Protein AF-A0A812RK55-F1 (afdb_monomer)

Mean predicted aligned error: 12.68 Å

Radius of gyration: 32.88 Å; Cα contacts (8 Å, |Δi|>4): 1022; chains: 1; bounding box: 92×45×84 Å

InterPro domains:
  IPR000652 Triosephosphate isomerase [PF00121] (398-619)
  IPR000652 Triosephosphate isomerase [PS51440] (383-619)
  IPR000652 Triosephosphate isomerase [PTHR21139] (401-618)
  IPR000652 Triosephosphate isomerase [TIGR00419] (410-610)
  IPR000652 Triosephosphate isomerase [cd00311] (394-618)
  IPR011701 Major facilitator superfamily [PF07690] (7-356)
  IPR013785 Aldolase-type TIM barrel [G3DSA:3.20.20.70] (392-623)
  IPR020846 Major facilitator superfamily domain [PS50850] (1-394)
  IPR020861 Triosephosphate isomerase, active site [PS00171] (536-546)
  IPR022896 Triosephosphate isomerase, bacterial/eukaryotic [MF_00147_B] (395-619)
  IPR035990 Triosephosphate isomerase superfamily [SSF51351] (401-621)
  IPR036259 MFS transporter superfamily [G3DSA:1.20.1250.20] (1-390)
  IPR036259 MFS transporter superfamily [SSF103473] (2-396)

Nearest PDB structures (foldseek):
  8v2x-assembly1_A  TM=9.473E-01  e=6.243E-17  synthetic construct
  6w4u-assembly1_A  TM=9.315E-01  e=6.762E-17  Stenotrophomonas maltophilia K279a
  4mva-assembly1_B  TM=9.397E-01  e=2.460E-15  Escherichia coli BW2952
  1aw1-assembly1_A  TM=9.736E-01  e=1.264E-14  Moritella marina
  1tre-assembly1_B  TM=9.596E-01  e=1.122E-14  Escherichia coli

Organism: Symbiodinium pilosum (NCBI:txid2952)

Secondary structure (DSSP, 8-state):
-GGGHHHHHHHHT--HHHHHHHHHHHHHHHHHHHHHHHHHHHHHHHHHHHHHHHHHHHHHHHHHHTHHHHHHHHHHHH---HHHHHHHHHHHHHHHHIIIIIIIIHHHHHHHHHHH-STTHHHHHHHHHHHHHHHHHHHHHHHHHHHHHHHHHHHHHHHIIIIIIIIHHHHHHH--S-GGGGT--GGG-----SS-TT-S-------HHHHHH-HHHHHHHHHHHHHHHHHHHHHHHHHHHHHHTT--HHHHHHTHHHHHHHHHHHHHHHHHHHTTS-HHHHHHHHHHHHHHHHHHHHTTTSHHHHHHHHHHHHHHHHHHHHHHHHHHHHHH-STTHHHHHHHHHHHHHHHHHHHHHHHHHHHHHHSSSHHHHHHHHHHHHHHHHHHHHS--GGGTHHHHHPPP-TTS-EEE---GGGHHHHHTTPPTTEEEEES---S-SSSS-TT---HHHHHHTT--EEEES-HHHHHHS---HHHHHHHHHHHHHTT-EEEEEE---HHHHHTT-HHHHHHHHHHHHHTTS-GGGGGG-EEEE--GGGSSSS----HHHHHHHHHHHHHHHHHHHHHHHTTSEEEE-S---TTTHHHHHTSTT---B--SGGGGSHHHHHHHHHHHHH--

pLDDT: mean 88.68, std 10.84, range [30.81, 98.38]

Solvent-accessible surface area (backbone atoms only — not comparable to full-atom values): 31345 Å² total; per-residue (Å²): 108,69,94,46,45,70,57,47,28,67,72,65,74,39,52,73,65,55,53,53,48,27,42,26,53,12,22,42,57,23,18,77,47,28,35,57,52,10,42,46,32,61,73,62,30,35,36,52,47,45,26,52,22,32,36,50,29,14,53,26,33,49,50,56,58,40,41,64,61,52,28,54,55,47,28,74,73,67,72,49,62,60,64,76,47,40,48,59,54,51,17,50,27,32,18,37,43,39,31,20,47,73,36,46,40,49,48,41,64,52,53,41,55,56,61,39,25,70,89,49,42,27,52,55,49,22,60,51,41,49,57,53,37,54,48,64,49,46,44,65,58,54,51,50,52,32,29,75,75,50,35,64,52,45,34,32,48,53,47,20,44,49,44,13,48,47,44,17,54,50,28,64,75,70,52,70,57,46,35,61,83,76,77,41,46,55,71,62,63,76,80,76,90,72,84,78,101,74,78,71,89,74,53,61,76,38,48,54,70,54,45,74,71,36,69,66,48,53,52,52,38,52,57,58,13,48,52,32,14,50,53,41,19,47,64,64,38,33,53,61,58,27,44,76,38,75,42,54,66,65,59,41,61,53,48,43,54,63,15,31,53,40,13,37,55,37,19,42,54,50,10,59,45,49,71,80,48,74,63,65,65,54,52,50,52,23,41,53,23,40,41,43,15,36,50,8,60,69,36,43,70,38,74,64,14,47,51,30,28,28,49,8,47,4,38,16,49,8,37,43,57,40,48,77,63,46,52,60,45,74,70,28,11,70,80,37,35,36,29,41,52,17,42,42,42,14,54,24,42,34,33,32,28,47,21,43,54,50,35,50,51,26,26,77,74,70,75,34,56,48,62,34,35,52,55,48,38,54,54,40,51,54,49,42,53,48,62,69,72,52,87,60,64,90,72,27,59,59,43,75,56,41,61,84,56,97,84,46,92,45,73,45,59,45,64,67,95,44,34,55,60,47,52,77,37,48,47,93,74,48,46,33,21,28,64,62,60,35,61,54,88,75,76,94,58,85,91,58,42,29,34,50,61,42,39,75,52,62,28,48,34,30,34,38,44,44,60,64,42,33,71,77,69,64,50,46,46,65,54,34,11,45,28,47,37,26,23,49,74,34,67,26,31,31,33,43,36,41,53,31,47,56,72,39,45,79,69,72,36,38,67,62,48,34,48,55,44,49,49,37,32,58,77,51,47,64,74,89,50,40,59,51,34,30,39,28,46,30,44,45,60,15,52,92,65,82,44,58,73,53,50,66,62,51,35,57,51,36,44,51,53,46,51,58,39,32,76,75,38,54,78,35,40,74,57,36,44,38,22,41,31,37,62,53,39,57,91,50,29,48,65,42,30,59,31,92,48,35,69,43,69,48,60,61,79,41,56,79,36,34,64,43,35,26,46,35,50,52,27,47,51,68,54,107

Structure (mmCIF, N/CA/C/O backbone):
data_AF-A0A812RK55-F1
#
_entry.id   AF-A0A812RK55-F1
#
loop_
_atom_site.group_PDB
_atom_site.id
_atom_site.type_symbol
_atom_site.label_atom_id
_atom_site.label_alt_id
_atom_site.label_comp_id
_atom_site.label_asym_id
_atom_site.label_entity_id
_atom_site.label_seq_id
_atom_site.pdbx_PDB_ins_code
_atom_site.Cartn_x
_atom_site.Cartn_y
_atom_site.Cartn_z
_atom_site.occupancy
_atom_site.B_iso_or_equiv
_atom_site.auth_seq_id
_atom_site.auth_comp_id
_atom_site.auth_asym_id
_atom_site.auth_atom_id
_atom_site.pdbx_PDB_model_num
ATOM 1 N N . MET A 1 1 ? 21.533 5.466 -22.490 1.00 65.31 1 MET A N 1
ATOM 2 C CA . MET A 1 1 ? 22.358 4.335 -22.975 1.00 65.31 1 MET A CA 1
ATOM 3 C C . MET A 1 1 ? 21.798 3.701 -24.241 1.00 65.31 1 MET A C 1
ATOM 5 O O . MET A 1 1 ? 22.586 3.527 -25.150 1.00 65.31 1 MET A O 1
ATOM 9 N N . ALA A 1 2 ? 20.491 3.418 -24.357 1.00 68.81 2 ALA A N 1
ATOM 10 C CA . ALA A 1 2 ? 19.914 2.854 -25.592 1.00 68.81 2 ALA A CA 1
ATOM 11 C C . ALA A 1 2 ? 20.217 3.697 -26.852 1.00 68.81 2 ALA A C 1
ATOM 13 O O . ALA A 1 2 ? 20.705 3.163 -27.837 1.00 68.81 2 ALA A O 1
ATOM 14 N N . VAL A 1 3 ? 20.067 5.027 -26.773 1.00 79.62 3 VAL A N 1
ATOM 15 C CA . VAL A 1 3 ? 20.386 5.961 -27.879 1.00 79.62 3 VAL A CA 1
ATOM 16 C C . VAL A 1 3 ? 21.873 5.932 -28.293 1.00 79.62 3 VAL A C 1
ATOM 18 O O . VAL A 1 3 ? 22.206 6.302 -29.408 1.00 79.62 3 VAL A O 1
ATOM 21 N N . PHE A 1 4 ? 22.772 5.461 -27.421 1.00 84.62 4 PHE A N 1
ATOM 22 C CA . PHE A 1 4 ? 24.215 5.370 -27.689 1.00 84.62 4 PHE A CA 1
ATOM 23 C C . PHE A 1 4 ? 24.655 3.978 -28.170 1.00 84.62 4 PHE A C 1
ATOM 25 O O . PHE A 1 4 ? 25.834 3.786 -28.451 1.00 84.62 4 PHE A O 1
ATOM 32 N N . ALA A 1 5 ? 23.749 2.993 -28.220 1.00 81.19 5 ALA A N 1
ATOM 33 C CA . ALA A 1 5 ? 24.114 1.589 -28.399 1.00 81.19 5 ALA A CA 1
ATOM 34 C C . ALA A 1 5 ? 24.849 1.333 -29.723 1.00 81.19 5 ALA A C 1
ATOM 36 O O . ALA A 1 5 ? 25.929 0.747 -29.712 1.00 81.19 5 ALA A O 1
ATOM 37 N N . ASP A 1 6 ? 24.308 1.824 -30.839 1.00 80.81 6 ASP A N 1
ATOM 38 C CA . ASP A 1 6 ? 24.915 1.631 -32.161 1.00 80.81 6 ASP A CA 1
ATOM 39 C C . ASP A 1 6 ? 26.262 2.359 -32.279 1.00 80.81 6 ASP A C 1
ATOM 41 O O . ASP A 1 6 ? 27.217 1.829 -32.844 1.00 80.81 6 ASP A O 1
ATOM 45 N N . THR A 1 7 ? 26.376 3.544 -31.671 1.00 85.06 7 THR A N 1
ATOM 46 C CA . THR A 1 7 ? 27.636 4.292 -31.622 1.00 85.06 7 THR A CA 1
ATOM 47 C C . THR A 1 7 ? 28.700 3.556 -30.813 1.00 85.06 7 THR A C 1
ATOM 49 O O . THR A 1 7 ? 29.841 3.465 -31.247 1.00 85.06 7 THR A O 1
ATOM 52 N N . PHE A 1 8 ? 28.341 2.991 -29.659 1.00 87.12 8 PHE A N 1
ATOM 53 C CA . PHE A 1 8 ? 29.273 2.219 -28.836 1.00 87.12 8 PHE A CA 1
ATOM 54 C C . PHE A 1 8 ? 29.722 0.932 -29.524 1.00 87.12 8 PHE A C 1
ATOM 56 O O . PHE A 1 8 ? 30.897 0.594 -29.445 1.00 87.12 8 PHE A O 1
ATOM 63 N N . ILE A 1 9 ? 28.825 0.240 -30.229 1.00 83.88 9 ILE A N 1
ATOM 64 C CA . ILE A 1 9 ? 29.172 -0.925 -31.057 1.00 83.88 9 ILE A CA 1
ATOM 65 C C . ILE A 1 9 ? 30.254 -0.543 -32.076 1.00 83.88 9 ILE A C 1
ATOM 67 O O . ILE A 1 9 ? 31.287 -1.209 -32.154 1.00 83.88 9 ILE A O 1
ATOM 71 N N . ALA A 1 10 ? 30.050 0.562 -32.799 1.00 84.44 10 ALA A N 1
ATOM 72 C CA . ALA A 1 10 ? 30.980 1.025 -33.825 1.00 84.44 10 ALA A CA 1
ATOM 73 C C . ALA A 1 10 ? 32.334 1.487 -33.252 1.00 84.44 10 ALA A C 1
ATOM 75 O O . ALA A 1 10 ? 33.382 1.084 -33.749 1.00 84.44 10 ALA A O 1
ATOM 76 N N . GLU A 1 11 ? 32.324 2.308 -32.200 1.00 85.69 11 GLU A N 1
ATOM 77 C CA . GLU A 1 11 ? 33.532 2.944 -31.650 1.00 85.69 11 GLU A CA 1
ATOM 78 C C . GLU A 1 11 ? 34.356 2.004 -30.763 1.00 85.69 11 GLU A C 1
ATOM 80 O O . GLU A 1 11 ? 35.582 2.090 -30.730 1.00 85.69 11 GLU A O 1
ATOM 85 N N . PHE A 1 12 ? 33.701 1.104 -30.027 1.00 83.75 12 PHE A N 1
ATOM 86 C CA . PHE A 1 12 ? 34.372 0.201 -29.088 1.00 83.75 12 PHE A CA 1
ATOM 87 C C . PHE A 1 12 ? 34.713 -1.160 -29.701 1.00 83.75 12 PHE A C 1
ATOM 89 O O . PHE A 1 12 ? 35.349 -1.979 -29.035 1.00 83.75 12 PHE A O 1
ATOM 96 N N . GLY A 1 13 ? 34.307 -1.407 -30.952 1.00 78.56 13 GLY A N 1
ATOM 97 C CA . GLY A 1 13 ? 34.518 -2.683 -31.635 1.00 78.56 13 GLY A CA 1
ATOM 98 C C . GLY A 1 13 ? 33.802 -3.850 -30.952 1.00 78.56 13 GLY A C 1
ATOM 99 O O . GLY A 1 13 ? 34.288 -4.977 -31.003 1.00 78.56 13 GLY A O 1
ATOM 100 N N . LEU A 1 14 ? 32.688 -3.571 -30.270 1.00 80.31 14 LEU A N 1
ATOM 101 C CA . LEU A 1 14 ? 31.888 -4.565 -29.559 1.00 80.31 14 LEU A CA 1
ATOM 102 C C . LEU A 1 14 ? 30.762 -5.064 -30.455 1.00 80.31 14 LEU A C 1
ATOM 104 O O . LEU A 1 14 ? 30.134 -4.295 -31.175 1.00 80.31 14 LEU A O 1
ATOM 108 N N . THR A 1 15 ? 30.424 -6.339 -30.345 1.00 82.19 15 THR A N 1
ATOM 109 C CA . THR A 1 15 ? 29.174 -6.866 -30.893 1.00 82.19 15 THR A CA 1
ATOM 110 C C . THR A 1 15 ? 27.972 -6.388 -30.069 1.00 82.19 15 THR A C 1
ATOM 112 O O . THR A 1 15 ? 28.083 -6.059 -28.882 1.00 82.19 15 THR A O 1
ATOM 115 N N . ARG A 1 16 ? 26.775 -6.399 -30.672 1.00 76.06 16 ARG A N 1
ATOM 116 C CA . ARG A 1 16 ? 25.518 -6.098 -29.959 1.00 76.06 16 ARG A CA 1
ATOM 117 C C . ARG A 1 16 ? 25.324 -7.014 -28.743 1.00 76.06 16 ARG A C 1
ATOM 119 O O . ARG A 1 16 ? 24.898 -6.549 -27.687 1.00 76.06 16 ARG A O 1
ATOM 126 N N . THR A 1 17 ? 25.697 -8.287 -28.871 1.00 76.88 17 THR A N 1
ATOM 127 C CA . THR A 1 17 ? 25.638 -9.281 -27.792 1.00 76.88 17 THR A CA 1
ATOM 128 C C . THR A 1 17 ? 26.586 -8.939 -26.648 1.00 76.88 17 THR A C 1
ATOM 130 O O . THR A 1 17 ? 26.172 -8.983 -25.491 1.00 76.88 17 THR A O 1
ATOM 133 N N . GLU A 1 18 ? 27.829 -8.544 -26.930 1.00 82.38 18 GLU A N 1
ATOM 134 C CA . GLU A 1 18 ? 28.787 -8.138 -25.892 1.00 82.38 18 GLU A CA 1
ATOM 135 C C . GLU A 1 18 ? 28.321 -6.883 -25.148 1.00 82.38 18 GLU A C 1
ATOM 137 O O . GLU A 1 18 ? 28.367 -6.854 -23.918 1.00 82.38 18 GLU A O 1
ATOM 142 N N . LEU A 1 19 ? 27.794 -5.878 -25.855 1.00 83.12 19 LEU A N 1
ATOM 143 C CA . LEU A 1 19 ? 27.265 -4.667 -25.222 1.00 83.12 19 LEU A CA 1
ATOM 144 C C . LEU A 1 19 ? 26.072 -4.976 -24.298 1.00 83.12 19 LEU A C 1
ATOM 146 O O . LEU A 1 19 ? 26.046 -4.534 -23.146 1.00 83.12 19 LEU A O 1
ATOM 150 N N . SER A 1 20 ? 25.110 -5.775 -24.770 1.00 79.00 20 SER A N 1
ATOM 151 C CA . SER A 1 20 ? 23.967 -6.230 -23.966 1.00 79.00 20 SER A CA 1
ATOM 152 C C . SER A 1 20 ? 24.402 -7.081 -22.769 1.00 79.00 20 SER A C 1
ATOM 154 O O . SER A 1 20 ? 23.841 -6.958 -21.680 1.00 79.00 20 SER A O 1
ATOM 156 N N . THR A 1 21 ? 25.436 -7.905 -22.933 1.00 84.62 21 THR A N 1
ATOM 157 C CA . THR A 1 21 ? 25.993 -8.740 -21.860 1.00 84.62 21 THR A CA 1
ATOM 158 C C . THR A 1 21 ? 26.690 -7.886 -20.797 1.00 84.62 21 THR A C 1
ATOM 160 O O . THR A 1 21 ? 26.486 -8.095 -19.600 1.00 84.62 21 THR A O 1
ATOM 163 N N . ALA A 1 22 ? 27.452 -6.868 -21.205 1.00 87.38 22 ALA A N 1
ATOM 164 C CA . ALA A 1 22 ? 28.044 -5.911 -20.276 1.00 87.38 22 ALA A CA 1
ATOM 165 C C . ALA A 1 22 ? 26.975 -5.112 -19.516 1.00 87.38 22 ALA A C 1
ATOM 167 O O . ALA A 1 22 ? 27.100 -4.899 -18.307 1.00 87.38 22 ALA A O 1
ATOM 168 N N . TYR A 1 23 ? 25.897 -4.716 -20.199 1.00 87.56 23 TYR A N 1
ATOM 169 C CA . TYR A 1 23 ? 24.742 -4.087 -19.565 1.00 87.56 23 TYR A CA 1
ATOM 170 C C . TYR A 1 23 ? 24.076 -5.005 -18.534 1.00 87.56 23 TYR A C 1
ATOM 172 O O . TYR A 1 23 ? 23.805 -4.554 -17.417 1.00 87.56 23 TYR A O 1
ATOM 180 N N . LEU A 1 24 ? 23.844 -6.279 -18.876 1.00 90.19 24 LEU A N 1
ATOM 181 C CA . LEU A 1 24 ? 23.276 -7.286 -17.977 1.00 90.19 24 LEU A CA 1
ATOM 182 C C . LEU A 1 24 ? 24.129 -7.410 -16.712 1.00 90.19 24 LEU A C 1
ATOM 184 O O . LEU A 1 24 ? 23.632 -7.158 -15.615 1.00 90.19 24 LEU A O 1
ATOM 188 N N . PHE A 1 25 ? 25.413 -7.748 -16.852 1.00 93.06 25 PHE A N 1
ATOM 189 C CA . PHE A 1 25 ? 26.276 -7.998 -15.698 1.00 93.06 25 PHE A CA 1
ATOM 190 C C . PHE A 1 25 ? 26.538 -6.738 -14.872 1.00 93.06 25 PHE A C 1
ATOM 192 O O . PHE A 1 25 ? 26.488 -6.808 -13.645 1.00 93.06 25 PHE A O 1
ATOM 199 N N . GLY A 1 26 ? 26.742 -5.580 -15.508 1.00 93.50 26 GLY A N 1
ATOM 200 C CA . GLY A 1 26 ? 26.893 -4.308 -14.797 1.00 93.50 26 GLY A CA 1
ATOM 201 C C . GLY A 1 26 ? 25.635 -3.943 -14.004 1.00 93.50 26 GLY A C 1
ATOM 202 O O . GLY A 1 26 ? 25.716 -3.588 -12.825 1.00 93.50 26 GLY A O 1
ATOM 203 N N . THR A 1 27 ? 24.453 -4.105 -14.609 1.00 93.38 27 THR A N 1
ATOM 204 C CA . THR A 1 27 ? 23.172 -3.850 -13.935 1.00 93.38 27 THR A CA 1
ATOM 205 C C . THR A 1 27 ? 22.942 -4.833 -12.783 1.00 93.38 27 THR A C 1
ATOM 207 O O . THR A 1 27 ? 22.628 -4.403 -11.672 1.00 93.38 27 THR A O 1
ATOM 210 N N . VAL A 1 28 ? 23.142 -6.137 -12.996 1.00 95.00 28 VAL A N 1
ATOM 211 C CA . VAL A 1 28 ? 23.006 -7.164 -11.948 1.00 95.00 28 VAL A CA 1
ATOM 212 C C . VAL A 1 28 ? 23.966 -6.900 -10.785 1.00 95.00 28 VAL A C 1
ATOM 214 O O . VAL A 1 28 ? 23.547 -6.931 -9.628 1.00 95.00 28 VAL A O 1
ATOM 217 N N . ALA A 1 29 ? 25.226 -6.562 -11.069 1.00 95.56 29 ALA A N 1
ATOM 218 C CA . ALA A 1 29 ? 26.202 -6.212 -10.042 1.00 95.56 29 ALA A CA 1
ATOM 219 C C . ALA A 1 29 ? 25.736 -5.003 -9.212 1.00 95.56 29 ALA A C 1
ATOM 221 O O . ALA A 1 29 ? 25.783 -5.044 -7.981 1.00 95.56 29 ALA A O 1
ATOM 222 N N . SER A 1 30 ? 25.208 -3.957 -9.861 1.00 96.00 30 SER A N 1
ATOM 223 C CA . SER A 1 30 ? 24.644 -2.807 -9.145 1.00 96.00 30 SER A CA 1
ATOM 224 C C . SER A 1 30 ? 23.448 -3.189 -8.274 1.00 96.00 30 SER A C 1
ATOM 226 O O . SER A 1 30 ? 23.400 -2.777 -7.115 1.00 96.00 30 SER A O 1
ATOM 228 N N . ALA A 1 31 ? 22.538 -4.042 -8.758 1.00 94.88 31 ALA A N 1
ATOM 229 C CA . ALA A 1 31 ? 21.363 -4.479 -8.008 1.00 94.88 31 ALA A CA 1
ATOM 230 C C . ALA A 1 31 ? 21.728 -5.072 -6.637 1.00 94.88 31 ALA A C 1
ATOM 232 O O . ALA A 1 31 ? 21.145 -4.680 -5.629 1.00 94.88 31 ALA A O 1
ATOM 233 N N . PHE A 1 32 ? 22.757 -5.922 -6.559 1.00 94.81 32 PHE A N 1
ATOM 234 C CA . PHE A 1 32 ? 23.200 -6.522 -5.290 1.00 94.81 32 PHE A CA 1
ATOM 235 C C . PHE A 1 32 ? 23.749 -5.515 -4.264 1.00 94.81 32 PHE A C 1
ATOM 237 O O . PHE A 1 32 ? 23.815 -5.814 -3.068 1.00 94.81 32 PHE A O 1
ATOM 244 N N . THR A 1 33 ? 24.130 -4.314 -4.702 1.00 93.94 33 THR A N 1
ATOM 245 C CA . THR A 1 33 ? 24.645 -3.251 -3.822 1.00 93.94 33 THR A CA 1
ATOM 246 C C . THR A 1 33 ? 23.559 -2.290 -3.329 1.00 93.94 33 THR A C 1
ATOM 248 O O . THR A 1 33 ? 23.729 -1.659 -2.285 1.00 93.94 33 THR A O 1
ATOM 251 N N . LEU A 1 34 ? 22.405 -2.226 -4.001 1.00 93.62 34 LEU A N 1
ATOM 252 C CA . LEU A 1 34 ? 21.333 -1.272 -3.689 1.00 93.62 34 LEU A CA 1
ATOM 253 C C . LEU A 1 34 ? 20.659 -1.447 -2.319 1.00 93.62 34 LEU A C 1
ATOM 255 O O . LEU A 1 34 ? 20.345 -0.424 -1.710 1.00 93.62 34 LEU A O 1
ATOM 259 N N . PRO A 1 35 ? 20.502 -2.659 -1.747 1.00 92.38 35 PRO A N 1
ATOM 260 C CA . PRO A 1 35 ? 19.987 -2.786 -0.384 1.00 92.38 35 PRO A CA 1
ATOM 261 C C . PRO A 1 35 ? 20.909 -2.113 0.644 1.00 92.38 35 PRO A C 1
ATOM 263 O O . PRO A 1 35 ? 20.436 -1.510 1.604 1.00 92.38 35 PRO A O 1
ATOM 266 N N . ARG A 1 36 ? 22.235 -2.155 0.425 1.00 94.06 36 ARG A N 1
ATOM 267 C CA . ARG A 1 36 ? 23.199 -1.442 1.281 1.00 94.06 36 ARG A CA 1
ATOM 268 C C . ARG A 1 36 ? 23.108 0.066 1.095 1.00 94.06 36 ARG A C 1
ATOM 270 O O . ARG A 1 36 ? 23.159 0.781 2.085 1.00 94.06 36 ARG A O 1
ATOM 277 N N . ALA A 1 37 ? 22.921 0.539 -0.135 1.00 94.06 37 ALA A N 1
ATOM 278 C CA . ALA A 1 37 ? 22.694 1.960 -0.380 1.00 94.06 37 ALA A CA 1
ATOM 279 C C . ALA A 1 37 ? 21.410 2.467 0.302 1.00 94.06 37 ALA A C 1
ATOM 281 O O . ALA A 1 37 ? 21.400 3.574 0.830 1.00 94.06 37 ALA A O 1
ATOM 282 N N . GLY A 1 38 ? 20.365 1.636 0.374 1.00 92.81 38 GLY A N 1
ATOM 283 C CA . GLY A 1 38 ? 19.169 1.913 1.173 1.00 92.81 38 GLY A CA 1
ATOM 284 C C . GLY A 1 38 ? 19.471 2.088 2.665 1.00 92.81 38 GLY A C 1
ATOM 285 O O . GLY A 1 38 ? 19.006 3.043 3.275 1.00 92.81 38 GLY A O 1
ATOM 286 N N . ARG A 1 39 ? 20.335 1.242 3.241 1.00 92.94 39 ARG A N 1
ATOM 287 C CA . ARG A 1 39 ? 20.810 1.438 4.625 1.00 92.94 39 ARG A CA 1
ATOM 288 C C . ARG A 1 39 ? 21.633 2.708 4.795 1.00 92.94 39 ARG A C 1
ATOM 290 O O . ARG A 1 39 ? 21.500 3.376 5.810 1.00 92.94 39 ARG A O 1
ATOM 297 N N . TRP A 1 40 ? 22.495 3.039 3.833 1.00 95.38 40 TRP A N 1
ATOM 298 C CA . TRP A 1 40 ? 23.255 4.293 3.873 1.00 95.38 40 TRP A CA 1
ATOM 299 C C . TRP A 1 40 ? 22.338 5.510 3.812 1.00 95.38 40 TRP A C 1
ATOM 301 O O . TRP A 1 40 ? 22.618 6.498 4.476 1.00 95.38 40 TRP A O 1
ATOM 311 N N . TYR A 1 41 ? 21.231 5.428 3.072 1.00 94.50 41 TYR A N 1
ATOM 312 C CA . TYR A 1 41 ? 20.194 6.454 3.094 1.00 94.50 41 TYR A CA 1
ATOM 313 C C . TYR A 1 41 ? 19.595 6.610 4.497 1.00 94.50 41 TYR A C 1
ATOM 315 O O . TYR A 1 41 ? 19.545 7.729 4.998 1.00 94.50 41 TYR A O 1
ATOM 323 N N . ASP A 1 42 ? 19.215 5.511 5.154 1.00 91.00 42 ASP A N 1
ATOM 324 C CA . ASP A 1 42 ? 18.643 5.567 6.509 1.00 91.00 42 ASP A CA 1
ATOM 325 C C . ASP A 1 42 ? 19.661 6.063 7.557 1.00 91.00 42 ASP A C 1
ATOM 327 O O . ASP A 1 42 ? 19.290 6.722 8.522 1.00 91.00 42 ASP A O 1
ATOM 331 N N . GLN A 1 43 ? 20.957 5.780 7.370 1.00 91.81 43 GLN A N 1
ATOM 332 C CA . GLN A 1 43 ? 22.022 6.157 8.313 1.00 91.81 43 GLN A CA 1
ATOM 333 C C . GLN A 1 43 ? 22.575 7.571 8.107 1.00 91.81 43 GLN A C 1
ATOM 335 O O . GLN A 1 43 ? 22.926 8.240 9.076 1.00 91.81 43 GLN A O 1
ATOM 340 N N . TRP A 1 44 ? 22.748 7.998 6.855 1.00 93.12 44 TRP A N 1
ATOM 341 C CA . TRP A 1 44 ? 23.436 9.249 6.503 1.00 93.12 44 TRP A CA 1
ATOM 342 C C . TRP A 1 44 ? 22.489 10.320 5.956 1.00 93.12 44 TRP A C 1
ATOM 344 O O . TRP A 1 44 ? 22.910 11.461 5.772 1.00 93.12 44 TRP A O 1
ATOM 354 N N . GLY A 1 45 ? 21.228 9.973 5.701 1.00 91.75 45 GLY A N 1
ATOM 355 C CA . GLY A 1 45 ? 20.206 10.889 5.216 1.00 91.75 45 GLY A CA 1
ATOM 356 C C . GLY A 1 45 ? 20.154 11.033 3.693 1.00 91.75 45 GLY A C 1
ATOM 357 O O . GLY A 1 45 ? 21.078 10.697 2.939 1.00 91.75 45 GLY A O 1
ATOM 358 N N . ALA A 1 46 ? 19.036 11.590 3.234 1.00 92.62 46 ALA A N 1
ATOM 359 C CA . ALA A 1 46 ? 18.751 11.860 1.835 1.00 92.62 46 ALA A CA 1
ATOM 360 C C . ALA A 1 46 ? 19.736 12.840 1.199 1.00 92.62 46 ALA A C 1
ATOM 362 O O . ALA A 1 46 ? 20.142 12.638 0.059 1.00 92.62 46 ALA A O 1
ATOM 363 N N . ARG A 1 47 ? 20.137 13.894 1.913 1.00 94.56 47 ARG A N 1
ATOM 364 C CA . ARG A 1 47 ? 21.019 14.953 1.421 1.00 94.56 47 ARG A CA 1
ATOM 365 C C . ARG A 1 47 ? 22.371 14.392 1.011 1.00 94.56 47 ARG A C 1
ATOM 367 O O . ARG A 1 47 ? 22.848 14.710 -0.073 1.00 94.56 47 ARG A O 1
ATOM 374 N N . VAL A 1 48 ? 22.971 13.537 1.840 1.00 95.38 48 VAL A N 1
ATOM 375 C CA . VAL A 1 48 ? 24.263 12.910 1.523 1.00 95.38 48 VAL A CA 1
ATOM 376 C C . VAL A 1 48 ? 24.126 12.032 0.282 1.00 95.38 48 VAL A C 1
ATOM 378 O O . VAL A 1 48 ? 24.923 12.157 -0.648 1.00 95.38 48 VAL A O 1
ATOM 381 N N . MET A 1 49 ? 23.081 11.202 0.217 1.00 96.12 49 MET A N 1
ATOM 382 C CA . MET A 1 49 ? 22.835 10.332 -0.938 1.00 96.12 49 MET A CA 1
ATOM 383 C C . MET A 1 49 ? 22.571 11.123 -2.227 1.00 96.12 49 MET A C 1
ATOM 385 O O . MET A 1 49 ? 23.126 10.794 -3.274 1.00 96.12 49 MET A O 1
ATOM 389 N N . LEU A 1 50 ? 21.775 12.193 -2.151 1.00 95.56 50 LEU A N 1
ATOM 390 C CA . LEU A 1 50 ? 21.414 13.062 -3.275 1.00 95.56 50 LEU A CA 1
ATOM 391 C C . LEU A 1 50 ? 22.544 13.995 -3.726 1.00 95.56 50 LEU A C 1
ATOM 393 O O . LEU A 1 50 ? 22.419 14.602 -4.781 1.00 95.56 50 LEU A O 1
ATOM 397 N N . VAL A 1 51 ? 23.645 14.087 -2.979 1.00 96.25 51 VAL A N 1
ATOM 398 C CA . VAL A 1 51 ? 24.886 14.759 -3.403 1.00 96.25 51 VAL A CA 1
ATOM 399 C C . VAL A 1 51 ? 25.881 13.738 -3.959 1.00 96.25 51 VAL A C 1
ATOM 401 O O . VAL A 1 51 ? 26.438 13.930 -5.038 1.00 96.25 51 VAL A O 1
ATOM 404 N N . ALA A 1 52 ? 26.088 12.623 -3.256 1.00 96.56 52 ALA A N 1
ATOM 405 C CA . ALA A 1 52 ? 27.087 11.625 -3.628 1.00 96.56 52 ALA A CA 1
ATOM 406 C C . ALA A 1 52 ? 26.725 10.869 -4.915 1.00 96.56 52 ALA A C 1
ATOM 408 O O . ALA A 1 52 ? 27.587 10.660 -5.771 1.00 96.56 52 ALA A O 1
ATOM 409 N N . ALA A 1 53 ? 25.458 10.474 -5.076 1.00 96.38 53 ALA A N 1
ATOM 410 C CA . ALA A 1 53 ? 25.001 9.733 -6.247 1.00 96.38 53 ALA A CA 1
ATOM 411 C C . ALA A 1 53 ? 25.214 10.512 -7.563 1.00 96.38 53 ALA A C 1
ATOM 413 O O . ALA A 1 53 ? 25.968 10.027 -8.412 1.00 96.38 53 ALA A O 1
ATOM 414 N N . PRO A 1 54 ? 24.640 11.712 -7.770 1.00 96.69 54 PRO A N 1
ATOM 415 C CA . PRO A 1 54 ? 24.830 12.453 -9.018 1.00 96.69 54 PRO A CA 1
ATOM 416 C C . PRO A 1 54 ? 26.307 12.752 -9.307 1.00 96.69 54 PRO A C 1
ATOM 418 O O . PRO A 1 54 ? 26.740 12.540 -10.437 1.00 96.69 54 PRO A O 1
ATOM 421 N N . ALA A 1 55 ? 27.112 13.119 -8.303 1.00 97.12 55 ALA A N 1
ATOM 422 C CA . ALA A 1 55 ? 28.554 13.307 -8.477 1.00 97.12 55 ALA A CA 1
ATOM 423 C C . ALA A 1 55 ? 29.237 12.039 -9.017 1.00 97.12 55 ALA A C 1
ATOM 425 O O . ALA A 1 55 ? 29.963 12.089 -10.012 1.00 97.12 55 ALA A O 1
ATOM 426 N N . PHE A 1 56 ? 28.943 10.882 -8.416 1.00 97.38 56 PHE A N 1
ATOM 427 C CA . PHE A 1 56 ? 29.445 9.595 -8.891 1.00 97.38 56 PHE A CA 1
ATOM 428 C C . PHE A 1 56 ? 28.935 9.258 -10.300 1.00 97.38 56 PHE A C 1
ATOM 430 O O . PHE A 1 56 ? 29.707 8.790 -11.133 1.00 97.38 56 PHE A O 1
ATOM 437 N N . LEU A 1 57 ? 27.671 9.562 -10.617 1.00 96.25 57 LEU A N 1
ATOM 438 C CA . LEU A 1 57 ? 27.114 9.390 -11.961 1.00 96.25 57 LEU A CA 1
ATOM 439 C C . LEU A 1 57 ? 27.879 10.229 -12.995 1.00 96.25 57 LEU A C 1
ATOM 441 O O . LEU A 1 57 ? 28.217 9.713 -14.056 1.00 96.25 57 LEU A O 1
ATOM 445 N N . GLY A 1 58 ? 28.208 11.483 -12.676 1.00 96.75 58 GLY A N 1
ATOM 446 C CA . GLY A 1 58 ? 29.033 12.342 -13.527 1.00 96.75 58 GLY A CA 1
ATOM 447 C C . GLY A 1 58 ? 30.410 11.742 -13.810 1.00 96.75 58 GLY A C 1
ATOM 448 O O . GLY A 1 58 ? 30.818 11.672 -14.967 1.00 96.75 58 GLY A O 1
ATOM 449 N N . ILE A 1 59 ? 31.088 11.230 -12.778 1.00 96.75 59 ILE A N 1
ATOM 450 C CA . ILE A 1 59 ? 32.388 10.550 -12.922 1.00 96.75 59 ILE A CA 1
ATOM 451 C C . ILE A 1 59 ? 32.264 9.334 -13.849 1.00 96.75 59 ILE A C 1
ATOM 453 O O . ILE A 1 59 ? 33.105 9.133 -14.722 1.00 96.75 59 ILE A O 1
ATOM 457 N N . MET A 1 60 ? 31.201 8.541 -13.702 1.00 96.38 60 MET A N 1
ATOM 458 C CA . MET A 1 60 ? 30.966 7.361 -14.540 1.00 96.38 60 MET A CA 1
ATOM 459 C C . MET A 1 60 ? 30.660 7.727 -15.998 1.00 96.38 60 MET A C 1
ATOM 461 O O . MET A 1 60 ? 31.113 7.038 -16.906 1.00 96.38 60 MET A O 1
ATOM 465 N N . LEU A 1 61 ? 29.945 8.827 -16.249 1.00 95.44 61 LEU A N 1
ATOM 466 C CA . LEU A 1 61 ? 29.709 9.326 -17.609 1.00 95.44 61 LEU A CA 1
ATOM 467 C C . LEU A 1 61 ? 31.006 9.809 -18.273 1.00 95.44 61 LEU A C 1
ATOM 469 O O . LEU A 1 61 ? 31.235 9.518 -19.448 1.00 95.44 61 LEU A O 1
ATOM 473 N N . VAL A 1 62 ? 31.881 10.485 -17.519 1.00 95.81 62 VAL A N 1
ATOM 474 C CA . VAL A 1 62 ? 33.219 10.870 -17.997 1.00 95.81 62 VAL A CA 1
ATOM 475 C C . VAL A 1 62 ? 34.064 9.631 -18.286 1.00 95.81 62 VAL A C 1
ATOM 477 O O . VAL A 1 62 ? 34.675 9.562 -19.351 1.00 95.81 62 VAL A O 1
ATOM 480 N N . LEU A 1 63 ? 34.042 8.627 -17.404 1.00 94.50 63 LEU A N 1
ATOM 481 C CA . LEU A 1 63 ? 34.718 7.349 -17.631 1.00 94.50 63 LEU A CA 1
ATOM 482 C C . LEU A 1 63 ? 34.266 6.717 -18.953 1.00 94.50 63 LEU A C 1
ATOM 484 O O . LEU A 1 63 ? 35.112 6.392 -19.779 1.00 94.50 63 LEU A O 1
ATOM 488 N N . ILE A 1 64 ? 32.950 6.609 -19.183 1.00 93.88 64 ILE A N 1
ATOM 489 C CA . ILE A 1 64 ? 32.388 6.035 -20.417 1.00 93.88 64 ILE A CA 1
ATOM 490 C C . ILE A 1 64 ? 32.838 6.819 -21.655 1.00 93.88 64 ILE A C 1
ATOM 492 O O . ILE A 1 64 ? 33.164 6.217 -22.675 1.00 93.88 64 ILE A O 1
ATOM 496 N N . SER A 1 65 ? 32.908 8.151 -21.564 1.00 94.69 65 SER A N 1
ATOM 497 C CA . SER A 1 65 ? 33.340 9.004 -22.680 1.00 94.69 65 SER A CA 1
ATOM 498 C C . SER A 1 65 ? 34.800 8.804 -23.111 1.00 94.69 65 SER A C 1
ATOM 500 O O . SER A 1 65 ? 35.155 9.201 -24.218 1.00 94.69 65 SER A O 1
ATOM 502 N N . GLY A 1 66 ? 35.631 8.212 -22.245 1.00 93.25 66 GLY A N 1
ATOM 503 C CA . GLY A 1 66 ? 37.062 7.996 -22.471 1.00 93.25 66 GLY A CA 1
ATOM 504 C C . GLY A 1 66 ? 37.487 6.526 -22.485 1.00 93.25 66 GLY A C 1
ATOM 505 O O . GLY A 1 66 ? 38.678 6.254 -22.330 1.00 93.25 66 GLY A O 1
ATOM 506 N N . ILE A 1 67 ? 36.549 5.578 -22.628 1.00 92.06 67 ILE A N 1
ATOM 507 C CA . ILE A 1 67 ? 36.857 4.137 -22.610 1.00 92.06 67 ILE A CA 1
ATOM 508 C C . ILE A 1 67 ? 37.827 3.757 -23.724 1.00 92.06 67 ILE A C 1
ATOM 510 O O . ILE A 1 67 ? 38.761 3.006 -23.471 1.00 92.06 67 ILE A O 1
ATOM 514 N N . ASP A 1 68 ? 37.632 4.268 -24.934 1.00 86.88 68 ASP A N 1
ATOM 515 C CA . ASP A 1 68 ? 38.472 3.964 -26.093 1.00 86.88 68 ASP A CA 1
ATOM 516 C C . ASP A 1 68 ? 39.920 4.438 -25.892 1.00 86.88 68 ASP A C 1
ATOM 518 O O . ASP A 1 68 ? 40.865 3.685 -26.134 1.00 86.88 68 ASP A O 1
ATOM 522 N N . TRP A 1 69 ? 40.096 5.649 -25.355 1.00 89.12 69 TRP A N 1
ATOM 523 C CA . TRP A 1 69 ? 41.410 6.193 -25.021 1.00 89.12 69 TRP A CA 1
ATOM 524 C C . TRP A 1 69 ? 42.087 5.382 -23.910 1.00 89.12 69 TRP A C 1
ATOM 526 O O . TRP A 1 69 ? 43.253 4.998 -24.033 1.00 89.12 69 TRP A O 1
ATOM 536 N N . LEU A 1 70 ? 41.347 5.079 -22.839 1.00 88.75 70 LEU A N 1
ATOM 537 C CA . LEU A 1 70 ? 41.860 4.315 -21.705 1.00 88.75 70 LEU A CA 1
ATOM 538 C C . LEU A 1 70 ? 42.221 2.884 -22.114 1.00 88.75 70 LEU A C 1
ATOM 540 O O . LEU A 1 70 ? 43.274 2.377 -21.729 1.00 88.75 70 LEU A O 1
ATOM 544 N N . ALA A 1 71 ? 41.380 2.246 -22.926 1.00 87.31 71 ALA A N 1
ATOM 545 C CA . ALA A 1 71 ? 41.632 0.917 -23.453 1.00 87.31 71 ALA A CA 1
ATOM 546 C C . ALA A 1 71 ? 42.882 0.912 -24.342 1.00 87.31 71 ALA A C 1
ATOM 548 O O . ALA A 1 71 ? 43.739 0.055 -24.153 1.00 87.31 71 ALA A O 1
ATOM 549 N N . GLY A 1 72 ? 43.055 1.903 -25.224 1.00 84.81 72 GLY A N 1
ATOM 550 C CA . GLY A 1 72 ? 44.259 2.041 -26.049 1.00 84.81 72 GLY A CA 1
ATOM 551 C C . GLY A 1 72 ? 45.548 2.172 -25.229 1.00 84.81 72 GLY A C 1
ATOM 552 O O . GLY A 1 72 ? 46.538 1.497 -25.519 1.00 84.81 72 GLY A O 1
ATOM 553 N N . LEU A 1 73 ? 45.526 2.976 -24.159 1.00 86.44 73 LEU A N 1
ATOM 554 C CA . LEU A 1 73 ? 46.661 3.119 -23.241 1.00 86.44 73 LEU A CA 1
ATOM 555 C C . LEU A 1 73 ? 46.987 1.786 -22.552 1.00 86.44 73 LEU A C 1
ATOM 557 O O . LEU A 1 73 ? 48.142 1.361 -22.522 1.00 86.44 73 LEU A O 1
ATOM 561 N N . LEU A 1 74 ? 45.969 1.097 -22.036 1.00 86.06 74 LEU A N 1
ATOM 562 C CA . LEU A 1 74 ? 46.131 -0.164 -21.314 1.00 86.06 74 LEU A CA 1
ATOM 563 C C . LEU A 1 74 ? 46.560 -1.322 -22.226 1.00 86.06 74 LEU A C 1
ATOM 565 O O . LEU A 1 74 ? 47.364 -2.148 -21.798 1.00 86.06 74 LEU A O 1
ATOM 569 N N . VAL A 1 75 ? 46.100 -1.371 -23.481 1.00 85.38 75 VAL A N 1
ATOM 570 C CA . VAL A 1 75 ? 46.610 -2.326 -24.482 1.00 85.38 75 VAL A CA 1
ATOM 571 C C . VAL A 1 75 ? 48.113 -2.117 -24.678 1.00 85.38 75 VAL A C 1
ATOM 573 O O . VAL A 1 75 ? 48.866 -3.088 -24.678 1.00 85.38 75 VAL A O 1
ATOM 576 N N . GLY A 1 76 ? 48.563 -0.861 -24.773 1.00 79.56 76 GLY A N 1
ATOM 577 C CA . GLY A 1 76 ? 49.983 -0.527 -24.918 1.00 79.56 76 GLY A CA 1
ATOM 578 C C . GLY A 1 76 ? 50.852 -0.945 -23.725 1.00 79.56 76 GLY A C 1
ATOM 579 O O . GLY A 1 76 ? 52.024 -1.260 -23.909 1.00 79.56 76 GLY A O 1
ATOM 580 N N . VAL A 1 77 ? 50.285 -0.983 -22.516 1.00 86.38 77 VAL A N 1
ATOM 581 C CA . VAL A 1 77 ? 51.002 -1.359 -21.284 1.00 86.38 77 VAL A CA 1
ATOM 582 C C . VAL A 1 77 ? 50.968 -2.868 -21.024 1.00 86.38 77 VAL A C 1
ATOM 584 O O . VAL A 1 77 ? 51.982 -3.444 -20.639 1.00 86.38 77 VAL A O 1
ATOM 587 N N . PHE A 1 78 ? 49.815 -3.513 -21.214 1.00 86.06 78 PHE A N 1
ATOM 588 C CA . PHE A 1 78 ? 49.584 -4.904 -20.803 1.00 86.06 78 PHE A CA 1
ATOM 589 C C . PHE A 1 78 ? 49.606 -5.916 -21.958 1.00 86.06 78 PHE A C 1
ATOM 591 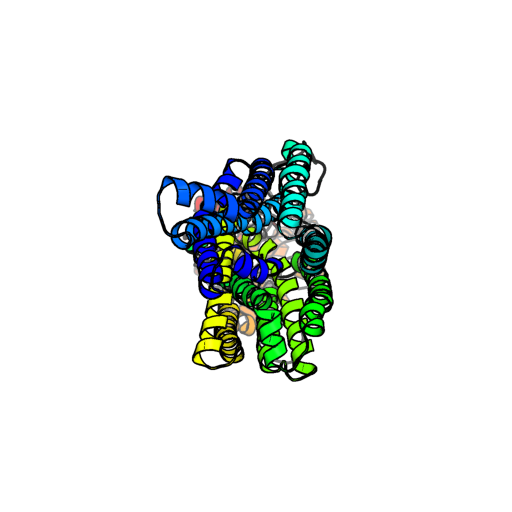O O . PHE A 1 78 ? 49.556 -7.115 -21.697 1.00 86.06 78 PHE A O 1
ATOM 598 N N . ALA A 1 79 ? 49.670 -5.460 -23.215 1.00 84.19 79 ALA A N 1
ATOM 599 C CA . ALA A 1 79 ? 49.644 -6.299 -24.420 1.00 84.19 79 ALA A CA 1
ATOM 600 C C . ALA A 1 79 ? 48.454 -7.284 -24.485 1.00 84.19 79 ALA A C 1
ATOM 602 O O . ALA A 1 79 ? 48.544 -8.352 -25.093 1.00 84.19 79 ALA A O 1
ATOM 603 N N . LEU A 1 80 ? 47.330 -6.933 -23.853 1.00 83.00 80 LEU A N 1
ATOM 604 C CA . LEU A 1 80 ? 46.091 -7.713 -23.890 1.00 83.00 80 LEU A CA 1
ATOM 605 C C . LEU A 1 80 ? 45.232 -7.327 -25.107 1.00 83.00 80 LEU A C 1
ATOM 607 O O . LEU A 1 80 ? 45.342 -6.200 -25.597 1.00 83.00 80 LEU A O 1
ATOM 611 N N . PRO A 1 81 ? 44.338 -8.213 -25.587 1.00 83.06 81 PRO A N 1
ATOM 612 C CA . PRO A 1 81 ? 43.412 -7.866 -26.660 1.00 83.06 81 PRO A CA 1
ATOM 613 C C . PRO A 1 81 ? 42.474 -6.725 -26.240 1.00 83.06 81 PRO A C 1
ATOM 615 O O . PRO A 1 81 ? 41.969 -6.726 -25.118 1.00 83.06 81 PRO A O 1
ATOM 618 N N . LEU A 1 82 ? 42.175 -5.797 -27.157 1.00 81.19 82 LEU A N 1
ATOM 619 C CA . LEU A 1 82 ? 41.347 -4.610 -26.885 1.00 81.19 82 LEU A CA 1
ATOM 620 C C . LEU A 1 82 ? 40.010 -4.964 -26.211 1.00 81.19 82 LEU A C 1
ATOM 622 O O . LEU A 1 82 ? 39.652 -4.368 -25.199 1.00 81.19 82 LEU A O 1
ATOM 626 N N . ALA A 1 83 ? 39.322 -5.996 -26.704 1.00 78.25 83 ALA A N 1
ATOM 627 C CA . ALA A 1 83 ? 38.045 -6.452 -26.155 1.00 78.25 83 ALA A CA 1
ATOM 628 C C . ALA A 1 83 ? 38.126 -6.853 -24.667 1.00 78.25 83 ALA A C 1
ATOM 630 O O . ALA A 1 83 ? 37.207 -6.563 -23.903 1.00 78.25 83 ALA A O 1
ATOM 631 N N . TRP A 1 84 ? 39.243 -7.448 -24.227 1.00 82.19 84 TRP A N 1
ATOM 632 C CA . TRP A 1 84 ? 39.444 -7.874 -22.835 1.00 82.19 84 TRP A CA 1
ATOM 633 C C . TRP A 1 84 ? 39.605 -6.700 -21.868 1.00 82.19 84 TRP A C 1
ATOM 635 O O . TRP A 1 84 ? 39.425 -6.873 -20.666 1.00 82.19 84 TRP A O 1
ATOM 645 N N . ILE A 1 85 ? 39.928 -5.513 -22.381 1.00 85.38 85 ILE A N 1
ATOM 646 C CA . ILE A 1 85 ? 40.060 -4.286 -21.594 1.00 85.38 85 ILE A CA 1
ATOM 647 C C . ILE A 1 85 ? 38.778 -3.457 -21.692 1.00 85.38 85 ILE A C 1
ATOM 649 O O . ILE A 1 85 ? 38.238 -3.012 -20.680 1.00 85.38 85 ILE A O 1
ATOM 653 N N . THR A 1 86 ? 38.254 -3.291 -22.904 1.00 86.38 86 THR A N 1
ATOM 654 C CA . THR A 1 86 ? 37.051 -2.502 -23.175 1.00 86.38 86 THR A CA 1
ATOM 655 C C . THR A 1 86 ? 35.813 -3.092 -22.498 1.00 86.38 86 THR A C 1
ATOM 657 O O . THR A 1 86 ? 35.022 -2.343 -21.924 1.00 86.38 86 THR A O 1
ATOM 660 N N . PHE A 1 87 ? 35.657 -4.422 -22.492 1.00 87.19 87 PHE A N 1
ATOM 661 C CA . PHE A 1 87 ? 34.485 -5.084 -21.913 1.00 87.19 87 PHE A CA 1
ATOM 662 C C . PHE A 1 87 ? 34.349 -4.871 -20.384 1.00 87.19 87 PHE A C 1
ATOM 664 O O . PHE A 1 87 ? 33.283 -4.442 -19.933 1.00 87.19 87 PHE A O 1
ATOM 671 N N . PRO A 1 88 ? 35.393 -5.070 -19.551 1.00 90.31 88 PRO A N 1
ATOM 672 C CA . PRO A 1 88 ? 35.325 -4.721 -18.129 1.00 90.31 88 PRO A CA 1
ATOM 673 C C . PRO A 1 88 ? 35.079 -3.231 -17.860 1.00 90.31 88 PRO A C 1
ATOM 675 O O . PRO A 1 88 ? 34.358 -2.891 -16.921 1.00 90.31 88 PRO A O 1
ATOM 678 N N . LEU A 1 89 ? 35.647 -2.336 -18.676 1.00 91.94 89 LEU A N 1
ATOM 679 C CA . LEU A 1 89 ? 35.462 -0.890 -18.517 1.00 91.94 89 LEU A CA 1
ATOM 680 C C . LEU A 1 89 ? 34.019 -0.462 -18.801 1.00 91.94 89 LEU A C 1
ATOM 682 O O . LEU A 1 89 ? 33.444 0.306 -18.027 1.00 91.94 89 LEU A O 1
ATOM 686 N N . ILE A 1 90 ? 33.402 -0.986 -19.865 1.00 90.62 90 ILE A N 1
ATOM 687 C CA . ILE A 1 90 ? 31.997 -0.686 -20.168 1.00 90.62 90 ILE A CA 1
ATOM 688 C C . ILE A 1 90 ? 31.056 -1.322 -19.134 1.00 90.62 90 ILE A C 1
ATOM 690 O O . ILE A 1 90 ? 30.073 -0.693 -18.741 1.00 90.62 90 ILE A O 1
ATOM 694 N N . LEU A 1 91 ? 31.386 -2.510 -18.609 1.00 92.75 91 LEU A N 1
ATOM 695 C CA . LEU A 1 91 ? 30.666 -3.132 -17.493 1.00 92.75 91 LEU A CA 1
ATOM 696 C C . LEU A 1 91 ? 30.704 -2.243 -16.244 1.00 92.75 91 LEU A C 1
ATOM 698 O O . LEU A 1 91 ? 29.659 -2.009 -15.635 1.00 92.75 91 LEU A O 1
ATOM 702 N N . LEU A 1 92 ? 31.876 -1.705 -15.887 1.00 94.75 92 LEU A N 1
ATOM 703 C CA . LEU A 1 92 ? 32.025 -0.760 -14.776 1.00 94.75 92 LEU A CA 1
ATOM 704 C C . LEU A 1 92 ? 31.214 0.522 -15.012 1.00 94.75 92 LEU A C 1
ATOM 706 O O . LEU A 1 92 ? 30.536 1.002 -14.102 1.00 94.75 92 LEU A O 1
ATOM 710 N N . GLY A 1 93 ? 31.224 1.043 -16.240 1.00 93.81 93 GLY A N 1
ATOM 711 C CA . GLY A 1 93 ? 30.393 2.178 -16.636 1.00 93.81 93 GLY A CA 1
ATOM 712 C C . GLY A 1 93 ? 28.900 1.901 -16.437 1.00 93.81 93 GLY A C 1
ATOM 713 O O . GLY A 1 93 ? 28.198 2.692 -15.802 1.00 93.81 93 GLY A O 1
ATOM 714 N N . TYR A 1 94 ? 28.408 0.752 -16.909 1.00 92.50 94 TYR A N 1
ATOM 715 C CA . TYR A 1 94 ? 27.019 0.344 -16.702 1.00 92.50 94 TYR A CA 1
ATOM 716 C C . TYR A 1 94 ? 26.684 0.148 -15.227 1.00 92.50 94 TYR A C 1
ATOM 718 O O . TYR A 1 94 ? 25.650 0.648 -14.785 1.00 92.50 94 TYR A O 1
ATOM 726 N N . PHE A 1 95 ? 27.552 -0.508 -14.453 1.00 96.06 95 PHE A N 1
ATOM 727 C CA . PHE A 1 95 ? 27.397 -0.615 -13.003 1.00 96.06 95 PHE A CA 1
ATOM 728 C C . PHE A 1 95 ? 27.194 0.767 -12.379 1.00 96.06 95 PHE A C 1
ATOM 730 O O . PHE A 1 95 ? 26.210 0.983 -11.675 1.00 96.06 95 PHE A O 1
ATOM 737 N N . GLY A 1 96 ? 28.079 1.718 -12.678 1.00 95.62 96 GLY A N 1
ATOM 738 C CA . GLY A 1 96 ? 28.052 3.043 -12.074 1.00 95.62 96 GLY A CA 1
ATOM 739 C C . GLY A 1 96 ? 26.809 3.852 -12.444 1.00 95.62 96 GLY A C 1
ATOM 740 O O . GLY A 1 96 ? 26.153 4.425 -11.570 1.00 95.62 96 GLY A O 1
ATOM 741 N N . VAL A 1 97 ? 26.429 3.836 -13.725 1.00 93.50 97 VAL A N 1
ATOM 742 C CA . VAL A 1 97 ? 25.217 4.511 -14.214 1.00 93.50 97 VAL A CA 1
ATOM 743 C C . VAL A 1 97 ? 23.954 3.911 -13.592 1.00 93.50 97 VAL A C 1
ATOM 745 O O . VAL A 1 97 ? 23.045 4.648 -13.204 1.00 93.50 97 VAL A O 1
ATOM 748 N N . ARG A 1 98 ? 23.880 2.581 -13.470 1.00 93.31 98 ARG A N 1
ATOM 749 C CA . ARG A 1 98 ? 22.691 1.877 -12.962 1.00 93.31 98 ARG A CA 1
ATOM 750 C C . ARG A 1 98 ? 22.580 1.964 -11.445 1.00 93.31 98 ARG A C 1
ATOM 752 O O . ARG A 1 98 ? 21.493 2.262 -10.950 1.00 93.31 98 ARG A O 1
ATOM 759 N N . PHE A 1 99 ? 23.696 1.802 -10.734 1.00 96.12 99 PHE A N 1
ATOM 760 C CA . PHE A 1 99 ? 23.787 2.007 -9.291 1.00 96.12 99 PHE A CA 1
ATOM 761 C C . PHE A 1 99 ? 23.350 3.421 -8.920 1.00 96.12 99 PHE A C 1
ATOM 763 O O . PHE A 1 99 ? 22.446 3.594 -8.108 1.00 96.12 99 PHE A O 1
ATOM 770 N N . SER A 1 100 ? 23.951 4.433 -9.545 1.00 95.81 100 SER A N 1
ATOM 771 C CA . SER A 1 100 ? 23.720 5.814 -9.143 1.00 95.81 100 SER A CA 1
ATOM 772 C C . SER A 1 100 ? 22.402 6.391 -9.655 1.00 95.81 100 SER A C 1
ATOM 774 O O . SER A 1 100 ? 21.646 6.965 -8.876 1.00 95.81 100 SER A O 1
ATOM 776 N N . GLY A 1 101 ? 22.094 6.221 -10.945 1.00 91.81 101 GLY A N 1
ATOM 777 C CA . GLY A 1 101 ? 20.923 6.832 -11.576 1.00 91.81 101 GLY A CA 1
ATOM 778 C C . GLY A 1 101 ? 19.605 6.165 -11.174 1.00 91.81 101 GLY A C 1
ATOM 779 O O . GLY A 1 101 ? 18.835 6.696 -10.369 1.00 91.81 101 GLY A O 1
ATOM 780 N N . GLN A 1 102 ? 19.321 4.988 -11.743 1.00 87.88 102 GLN A N 1
ATOM 781 C CA . GLN A 1 102 ? 18.066 4.273 -11.460 1.00 87.88 102 GLN A CA 1
ATOM 782 C C . GLN A 1 102 ? 18.022 3.724 -10.026 1.00 87.88 102 GLN A C 1
ATOM 784 O O . GLN A 1 102 ? 16.946 3.604 -9.452 1.00 87.88 102 GLN A O 1
ATOM 789 N N . GLY A 1 103 ? 19.173 3.388 -9.443 1.00 92.19 103 GLY A N 1
ATOM 790 C CA . GLY A 1 103 ? 19.256 2.863 -8.088 1.00 92.19 103 GLY A CA 1
ATOM 791 C C . GLY A 1 103 ? 19.097 3.932 -7.005 1.00 92.19 103 GLY A C 1
ATOM 792 O O . GLY A 1 103 ? 18.018 4.109 -6.437 1.00 92.19 103 GLY A O 1
ATOM 793 N N . VAL A 1 104 ? 20.190 4.630 -6.689 1.00 95.44 104 VAL A N 1
ATOM 794 C CA . VAL A 1 104 ? 20.267 5.527 -5.527 1.00 95.44 104 VAL A CA 1
ATOM 795 C C . VAL A 1 104 ? 19.484 6.818 -5.743 1.00 95.44 104 VAL A C 1
ATOM 797 O O . VAL A 1 104 ? 18.622 7.139 -4.930 1.00 95.44 104 VAL A O 1
ATOM 800 N N . LEU A 1 105 ? 19.732 7.546 -6.835 1.00 93.31 105 LEU A N 1
ATOM 801 C CA . LEU A 1 105 ? 19.132 8.861 -7.080 1.00 93.31 105 LEU A CA 1
ATOM 802 C C . LEU A 1 105 ? 17.601 8.785 -7.176 1.00 93.31 105 LEU A C 1
ATOM 804 O O . LEU A 1 105 ? 16.893 9.605 -6.588 1.00 93.31 105 LEU A O 1
ATOM 808 N N . THR A 1 106 ? 17.080 7.763 -7.858 1.00 90.00 106 THR A N 1
ATOM 809 C CA . THR A 1 106 ? 15.631 7.542 -7.981 1.00 90.00 106 THR A CA 1
ATOM 810 C C . THR A 1 106 ? 14.989 7.189 -6.636 1.00 90.00 106 THR A C 1
ATOM 812 O O . THR A 1 106 ? 13.959 7.762 -6.286 1.00 90.00 106 THR A O 1
ATOM 815 N N . SER A 1 107 ? 15.588 6.283 -5.854 1.00 90.62 107 SER A N 1
ATOM 816 C CA . SER A 1 107 ? 15.021 5.897 -4.554 1.00 90.62 107 SER A CA 1
ATOM 817 C C . SER A 1 107 ? 15.133 7.025 -3.521 1.00 90.62 107 SER A C 1
ATOM 819 O O . SER A 1 107 ? 14.152 7.350 -2.857 1.00 90.62 107 SER A O 1
ATOM 821 N N . ALA A 1 108 ? 16.288 7.691 -3.431 1.00 93.06 108 ALA A N 1
ATOM 822 C CA . ALA A 1 108 ? 16.524 8.764 -2.467 1.00 93.06 108 ALA A CA 1
ATOM 823 C C . ALA A 1 108 ? 15.633 9.992 -2.724 1.00 93.06 108 ALA A C 1
ATOM 825 O O . ALA A 1 108 ? 15.049 10.534 -1.787 1.00 93.06 108 ALA A O 1
ATOM 826 N N . SER A 1 109 ? 15.472 10.400 -3.991 1.00 91.56 109 SER A N 1
ATOM 827 C CA . SER A 1 109 ? 14.608 11.536 -4.362 1.00 91.56 109 SER A CA 1
ATOM 828 C C . SER A 1 109 ? 13.129 11.262 -4.094 1.00 91.56 109 SER A C 1
ATOM 830 O O . SER A 1 109 ? 12.372 12.176 -3.776 1.00 91.56 109 SER A O 1
ATOM 832 N N . ARG A 1 110 ? 12.712 9.998 -4.186 1.00 89.56 110 ARG A N 1
ATOM 833 C CA . ARG A 1 110 ? 11.367 9.565 -3.821 1.00 89.56 110 ARG A CA 1
ATOM 834 C C . ARG A 1 110 ? 11.168 9.586 -2.308 1.00 89.56 110 ARG A C 1
ATOM 836 O O . ARG A 1 110 ? 10.215 10.189 -1.826 1.00 89.56 110 ARG A O 1
ATOM 843 N N . ASN A 1 111 ? 12.064 8.933 -1.575 1.00 90.88 111 ASN A N 1
ATOM 844 C CA . ASN A 1 111 ? 11.900 8.707 -0.144 1.00 90.88 111 ASN A CA 1
ATOM 845 C C . ASN A 1 111 ? 11.941 10.009 0.658 1.00 90.88 111 ASN A C 1
ATOM 847 O O . ASN A 1 111 ? 11.179 10.141 1.610 1.00 90.88 111 ASN A O 1
ATOM 851 N N . VAL A 1 112 ? 12.758 10.989 0.253 1.00 92.12 112 VAL A N 1
ATOM 852 C CA . VAL A 1 112 ? 12.842 12.268 0.975 1.00 92.12 112 VAL A CA 1
ATOM 853 C C . VAL A 1 112 ? 11.499 12.994 0.975 1.00 92.12 112 VAL A C 1
ATOM 855 O O . VAL A 1 112 ? 11.082 13.510 2.002 1.00 92.12 112 VAL A O 1
ATOM 858 N N . LEU A 1 113 ? 10.751 12.953 -0.131 1.00 90.56 113 LEU A N 1
ATOM 859 C CA . LEU A 1 113 ? 9.436 13.591 -0.211 1.00 90.56 113 LEU A CA 1
ATOM 860 C C . LEU A 1 113 ? 8.421 12.938 0.734 1.00 90.56 113 LEU A C 1
ATOM 862 O O . LEU A 1 113 ? 7.597 13.626 1.322 1.00 90.56 113 LEU A O 1
ATOM 866 N N . LEU A 1 114 ? 8.488 11.619 0.914 1.00 84.31 114 LEU A N 1
ATOM 867 C CA . LEU A 1 114 ? 7.528 10.877 1.737 1.00 84.31 114 LEU A CA 1
ATOM 868 C C . LEU A 1 114 ? 7.654 11.149 3.241 1.00 84.31 114 LEU A C 1
ATOM 870 O O . LEU A 1 114 ? 6.720 10.877 3.995 1.00 84.31 114 LEU A O 1
ATOM 874 N N . VAL A 1 115 ? 8.802 11.673 3.663 1.00 85.19 115 VAL A N 1
ATOM 875 C CA . VAL A 1 115 ? 9.094 12.026 5.055 1.00 85.19 115 VAL A CA 1
ATOM 876 C C . VAL A 1 115 ? 8.648 13.456 5.384 1.00 85.19 115 VAL A C 1
ATOM 878 O O . VAL A 1 115 ? 8.395 13.777 6.540 1.00 85.19 115 VAL A O 1
ATOM 881 N N . TRP A 1 116 ? 8.517 14.320 4.375 1.00 89.56 116 TRP A N 1
ATOM 882 C CA . TRP A 1 116 ? 8.077 15.709 4.547 1.00 89.56 116 TRP A CA 1
ATOM 883 C C . TRP A 1 116 ? 6.552 15.878 4.590 1.00 89.56 116 TRP A C 1
ATOM 885 O O . TRP A 1 116 ? 6.064 16.895 5.083 1.00 89.56 116 TRP A O 1
ATOM 895 N N . PHE A 1 117 ? 5.805 14.894 4.089 1.00 87.12 117 PHE A N 1
ATOM 896 C CA . PHE A 1 117 ? 4.347 14.936 3.991 1.00 87.12 117 PHE A CA 1
ATOM 897 C C . PHE A 1 117 ? 3.745 13.639 4.532 1.00 87.12 117 PHE A C 1
ATOM 899 O O . PHE A 1 117 ? 4.201 12.549 4.177 1.00 87.12 117 PHE A O 1
ATOM 906 N N . GLU A 1 118 ? 2.690 13.733 5.339 1.00 79.25 118 GLU A N 1
ATOM 907 C CA . GLU A 1 118 ? 1.950 12.581 5.866 1.00 79.25 118 GLU A CA 1
ATOM 908 C C . GLU A 1 118 ? 0.542 12.524 5.281 1.00 79.25 118 GLU A C 1
ATOM 910 O O . GLU A 1 118 ? 0.169 11.532 4.650 1.00 79.25 118 GLU A O 1
ATOM 915 N N . LYS A 1 119 ? -0.212 13.619 5.418 1.00 74.81 119 LYS A N 1
ATOM 916 C CA . LYS A 1 119 ? -1.603 13.743 4.961 1.00 74.81 119 LYS A CA 1
ATOM 917 C C . LYS A 1 119 ? -1.713 13.878 3.445 1.00 74.81 119 LYS A C 1
ATOM 919 O O . LYS A 1 119 ? -2.740 13.522 2.878 1.00 74.81 119 LYS A O 1
ATOM 924 N N . ARG A 1 120 ? -0.678 14.414 2.785 1.00 81.12 120 ARG A N 1
ATOM 925 C CA . ARG A 1 120 ? -0.693 14.777 1.351 1.00 81.12 120 ARG A CA 1
ATOM 926 C C . ARG A 1 120 ? 0.281 13.960 0.497 1.00 81.12 120 ARG A C 1
ATOM 928 O O . ARG A 1 120 ? 0.746 14.428 -0.546 1.00 81.12 120 ARG A O 1
ATOM 935 N N . ARG A 1 121 ? 0.618 12.741 0.934 1.00 82.88 121 ARG A N 1
ATOM 936 C CA . ARG A 1 121 ? 1.577 11.862 0.237 1.00 82.88 121 ARG A CA 1
ATOM 937 C C . ARG A 1 121 ? 1.144 11.543 -1.194 1.00 82.88 121 ARG A C 1
ATOM 939 O O . ARG A 1 121 ? 1.989 11.568 -2.091 1.00 82.88 121 ARG A O 1
ATOM 946 N N . GLY A 1 122 ? -0.143 11.277 -1.428 1.00 79.81 122 GLY A N 1
ATOM 947 C CA . GLY A 1 122 ? -0.687 11.034 -2.762 1.00 79.81 122 GLY A CA 1
ATOM 948 C C . GLY A 1 122 ? -0.510 12.237 -3.683 1.00 79.81 122 GLY A C 1
ATOM 949 O O . GLY A 1 122 ? 0.068 12.096 -4.764 1.00 79.81 122 GLY A O 1
ATOM 950 N N . LEU A 1 123 ? -0.894 13.433 -3.226 1.00 83.00 123 LEU A N 1
ATOM 951 C CA . LEU A 1 123 ? -0.728 14.684 -3.979 1.00 83.00 123 LEU A CA 1
ATOM 952 C C . LEU A 1 123 ? 0.737 14.967 -4.355 1.00 83.00 123 LEU A C 1
ATOM 954 O O . LEU A 1 123 ? 1.039 15.240 -5.518 1.00 83.00 123 LEU A O 1
ATOM 958 N N . VAL A 1 124 ? 1.658 14.873 -3.392 1.00 88.00 124 VAL A N 1
ATOM 959 C CA . VAL A 1 124 ? 3.097 15.111 -3.625 1.00 88.00 124 VAL A CA 1
ATOM 960 C C . VAL A 1 124 ? 3.663 14.072 -4.593 1.00 88.00 124 VAL A C 1
ATOM 962 O O . VAL A 1 124 ? 4.440 14.407 -5.491 1.00 88.00 124 VAL A O 1
ATOM 965 N N . SER A 1 125 ? 3.222 12.816 -4.465 1.00 84.19 125 SER A N 1
ATOM 966 C CA . SER A 1 125 ? 3.536 11.756 -5.422 1.00 84.19 125 SER A CA 1
ATOM 967 C C . SER A 1 125 ? 3.078 12.107 -6.838 1.00 84.19 125 SER A C 1
ATOM 969 O O . SER A 1 125 ? 3.843 11.908 -7.782 1.00 84.19 125 SER A O 1
ATOM 971 N N . GLY A 1 126 ? 1.866 12.650 -6.982 1.00 85.69 126 GLY A N 1
ATOM 972 C CA . GLY A 1 126 ? 1.297 13.036 -8.273 1.00 85.69 126 GLY A CA 1
ATOM 973 C C . GLY A 1 126 ? 2.078 14.173 -8.926 1.00 85.69 126 GLY A C 1
ATOM 974 O O . GLY A 1 126 ? 2.460 14.081 -10.090 1.00 85.69 126 GLY A O 1
ATOM 975 N N . LEU A 1 127 ? 2.412 15.213 -8.153 1.00 90.00 127 LEU A N 1
ATOM 976 C CA . LEU A 1 127 ? 3.211 16.340 -8.643 1.00 90.00 127 LEU A CA 1
ATOM 977 C C . LEU A 1 127 ? 4.604 15.892 -9.107 1.00 90.00 127 LEU A C 1
ATOM 979 O O . LEU A 1 127 ? 5.049 16.274 -10.187 1.00 90.00 127 LEU A O 1
ATOM 983 N N . ARG A 1 128 ? 5.278 15.031 -8.334 1.00 89.06 128 ARG A N 1
ATOM 984 C CA . ARG A 1 128 ? 6.542 14.401 -8.753 1.00 89.06 128 ARG A CA 1
ATOM 985 C C . ARG A 1 128 ? 6.359 13.601 -10.050 1.00 89.06 128 ARG A C 1
ATOM 987 O O . ARG A 1 128 ? 7.219 13.658 -10.929 1.00 89.06 128 ARG A O 1
ATOM 994 N N . GLY A 1 129 ? 5.256 12.862 -10.167 1.00 86.19 129 GLY A N 1
ATOM 995 C CA . GLY A 1 129 ? 4.919 12.044 -11.333 1.00 86.19 129 GLY A CA 1
ATOM 996 C C . GLY A 1 129 ? 4.876 12.828 -12.647 1.00 86.19 129 GLY A C 1
ATOM 997 O O . GLY A 1 129 ? 5.295 12.293 -13.677 1.00 86.19 129 GLY A O 1
ATOM 998 N N . VAL A 1 130 ? 4.483 14.109 -12.604 1.00 87.44 130 VAL A N 1
ATOM 999 C CA . VAL A 1 130 ? 4.539 15.039 -13.749 1.00 87.44 130 VAL A CA 1
ATOM 1000 C C . VAL A 1 130 ? 5.962 15.151 -14.293 1.00 87.44 130 VAL A C 1
ATOM 1002 O O . VAL A 1 130 ? 6.203 14.896 -15.474 1.00 87.44 130 VAL A O 1
ATOM 1005 N N . PHE A 1 131 ? 6.920 15.477 -13.424 1.00 88.56 131 PHE A N 1
ATOM 1006 C CA . PHE A 1 131 ? 8.318 15.667 -13.813 1.00 88.56 131 PHE A CA 1
ATOM 1007 C C . PHE A 1 131 ? 8.969 14.366 -14.282 1.00 88.56 131 PHE A C 1
ATOM 1009 O O . PHE A 1 131 ? 9.732 14.378 -15.246 1.00 88.56 131 PHE A O 1
ATOM 1016 N N . VAL A 1 132 ? 8.643 13.240 -13.640 1.00 85.81 132 VAL A N 1
ATOM 1017 C CA . VAL A 1 132 ? 9.151 11.921 -14.047 1.00 85.81 132 VAL A CA 1
ATOM 1018 C C . VAL A 1 132 ? 8.643 11.555 -15.443 1.00 85.81 132 VAL A C 1
ATOM 1020 O O . VAL A 1 132 ? 9.449 11.203 -16.301 1.00 85.81 132 VAL A O 1
ATOM 1023 N N . SER A 1 133 ? 7.336 11.680 -15.693 1.00 84.19 133 SER A N 1
ATOM 1024 C CA . SER A 1 133 ? 6.732 11.302 -16.980 1.00 84.19 133 SER A CA 1
ATOM 1025 C C . SER A 1 133 ? 7.263 12.169 -18.124 1.00 84.19 133 SER A C 1
ATOM 1027 O O . SER A 1 133 ? 7.732 11.643 -19.133 1.00 84.19 133 SER A O 1
ATOM 1029 N N . LEU A 1 134 ? 7.281 13.496 -17.949 1.00 83.12 134 LEU A N 1
ATOM 1030 C CA . LEU A 1 134 ? 7.839 14.421 -18.945 1.00 83.12 134 LEU A CA 1
ATOM 1031 C C . LEU A 1 134 ? 9.331 14.167 -19.186 1.00 83.12 134 LEU A C 1
ATOM 1033 O O . LEU A 1 134 ? 9.768 14.113 -20.336 1.00 83.12 134 LEU A O 1
ATOM 1037 N N . GLY A 1 135 ? 10.100 13.952 -18.113 1.00 86.06 135 GLY A N 1
ATOM 1038 C CA . GLY A 1 135 ? 11.521 13.635 -18.192 1.00 86.06 135 GLY A CA 1
ATOM 1039 C C . GLY A 1 135 ? 11.783 12.392 -19.038 1.00 86.06 135 GLY A C 1
ATOM 1040 O O . GLY A 1 135 ? 12.569 12.458 -19.980 1.00 86.06 135 GLY A O 1
ATOM 1041 N N . PHE A 1 136 ? 11.093 11.281 -18.767 1.00 79.25 136 PHE A N 1
ATOM 1042 C CA . PHE A 1 136 ? 11.247 10.045 -19.543 1.00 79.25 136 PHE A CA 1
ATOM 1043 C C . PHE A 1 136 ? 10.863 10.210 -21.018 1.00 79.25 136 PHE A C 1
ATOM 1045 O O . PHE A 1 136 ? 11.569 9.696 -21.882 1.00 79.25 136 PHE A O 1
ATOM 1052 N N . SER A 1 137 ? 9.801 10.960 -21.308 1.00 80.12 137 SER A N 1
ATOM 1053 C CA . SER A 1 137 ? 9.283 11.142 -22.676 1.00 80.12 137 SER A CA 1
ATOM 1054 C C . SER A 1 137 ? 10.215 11.951 -23.565 1.00 80.12 137 SER A C 1
ATOM 1056 O O . SER A 1 137 ? 10.401 11.644 -24.738 1.00 80.12 137 SER A O 1
ATOM 1058 N N . ILE A 1 138 ? 10.791 13.017 -23.005 1.00 83.31 138 ILE A N 1
ATOM 1059 C CA . ILE A 1 138 ? 11.585 13.988 -23.760 1.00 83.31 138 ILE A CA 1
ATOM 1060 C C . ILE A 1 138 ? 13.067 13.569 -23.801 1.00 83.31 138 ILE A C 1
ATOM 1062 O O . ILE A 1 138 ? 13.783 13.924 -24.738 1.00 83.31 138 ILE A O 1
ATOM 1066 N N . SER A 1 139 ? 13.538 12.777 -22.828 1.00 86.38 139 SER A N 1
ATOM 1067 C CA . SER A 1 139 ? 14.954 12.390 -22.713 1.00 86.38 139 SER A CA 1
ATOM 1068 C C . SER A 1 139 ? 15.551 11.767 -23.985 1.00 86.38 139 SER A C 1
ATOM 1070 O O . SER A 1 139 ? 16.635 12.206 -24.371 1.00 86.38 139 SER A O 1
ATOM 1072 N N . PRO A 1 140 ? 14.913 10.794 -24.673 1.00 81.06 140 PRO A N 1
ATOM 1073 C CA . PRO A 1 140 ? 15.477 10.228 -25.899 1.00 81.06 140 PRO A CA 1
ATOM 1074 C C . PRO A 1 140 ? 15.675 11.272 -27.004 1.00 81.06 140 PRO A C 1
ATOM 1076 O O . PRO A 1 140 ? 16.706 11.252 -27.670 1.00 81.06 140 PRO A O 1
ATOM 1079 N N . LEU A 1 141 ? 14.732 12.210 -27.150 1.00 81.94 141 LEU A N 1
ATOM 1080 C CA . LEU A 1 141 ? 14.777 13.270 -28.161 1.00 81.94 141 LEU A CA 1
ATOM 1081 C C . LEU A 1 141 ? 15.896 14.276 -27.876 1.00 81.94 141 LEU A C 1
ATOM 1083 O O . LEU A 1 141 ? 16.668 14.604 -28.773 1.00 81.94 141 LEU A O 1
ATOM 1087 N N . ILE A 1 142 ? 16.026 14.723 -26.621 1.00 88.75 142 ILE A N 1
ATOM 1088 C CA . ILE A 1 142 ? 17.119 15.621 -26.213 1.00 88.75 142 ILE A CA 1
ATOM 1089 C C . ILE A 1 142 ? 18.471 14.940 -26.420 1.00 88.75 142 ILE A C 1
ATOM 1091 O O . ILE A 1 142 ? 19.389 15.556 -26.954 1.00 88.75 142 ILE A O 1
ATOM 1095 N N . LEU A 1 143 ? 18.604 13.670 -26.026 1.00 87.94 143 LEU A N 1
ATOM 1096 C CA . LEU A 1 143 ? 19.857 12.934 -26.183 1.00 87.94 143 LEU A CA 1
ATOM 1097 C C . LEU A 1 143 ? 20.223 12.729 -27.654 1.00 87.94 143 LEU A C 1
ATOM 1099 O O . LEU A 1 143 ? 21.386 12.915 -27.997 1.00 87.94 143 LEU A O 1
ATOM 1103 N N . ALA A 1 144 ? 19.259 12.388 -28.513 1.00 82.56 144 ALA A N 1
ATOM 1104 C CA . ALA A 1 144 ? 19.487 12.271 -29.952 1.00 82.56 144 ALA A CA 1
ATOM 1105 C C . ALA A 1 144 ? 19.967 13.605 -30.543 1.00 82.56 144 ALA A C 1
ATOM 1107 O O . ALA A 1 144 ? 21.024 13.654 -31.164 1.00 82.56 144 ALA A O 1
ATOM 1108 N N . TRP A 1 145 ? 19.275 14.704 -30.227 1.00 87.56 145 TRP A N 1
ATOM 1109 C CA . TRP A 1 145 ? 19.686 16.045 -30.647 1.00 87.56 145 TRP A CA 1
ATOM 1110 C C . TRP A 1 145 ? 21.098 16.414 -30.158 1.00 87.56 145 TRP A C 1
ATOM 1112 O O . TRP A 1 145 ? 21.892 16.968 -30.915 1.00 87.56 145 TRP A O 1
ATOM 1122 N N . MET A 1 146 ? 21.449 16.083 -28.911 1.00 92.44 146 MET A N 1
ATOM 1123 C CA . MET A 1 146 ? 22.793 16.327 -28.374 1.00 92.44 146 MET A CA 1
ATOM 1124 C C . MET A 1 146 ? 23.868 15.508 -29.094 1.00 92.44 146 MET A C 1
ATOM 1126 O O . MET A 1 146 ? 24.974 16.009 -29.290 1.00 92.44 146 MET A O 1
ATOM 1130 N N . ILE A 1 147 ? 23.566 14.262 -29.464 1.00 89.19 147 ILE A N 1
ATOM 1131 C CA . ILE A 1 147 ? 24.482 13.404 -30.224 1.00 89.19 147 ILE A CA 1
ATOM 1132 C C . ILE A 1 147 ? 24.695 13.982 -31.625 1.00 89.19 147 ILE A C 1
ATOM 1134 O O . ILE A 1 147 ? 25.840 14.057 -32.065 1.00 89.19 147 ILE A O 1
ATOM 1138 N N . ASP A 1 148 ? 23.637 14.455 -32.282 1.00 88.19 148 ASP A N 1
ATOM 1139 C CA . ASP A 1 148 ? 23.731 15.073 -33.607 1.00 88.19 148 ASP A CA 1
ATOM 1140 C C . ASP A 1 148 ? 24.517 16.396 -33.571 1.00 88.19 148 ASP A C 1
ATOM 1142 O O . ASP A 1 148 ? 25.316 16.675 -34.465 1.00 88.19 148 ASP A O 1
ATOM 1146 N N . ALA A 1 149 ? 24.328 17.208 -32.525 1.00 93.62 149 ALA A N 1
ATOM 1147 C CA . ALA A 1 149 ? 24.952 18.527 -32.406 1.00 93.62 149 ALA A CA 1
ATOM 1148 C C . ALA A 1 149 ? 26.403 18.492 -31.893 1.00 93.62 149 ALA A C 1
ATOM 1150 O O . ALA A 1 149 ? 27.243 19.264 -32.356 1.00 93.62 149 ALA A O 1
ATOM 1151 N N . PHE A 1 150 ? 26.702 17.635 -30.913 1.00 93.94 150 PHE A N 1
ATOM 1152 C CA . PHE A 1 150 ? 27.979 17.636 -30.182 1.00 93.94 150 PHE A CA 1
ATOM 1153 C C . PHE A 1 150 ? 28.760 16.322 -30.310 1.00 93.94 150 PHE A C 1
ATOM 1155 O O . PHE A 1 150 ? 29.833 16.175 -29.715 1.00 93.94 150 PHE A O 1
ATOM 1162 N N . GLY A 1 151 ? 28.227 15.348 -31.047 1.00 93.62 151 GLY A N 1
ATOM 1163 C CA . GLY A 1 151 ? 28.724 13.980 -31.036 1.00 93.62 151 GLY A CA 1
ATOM 1164 C C . GLY A 1 151 ? 28.408 13.258 -29.724 1.00 93.62 151 GLY A C 1
ATOM 1165 O O . GLY A 1 151 ? 28.009 13.840 -28.711 1.00 93.62 151 GLY A O 1
ATOM 1166 N N . TRP A 1 152 ? 28.636 11.948 -29.711 1.00 92.38 152 TRP A N 1
ATOM 1167 C CA . TRP A 1 152 ? 28.308 11.114 -28.556 1.00 92.38 152 TRP A CA 1
ATOM 1168 C C . TRP A 1 152 ? 29.133 11.448 -27.300 1.00 92.38 152 TRP A C 1
ATOM 1170 O O . TRP A 1 152 ? 28.583 11.468 -26.199 1.00 92.38 152 TRP A O 1
ATOM 1180 N N . ARG A 1 153 ? 30.433 11.764 -27.447 1.00 95.12 153 ARG A N 1
ATOM 1181 C CA . ARG A 1 153 ? 31.300 12.173 -26.321 1.00 95.12 153 ARG A CA 1
ATOM 1182 C C . ARG A 1 153 ? 30.851 13.513 -25.743 1.00 95.12 153 ARG A C 1
ATOM 1184 O O . ARG A 1 153 ? 30.704 13.630 -24.529 1.00 95.12 153 ARG A O 1
ATOM 1191 N N . GLY A 1 154 ? 30.567 14.490 -26.608 1.00 95.50 154 GLY A N 1
ATOM 1192 C CA . GLY A 1 154 ? 30.060 15.799 -26.199 1.00 95.50 154 GLY A CA 1
ATOM 1193 C C . GLY A 1 154 ? 28.731 15.688 -25.454 1.00 95.50 154 GLY A C 1
ATOM 1194 O O . GLY A 1 154 ? 28.571 16.284 -24.388 1.00 95.50 154 GLY A O 1
ATOM 1195 N N . ALA A 1 155 ? 27.817 14.841 -25.936 1.00 95.00 155 ALA A N 1
ATOM 1196 C CA . ALA A 1 155 ? 26.561 14.564 -25.248 1.00 95.00 155 ALA A CA 1
ATOM 1197 C C . ALA A 1 155 ? 26.778 13.991 -23.831 1.00 95.00 155 ALA A C 1
ATOM 1199 O O . ALA A 1 155 ? 26.140 14.443 -22.877 1.00 95.00 155 ALA A O 1
ATOM 1200 N N . LEU A 1 156 ? 27.711 13.044 -23.658 1.00 95.31 156 LEU A N 1
ATOM 1201 C CA . LEU A 1 156 ? 28.054 12.495 -22.339 1.00 95.31 156 LEU A CA 1
ATOM 1202 C C . LEU A 1 156 ? 28.690 13.537 -21.409 1.00 95.31 156 LEU A C 1
ATOM 1204 O O . LEU A 1 156 ? 28.376 13.546 -20.220 1.00 95.31 156 LEU A O 1
ATOM 1208 N N . TRP A 1 157 ? 29.540 14.431 -21.922 1.00 96.75 157 TRP A N 1
ATOM 1209 C CA . TRP A 1 157 ? 30.143 15.507 -21.123 1.00 96.75 157 TRP A CA 1
ATOM 1210 C C . TRP A 1 157 ? 29.117 16.525 -20.643 1.00 96.75 157 TRP A C 1
ATOM 1212 O O . TRP A 1 157 ? 29.131 16.900 -19.472 1.00 96.75 157 TRP A O 1
ATOM 1222 N N . VAL A 1 158 ? 28.191 16.933 -21.513 1.00 96.12 158 VAL A N 1
ATOM 1223 C CA . VAL A 1 158 ? 27.087 17.817 -21.120 1.00 96.12 158 VAL A CA 1
ATOM 1224 C C . VAL A 1 158 ? 26.238 17.149 -20.037 1.00 96.12 158 VAL A C 1
ATOM 1226 O O . VAL A 1 158 ? 25.934 17.782 -19.029 1.00 96.12 158 VAL A O 1
ATOM 1229 N N . MET A 1 159 ? 25.926 15.857 -20.176 1.00 94.06 159 MET A N 1
ATOM 1230 C CA . MET A 1 159 ? 25.209 15.107 -19.138 1.00 94.06 159 MET A CA 1
ATOM 1231 C C . MET A 1 159 ? 26.001 15.015 -17.827 1.00 94.06 159 MET A C 1
ATOM 1233 O O . MET A 1 159 ? 25.429 15.207 -16.754 1.00 94.06 159 MET A O 1
ATOM 1237 N N . ALA A 1 160 ? 27.312 14.769 -17.890 1.00 96.19 160 ALA A N 1
ATOM 1238 C CA . ALA A 1 160 ? 28.178 14.732 -16.714 1.00 96.19 160 ALA A CA 1
ATOM 1239 C C . ALA A 1 160 ? 28.242 16.089 -16.001 1.00 96.19 160 ALA A C 1
ATOM 1241 O O . ALA A 1 160 ? 28.236 16.136 -14.773 1.00 96.19 160 ALA A O 1
ATOM 1242 N N . LEU A 1 161 ? 28.240 17.194 -16.747 1.00 96.94 161 LEU A N 1
ATOM 1243 C CA . LEU A 1 161 ? 28.202 18.539 -16.185 1.00 96.94 161 LEU A CA 1
ATOM 1244 C C . LEU A 1 161 ? 26.837 18.843 -15.552 1.00 96.94 161 LEU A C 1
ATOM 1246 O O . LEU A 1 161 ? 26.768 19.210 -14.381 1.00 96.94 161 LEU A O 1
ATOM 1250 N N . VAL A 1 162 ? 25.746 18.666 -16.300 1.00 94.56 162 VAL A N 1
ATOM 1251 C CA . VAL A 1 162 ? 24.387 19.009 -15.849 1.00 94.56 162 VAL A CA 1
ATOM 1252 C C . VAL A 1 162 ? 23.957 18.137 -14.672 1.00 94.56 162 VAL A C 1
ATOM 1254 O O . VAL A 1 162 ? 23.539 18.655 -13.636 1.00 94.56 162 VAL A O 1
ATOM 1257 N N . VAL A 1 163 ? 24.085 16.815 -14.801 1.00 91.38 163 VAL A N 1
ATOM 1258 C CA . VAL A 1 163 ? 23.656 15.874 -13.761 1.00 91.38 163 VAL A CA 1
ATOM 1259 C C . VAL A 1 163 ? 24.721 15.744 -12.677 1.00 91.38 163 VAL A C 1
ATOM 1261 O O . VAL A 1 163 ? 24.395 15.784 -11.498 1.00 91.38 163 VAL A O 1
ATOM 1264 N N . GLY A 1 164 ? 25.995 15.623 -13.047 1.00 94.12 164 GLY A N 1
ATOM 1265 C CA . GLY A 1 164 ? 27.062 15.357 -12.089 1.00 94.12 164 GLY A CA 1
ATOM 1266 C C . GLY A 1 164 ? 27.513 16.561 -11.277 1.00 94.12 164 GLY A C 1
ATOM 1267 O O . GLY A 1 164 ? 27.785 16.414 -10.089 1.00 94.12 164 GLY A O 1
ATOM 1268 N N . VAL A 1 165 ? 27.561 17.755 -11.867 1.00 95.00 165 VAL A N 1
ATOM 1269 C CA . VAL A 1 165 ? 27.961 18.984 -11.159 1.00 95.00 165 VAL A CA 1
ATOM 1270 C C . VAL A 1 165 ? 26.741 19.828 -10.814 1.00 95.00 165 VAL A C 1
ATOM 1272 O O . VAL A 1 165 ? 26.564 20.204 -9.656 1.00 95.00 165 VAL A O 1
ATOM 1275 N N . GLY A 1 166 ? 25.877 20.095 -11.794 1.00 95.38 166 GLY A N 1
ATOM 1276 C CA . GLY A 1 166 ? 24.708 20.959 -11.634 1.00 95.38 166 GLY A CA 1
ATOM 1277 C C . GLY A 1 166 ? 23.746 20.444 -10.566 1.00 95.38 166 GLY A C 1
ATOM 1278 O O . GLY A 1 166 ? 23.525 21.116 -9.558 1.00 95.38 166 GLY A O 1
ATOM 1279 N N . PHE A 1 167 ? 23.225 19.227 -10.738 1.00 93.69 167 PHE A N 1
ATOM 1280 C CA . PHE A 1 167 ? 22.287 18.646 -9.776 1.00 93.69 167 PHE A CA 1
ATOM 1281 C C . PHE A 1 167 ? 22.926 18.406 -8.400 1.00 93.69 167 PHE A C 1
ATOM 1283 O O . PHE A 1 167 ? 22.302 18.714 -7.390 1.00 93.69 167 PHE A O 1
ATOM 1290 N N . THR A 1 168 ? 24.187 17.963 -8.340 1.00 95.56 168 THR A N 1
ATOM 1291 C CA . THR A 1 168 ? 24.946 17.848 -7.078 1.00 95.56 168 THR A CA 1
ATOM 1292 C C . THR A 1 168 ? 25.002 19.174 -6.323 1.00 95.56 168 THR A C 1
ATOM 1294 O O . THR A 1 168 ? 24.761 19.215 -5.117 1.00 95.56 168 THR A O 1
ATOM 1297 N N . THR A 1 169 ? 25.283 20.271 -7.029 1.00 95.88 169 THR A N 1
ATOM 1298 C CA . THR A 1 169 ? 25.361 21.611 -6.434 1.00 95.88 169 THR A CA 1
ATOM 1299 C C . THR A 1 169 ? 23.995 22.041 -5.912 1.00 95.88 169 THR A C 1
ATOM 1301 O O . THR A 1 169 ? 23.873 22.474 -4.768 1.00 95.88 169 THR A O 1
ATOM 1304 N N . ILE A 1 170 ? 22.943 21.859 -6.714 1.00 94.69 170 ILE A N 1
ATOM 1305 C CA . ILE A 1 170 ? 21.573 22.180 -6.304 1.00 94.69 170 ILE A CA 1
ATOM 1306 C C . ILE A 1 170 ? 21.184 21.361 -5.068 1.00 94.69 170 ILE A C 1
ATOM 1308 O O . ILE A 1 170 ? 20.707 21.934 -4.086 1.00 94.69 170 ILE A O 1
ATOM 1312 N N . ALA A 1 171 ? 21.426 20.048 -5.075 1.00 93.25 171 ALA A N 1
ATOM 1313 C CA . ALA A 1 171 ? 21.093 19.157 -3.970 1.00 93.25 171 ALA A CA 1
ATOM 1314 C C 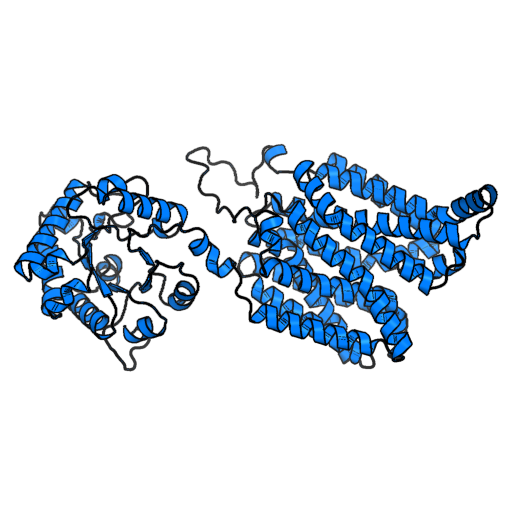. ALA A 1 171 ? 21.833 19.543 -2.682 1.00 93.25 171 ALA A C 1
ATOM 1316 O O . ALA A 1 171 ? 21.230 19.577 -1.608 1.00 93.25 171 ALA A O 1
ATOM 1317 N N . LEU A 1 172 ? 23.112 19.920 -2.794 1.00 93.75 172 LEU A N 1
ATOM 1318 C CA . LEU A 1 172 ? 23.931 20.337 -1.660 1.00 93.75 172 LEU A CA 1
ATOM 1319 C C . LEU A 1 172 ? 23.322 21.534 -0.922 1.00 93.75 172 LEU A C 1
ATOM 1321 O O . LEU A 1 172 ? 23.328 21.553 0.313 1.00 93.75 172 LEU A O 1
ATOM 1325 N N . PHE A 1 173 ? 22.783 22.512 -1.652 1.00 93.81 173 PHE A N 1
ATOM 1326 C CA . PHE A 1 173 ? 22.221 23.722 -1.053 1.00 93.81 173 PHE A CA 1
ATOM 1327 C C . PHE A 1 173 ? 20.752 23.566 -0.644 1.00 93.81 173 PHE A C 1
ATOM 1329 O O . PHE A 1 173 ? 20.374 24.038 0.433 1.00 93.81 173 PHE A O 1
ATOM 1336 N N . THR A 1 174 ? 19.944 22.868 -1.445 1.00 92.12 174 THR A N 1
ATOM 1337 C CA . THR A 1 174 ? 18.474 22.876 -1.320 1.00 92.12 174 THR A CA 1
ATOM 1338 C C . THR A 1 174 ? 17.891 21.713 -0.520 1.00 92.12 174 THR A C 1
ATOM 1340 O O . THR A 1 174 ? 16.883 21.901 0.156 1.00 92.12 174 THR A O 1
ATOM 1343 N N . VAL A 1 175 ? 18.510 20.527 -0.536 1.00 93.06 175 VAL A N 1
ATOM 1344 C CA . VAL A 1 175 ? 17.920 19.333 0.091 1.00 93.06 175 VAL A CA 1
ATOM 1345 C C . VAL A 1 175 ? 18.098 19.365 1.609 1.00 93.06 175 VAL A C 1
ATOM 1347 O O . VAL A 1 175 ? 19.161 19.719 2.135 1.00 93.06 175 VAL A O 1
ATOM 1350 N N . ARG A 1 176 ? 17.041 18.975 2.324 1.00 92.62 176 ARG A N 1
ATOM 1351 C CA . ARG A 1 176 ? 17.004 18.800 3.778 1.00 92.62 176 ARG A CA 1
ATOM 1352 C C . ARG A 1 176 ? 16.325 17.471 4.103 1.00 92.62 176 ARG A C 1
ATOM 1354 O O . ARG A 1 176 ? 15.304 17.146 3.505 1.00 92.62 176 ARG A O 1
ATOM 1361 N N . ASP A 1 177 ? 16.910 16.719 5.032 1.00 88.38 177 ASP A N 1
ATOM 1362 C CA . ASP A 1 177 ? 16.516 15.330 5.305 1.00 88.38 177 ASP A CA 1
ATOM 1363 C C . ASP A 1 177 ? 15.136 15.224 5.953 1.00 88.38 177 ASP A C 1
ATOM 1365 O O . ASP A 1 177 ? 14.296 14.452 5.501 1.00 88.38 177 ASP A O 1
ATOM 1369 N N . HIS A 1 178 ? 14.887 16.058 6.962 1.00 85.69 178 HIS A N 1
ATOM 1370 C CA . HIS A 1 178 ? 13.639 16.078 7.716 1.00 85.69 178 HIS A CA 1
ATOM 1371 C C . HIS A 1 178 ? 13.144 17.512 7.919 1.00 85.69 178 HIS A C 1
ATOM 1373 O O . HIS A 1 178 ? 13.973 18.422 8.055 1.00 85.69 178 HIS A O 1
ATOM 1379 N N . PRO A 1 179 ? 11.819 17.719 8.035 1.00 85.69 179 PRO A N 1
ATOM 1380 C CA . PRO A 1 179 ? 11.252 19.027 8.354 1.00 85.69 179 PRO A CA 1
ATOM 1381 C C . PRO A 1 179 ? 11.792 19.586 9.680 1.00 85.69 179 PRO A C 1
ATOM 1383 O O . PRO A 1 179 ? 12.102 20.774 9.762 1.00 85.69 179 PRO A O 1
ATOM 1386 N N . HIS A 1 180 ? 12.055 18.728 10.672 1.00 82.88 180 HIS A N 1
ATOM 1387 C CA . HIS A 1 180 ? 12.606 19.137 11.970 1.00 82.88 180 HIS A CA 1
ATOM 1388 C C . HIS A 1 180 ? 13.984 19.808 11.884 1.00 82.88 180 HIS A C 1
ATOM 1390 O O . HIS A 1 180 ? 14.277 20.697 12.680 1.00 82.88 180 HIS A O 1
ATOM 1396 N N . VAL A 1 181 ? 14.811 19.460 10.888 1.00 85.31 181 VAL A N 1
ATOM 1397 C CA . VAL A 1 181 ? 16.114 20.119 10.653 1.00 85.31 181 VAL A CA 1
ATOM 1398 C C . VAL A 1 181 ? 15.927 21.588 10.252 1.00 85.31 181 VAL A C 1
ATOM 1400 O O . VAL A 1 181 ? 16.814 22.411 10.465 1.00 85.31 181 VAL A O 1
ATOM 1403 N N . ALA A 1 182 ? 14.767 21.928 9.688 1.00 83.19 182 ALA A N 1
ATOM 1404 C CA . ALA A 1 182 ? 14.369 23.288 9.347 1.00 83.19 182 ALA A CA 1
ATOM 1405 C C . ALA A 1 182 ? 13.466 23.943 10.413 1.00 83.19 182 ALA A C 1
ATOM 1407 O O . ALA A 1 182 ? 12.945 25.027 10.171 1.00 83.19 182 ALA A O 1
ATOM 1408 N N . GLY A 1 183 ? 13.262 23.304 11.573 1.00 83.38 183 GLY A N 1
ATOM 1409 C CA . GLY A 1 183 ? 12.324 23.779 12.596 1.00 83.38 183 GLY A CA 1
ATOM 1410 C C . GLY A 1 183 ? 10.849 23.646 12.198 1.00 83.38 183 GLY A C 1
ATOM 1411 O O . GLY A 1 183 ? 10.005 24.339 12.757 1.00 83.38 183 GLY A O 1
ATOM 1412 N N . LEU A 1 184 ? 10.541 22.780 11.229 1.00 87.00 184 LEU A N 1
ATOM 1413 C CA . LEU A 1 184 ? 9.194 22.521 10.723 1.00 87.00 184 LEU A CA 1
ATOM 1414 C C . LEU A 1 184 ? 8.690 21.146 11.183 1.00 87.00 184 LEU A C 1
ATOM 1416 O O . LEU A 1 184 ? 9.463 20.277 11.589 1.00 87.00 184 LEU A O 1
ATOM 1420 N N . THR A 1 185 ? 7.385 20.940 11.075 1.00 84.19 185 THR A N 1
ATOM 1421 C CA . THR A 1 185 ? 6.695 19.652 11.227 1.00 84.19 185 THR A CA 1
ATOM 1422 C C . THR A 1 185 ? 6.285 19.119 9.847 1.00 84.19 185 THR A C 1
ATOM 1424 O O . THR A 1 185 ? 6.158 19.913 8.905 1.00 84.19 185 THR A O 1
ATOM 1427 N N . PRO A 1 186 ? 6.098 17.795 9.678 1.00 83.38 186 PRO A N 1
ATOM 1428 C CA . PRO A 1 186 ? 5.491 17.252 8.464 1.00 83.38 186 PRO A CA 1
ATOM 1429 C C . PRO A 1 186 ? 4.167 17.962 8.137 1.00 83.38 186 PRO A C 1
ATOM 1431 O O . PRO A 1 186 ? 3.419 18.330 9.038 1.00 83.38 186 PRO A O 1
ATOM 1434 N N . ASP A 1 187 ? 3.913 18.214 6.850 1.00 84.81 187 ASP A N 1
ATOM 1435 C CA . ASP A 1 187 ? 2.769 18.996 6.336 1.00 84.81 187 ASP A CA 1
ATOM 1436 C C . ASP A 1 187 ? 2.662 20.472 6.804 1.00 84.81 187 ASP A C 1
ATOM 1438 O O . ASP A 1 187 ? 1.829 21.210 6.273 1.00 84.81 187 ASP A O 1
ATOM 1442 N N . GLY A 1 188 ? 3.527 20.947 7.709 1.00 78.75 188 GLY A N 1
ATOM 1443 C CA . GLY A 1 188 ? 3.551 22.337 8.179 1.00 78.75 188 GLY A CA 1
ATOM 1444 C C . GLY A 1 188 ? 2.489 22.685 9.227 1.00 78.75 188 GLY A C 1
ATOM 1445 O O . GLY A 1 188 ? 2.163 23.863 9.382 1.00 78.75 188 GLY A O 1
ATOM 1446 N N . ASP A 1 189 ? 1.948 21.693 9.940 1.00 72.19 189 ASP A N 1
ATOM 1447 C CA . ASP A 1 189 ? 0.984 21.923 11.019 1.00 72.19 189 ASP A CA 1
ATOM 1448 C C . ASP A 1 189 ? 1.658 22.690 12.174 1.00 72.19 189 ASP A C 1
ATOM 1450 O O . ASP A 1 189 ? 2.614 22.214 12.796 1.00 72.19 189 ASP A O 1
ATOM 1454 N N . ALA A 1 190 ? 1.179 23.909 12.446 1.00 53.97 190 ALA A N 1
ATOM 1455 C CA . ALA A 1 190 ? 1.667 24.732 13.547 1.00 53.97 190 ALA A CA 1
ATOM 1456 C C . ALA A 1 190 ? 1.403 24.017 14.880 1.00 53.97 190 ALA A C 1
ATOM 1458 O O . ALA A 1 190 ? 0.268 23.639 15.162 1.00 53.97 190 ALA A O 1
ATOM 1459 N N . ARG A 1 191 ? 2.448 23.848 15.698 1.00 42.19 191 ARG A N 1
ATOM 1460 C CA . ARG A 1 191 ? 2.354 23.339 17.074 1.00 42.19 191 ARG A CA 1
ATOM 1461 C C . ARG A 1 191 ? 1.178 23.990 17.814 1.00 42.19 191 ARG A C 1
ATOM 1463 O O . ARG A 1 191 ? 1.227 25.181 18.115 1.00 42.19 191 ARG A O 1
ATOM 1470 N N . SER A 1 192 ? 0.167 23.203 18.177 1.00 33.72 192 SER A N 1
ATOM 1471 C CA . SER A 1 192 ? -0.550 23.441 19.426 1.00 33.72 192 SER A CA 1
ATOM 1472 C C . SER A 1 192 ? 0.350 22.919 20.543 1.00 33.72 192 SER A C 1
ATOM 1474 O O . SER A 1 192 ? 0.337 21.731 20.860 1.00 33.72 192 SER A O 1
ATOM 1476 N N . ASP A 1 193 ? 1.181 23.794 21.104 1.00 35.81 193 ASP A N 1
ATOM 1477 C CA . ASP A 1 193 ? 1.828 23.536 22.387 1.00 35.81 193 ASP A CA 1
ATOM 1478 C C . ASP A 1 193 ? 0.728 23.452 23.458 1.00 35.81 193 ASP A C 1
ATOM 1480 O O . ASP A 1 193 ? 0.314 24.474 23.998 1.00 35.81 193 ASP A O 1
ATOM 1484 N N . ASN A 1 194 ? 0.173 22.253 23.670 1.00 32.12 194 ASN A N 1
ATOM 1485 C CA . ASN A 1 194 ? -0.382 21.755 24.932 1.00 32.12 194 ASN A CA 1
ATOM 1486 C C . ASN A 1 194 ? -0.945 20.333 24.743 1.00 32.12 194 ASN A C 1
ATOM 1488 O O . ASN A 1 194 ? -1.871 20.128 23.965 1.00 32.12 194 ASN A O 1
ATOM 1492 N N . HIS A 1 195 ? -0.413 19.406 25.547 1.00 31.39 195 HIS A N 1
ATOM 1493 C CA . HIS A 1 195 ? -0.810 18.003 25.759 1.00 31.39 195 HIS A CA 1
ATOM 1494 C C . HIS A 1 195 ? -0.296 16.934 24.765 1.00 31.39 195 HIS A C 1
ATOM 1496 O O . HIS A 1 195 ? -0.775 16.788 23.650 1.00 31.39 195 HIS A O 1
ATOM 1502 N N . SER A 1 196 ? 0.652 16.131 25.278 1.00 31.09 196 SER A N 1
ATOM 1503 C CA . SER A 1 196 ? 0.936 14.719 24.949 1.00 31.09 196 SER A CA 1
ATOM 1504 C C . SER A 1 196 ? 1.119 14.321 23.473 1.00 31.09 196 SER A C 1
ATOM 1506 O O . SER A 1 196 ? 0.185 13.885 22.804 1.00 31.09 196 SER A O 1
ATOM 1508 N N . ASP A 1 197 ? 2.381 14.313 23.034 1.00 30.81 197 ASP A N 1
ATOM 1509 C CA . ASP A 1 197 ? 2.904 13.625 21.840 1.00 30.81 197 ASP A CA 1
ATOM 1510 C C . ASP A 1 197 ? 2.782 12.079 21.932 1.00 30.81 197 ASP A C 1
ATOM 1512 O O . ASP A 1 197 ? 3.784 11.366 21.952 1.00 30.81 197 ASP A O 1
ATOM 1516 N N . GLN A 1 198 ? 1.569 11.513 21.996 1.00 30.81 198 GLN A N 1
ATOM 1517 C CA . GLN A 1 198 ? 1.400 10.044 21.953 1.00 30.81 198 GLN A CA 1
ATOM 1518 C C . GLN A 1 198 ? 0.367 9.494 20.963 1.00 30.81 198 GLN A C 1
ATOM 1520 O O . GLN A 1 198 ? 0.225 8.279 20.880 1.00 30.81 198 GLN A O 1
ATOM 1525 N N . HIS A 1 199 ? -0.309 10.306 20.149 1.00 33.09 199 HIS A N 1
ATOM 1526 C CA . HIS A 1 199 ? -1.336 9.801 19.217 1.00 33.09 199 HIS A CA 1
ATOM 1527 C C . HIS A 1 199 ? -1.131 10.250 17.760 1.00 33.09 199 HIS A C 1
ATOM 1529 O O . HIS A 1 199 ? -2.075 10.603 17.053 1.00 33.09 199 HIS A O 1
ATOM 1535 N N . SER A 1 200 ? 0.108 10.189 17.263 1.00 33.41 200 SER A N 1
ATOM 1536 C CA . SER A 1 200 ? 0.291 9.984 15.822 1.00 33.41 200 SER A CA 1
ATOM 1537 C C . SER A 1 200 ? -0.044 8.525 15.532 1.00 33.41 200 SER A C 1
ATOM 1539 O O . SER A 1 200 ? 0.449 7.640 16.226 1.00 33.41 200 SER A O 1
ATOM 1541 N N . LYS A 1 201 ? -0.903 8.273 14.539 1.00 41.50 201 LYS A N 1
ATOM 1542 C CA . LYS A 1 201 ? -1.179 6.938 13.991 1.00 41.50 201 LYS A CA 1
ATOM 1543 C C . LYS A 1 201 ? 0.150 6.301 13.568 1.00 41.50 201 LYS A C 1
ATOM 1545 O O . LYS A 1 201 ? 0.559 6.466 12.418 1.00 41.50 201 LYS A O 1
ATOM 1550 N N . SER A 1 202 ? 0.844 5.617 14.472 1.00 42.47 202 SER A N 1
ATOM 1551 C CA . SER A 1 202 ? 2.120 4.995 14.150 1.00 42.47 202 SER A CA 1
ATOM 1552 C C . SER A 1 202 ? 1.828 3.810 13.238 1.00 42.47 202 SER A C 1
ATOM 1554 O O . SER A 1 202 ? 1.335 2.760 13.644 1.00 42.47 202 SER A O 1
ATOM 1556 N N . LEU A 1 203 ? 2.074 4.012 11.942 1.00 49.03 203 LEU A N 1
ATOM 1557 C CA . LEU A 1 203 ? 2.234 2.901 11.014 1.00 49.03 203 LEU A CA 1
ATOM 1558 C C . LEU A 1 203 ? 3.242 1.933 11.650 1.00 49.03 203 LEU A C 1
ATOM 1560 O O . LEU A 1 203 ? 4.241 2.408 12.192 1.00 49.03 203 LEU A O 1
ATOM 1564 N N . PRO A 1 204 ? 3.005 0.613 11.614 1.00 52.22 204 PRO A N 1
ATOM 1565 C CA . PRO A 1 204 ? 3.909 -0.338 12.242 1.00 52.22 204 PRO A CA 1
ATOM 1566 C C . PRO A 1 204 ? 5.316 -0.152 11.664 1.00 52.22 204 PRO A C 1
ATOM 1568 O O . PRO A 1 204 ? 5.535 -0.383 10.474 1.00 52.22 204 PRO A O 1
ATOM 1571 N N . GLU A 1 205 ? 6.246 0.298 12.506 1.00 71.56 205 GLU A N 1
ATOM 1572 C CA . GLU A 1 205 ? 7.649 0.513 12.151 1.00 71.56 205 GLU A CA 1
ATOM 1573 C C . GLU A 1 205 ? 8.309 -0.860 11.998 1.00 71.56 205 GLU A C 1
ATOM 1575 O O . GLU A 1 205 ? 8.674 -1.514 12.976 1.00 71.56 205 GLU A O 1
ATOM 1580 N N . ARG A 1 206 ? 8.392 -1.347 10.757 1.00 78.88 206 ARG A N 1
ATOM 1581 C CA . ARG A 1 206 ? 8.896 -2.687 10.438 1.00 78.88 206 ARG A CA 1
ATOM 1582 C C . ARG A 1 206 ? 10.292 -2.599 9.847 1.00 78.88 206 ARG A C 1
ATOM 1584 O O . ARG A 1 206 ? 10.610 -1.706 9.065 1.00 78.88 206 ARG A O 1
ATOM 1591 N N . THR A 1 207 ? 11.140 -3.563 10.188 1.00 87.69 207 THR A N 1
ATOM 1592 C CA . THR A 1 207 ? 12.496 -3.634 9.636 1.00 87.69 207 THR A CA 1
ATOM 1593 C C . THR A 1 207 ? 12.491 -4.268 8.245 1.00 87.69 207 THR A C 1
ATOM 1595 O O . THR A 1 207 ? 11.554 -4.960 7.836 1.00 87.69 207 THR A O 1
ATOM 1598 N N . ALA A 1 208 ? 13.603 -4.141 7.518 1.00 84.81 208 ALA A N 1
ATOM 1599 C CA . ALA A 1 208 ? 13.789 -4.872 6.266 1.00 84.81 208 ALA A CA 1
ATOM 1600 C C . ALA A 1 208 ? 13.806 -6.403 6.441 1.00 84.81 208 ALA A C 1
ATOM 1602 O O . ALA A 1 208 ? 13.578 -7.134 5.477 1.00 84.81 208 ALA A O 1
ATOM 1603 N N . SER A 1 209 ? 14.086 -6.905 7.648 1.00 87.81 209 SER A N 1
ATOM 1604 C CA . SER A 1 209 ? 13.972 -8.334 7.960 1.00 87.81 209 SER A CA 1
ATOM 1605 C C . SER A 1 209 ? 12.508 -8.771 7.999 1.00 87.81 209 SER A C 1
ATOM 1607 O O . SER A 1 209 ? 12.167 -9.821 7.455 1.00 87.81 209 SER A O 1
ATOM 1609 N N . ASP A 1 210 ? 11.641 -7.942 8.577 1.00 84.31 210 ASP A N 1
ATOM 1610 C CA . ASP A 1 210 ? 10.201 -8.200 8.656 1.00 84.31 210 ASP A CA 1
ATOM 1611 C C . ASP A 1 210 ? 9.562 -8.108 7.272 1.00 84.31 210 ASP A C 1
ATOM 1613 O O . ASP A 1 210 ? 8.832 -9.010 6.869 1.00 84.31 210 ASP A O 1
ATOM 1617 N N . ALA A 1 211 ? 9.943 -7.096 6.482 1.00 87.44 211 ALA A N 1
ATOM 1618 C CA . ALA A 1 211 ? 9.483 -6.947 5.103 1.00 87.44 211 ALA A CA 1
ATOM 1619 C C . ALA A 1 211 ? 9.806 -8.179 4.235 1.00 87.44 211 ALA A C 1
ATOM 1621 O O . ALA A 1 211 ? 8.971 -8.620 3.457 1.00 87.44 211 ALA A O 1
ATOM 1622 N N . LYS A 1 212 ? 10.983 -8.802 4.399 1.00 92.00 212 LYS A N 1
ATOM 1623 C CA . LYS A 1 212 ? 11.351 -10.024 3.652 1.00 92.00 212 LYS A CA 1
ATOM 1624 C C . LYS A 1 212 ? 10.485 -11.237 3.988 1.00 92.00 212 LYS A C 1
ATOM 1626 O O . LYS A 1 212 ? 10.416 -12.157 3.174 1.00 92.00 212 LYS A O 1
ATOM 1631 N N . ARG A 1 213 ? 9.885 -11.272 5.178 1.00 89.38 213 ARG A N 1
ATOM 1632 C CA . ARG A 1 213 ? 8.985 -12.348 5.618 1.00 89.38 213 ARG A CA 1
ATOM 1633 C C . ARG A 1 213 ? 7.531 -12.076 5.232 1.00 89.38 213 ARG A C 1
ATOM 1635 O O . ARG A 1 213 ? 6.725 -12.998 5.258 1.00 89.38 213 ARG A O 1
ATOM 1642 N N . ASP A 1 214 ? 7.210 -10.840 4.858 1.00 86.94 214 ASP A N 1
ATOM 1643 C CA . ASP A 1 214 ? 5.862 -10.419 4.499 1.00 86.94 214 ASP A CA 1
ATOM 1644 C C . ASP A 1 214 ? 5.559 -10.747 3.018 1.00 86.94 214 ASP A C 1
ATOM 1646 O O . ASP A 1 214 ? 6.233 -10.234 2.117 1.00 86.94 214 ASP A O 1
ATOM 1650 N N . PRO A 1 215 ? 4.547 -11.582 2.709 1.00 89.81 215 PRO A N 1
ATOM 1651 C CA . PRO A 1 215 ? 4.189 -11.896 1.325 1.00 89.81 215 PRO A CA 1
ATOM 1652 C C . PRO A 1 215 ? 3.710 -10.665 0.538 1.00 89.81 215 PRO A C 1
ATOM 1654 O O . PRO A 1 215 ? 3.845 -10.631 -0.689 1.00 89.81 215 PRO A O 1
ATOM 1657 N N . VAL A 1 216 ? 3.203 -9.627 1.216 1.00 89.31 216 VAL A N 1
ATOM 1658 C CA . VAL A 1 216 ? 2.784 -8.377 0.573 1.00 89.31 216 VAL A CA 1
ATOM 1659 C C . VAL A 1 216 ? 3.980 -7.620 0.004 1.00 89.31 216 VAL A C 1
ATOM 1661 O O . VAL A 1 216 ? 3.890 -7.077 -1.096 1.00 89.31 216 VAL A O 1
ATOM 1664 N N . PHE A 1 217 ? 5.133 -7.644 0.676 1.00 93.50 217 PHE A N 1
ATOM 1665 C CA . PHE A 1 217 ? 6.356 -7.070 0.113 1.00 93.50 217 PHE A CA 1
ATOM 1666 C C . PHE A 1 217 ? 6.668 -7.688 -1.257 1.00 93.50 217 PHE A C 1
ATOM 1668 O O . PHE A 1 217 ? 6.872 -6.975 -2.241 1.00 93.50 217 PHE A O 1
ATOM 1675 N N . TRP A 1 218 ? 6.637 -9.020 -1.336 1.00 95.25 218 TRP A N 1
ATOM 1676 C CA . TRP A 1 218 ? 7.017 -9.754 -2.538 1.00 95.25 218 TRP A CA 1
ATOM 1677 C C . TRP A 1 218 ? 6.050 -9.556 -3.700 1.00 95.25 218 TRP A C 1
ATOM 1679 O O . TRP A 1 218 ? 6.515 -9.393 -4.828 1.00 95.25 218 TRP A O 1
ATOM 1689 N N . ILE A 1 219 ? 4.734 -9.508 -3.460 1.00 95.12 219 ILE A N 1
ATOM 1690 C CA . ILE A 1 219 ? 3.776 -9.274 -4.550 1.00 95.12 219 ILE A CA 1
ATOM 1691 C C . ILE A 1 219 ? 3.913 -7.862 -5.132 1.00 95.12 219 ILE A C 1
ATOM 1693 O O . ILE A 1 219 ? 3.936 -7.715 -6.354 1.00 95.12 219 ILE A O 1
ATOM 1697 N N . TYR A 1 220 ? 4.085 -6.831 -4.293 1.00 95.12 220 TYR A N 1
ATOM 1698 C CA . TYR A 1 220 ? 4.316 -5.468 -4.782 1.00 95.12 220 TYR A CA 1
ATOM 1699 C C . TYR A 1 220 ? 5.659 -5.368 -5.503 1.00 95.12 220 TYR A C 1
ATOM 1701 O O . TYR A 1 220 ? 5.713 -4.827 -6.606 1.00 95.12 220 TYR A O 1
ATOM 1709 N N . SER A 1 221 ? 6.736 -5.927 -4.944 1.00 96.38 221 SER A N 1
ATOM 1710 C CA . SER A 1 221 ? 8.044 -5.905 -5.601 1.00 96.38 221 SER A CA 1
ATOM 1711 C C . SER A 1 221 ? 8.054 -6.653 -6.930 1.00 96.38 221 SER A C 1
ATOM 1713 O O . SER A 1 221 ? 8.597 -6.131 -7.903 1.00 96.38 221 SER A O 1
ATOM 1715 N N . ALA A 1 222 ? 7.428 -7.827 -7.021 1.00 96.31 222 ALA A N 1
ATOM 1716 C CA . ALA A 1 222 ? 7.337 -8.581 -8.269 1.00 96.31 222 ALA A CA 1
ATOM 1717 C C . ALA A 1 222 ? 6.491 -7.845 -9.322 1.00 96.31 222 ALA A C 1
ATOM 1719 O O . ALA A 1 222 ? 6.922 -7.708 -10.468 1.00 96.31 222 ALA A O 1
ATOM 1720 N N . ALA A 1 223 ? 5.338 -7.294 -8.929 1.00 95.88 223 ALA A N 1
ATOM 1721 C CA . ALA A 1 223 ? 4.474 -6.521 -9.820 1.00 95.88 223 ALA A CA 1
ATOM 1722 C C . ALA A 1 223 ? 5.162 -5.253 -10.353 1.00 95.88 223 ALA A C 1
ATOM 1724 O O . ALA A 1 223 ? 5.144 -4.993 -11.556 1.00 95.88 223 ALA A O 1
ATOM 1725 N N . LEU A 1 224 ? 5.824 -4.486 -9.479 1.00 95.19 224 LEU A N 1
ATOM 1726 C CA . LEU A 1 224 ? 6.583 -3.295 -9.874 1.00 95.19 224 LEU A CA 1
ATOM 1727 C C . LEU A 1 224 ? 7.790 -3.646 -10.756 1.00 95.19 224 LEU A C 1
ATOM 1729 O O . LEU A 1 224 ? 8.139 -2.880 -11.656 1.00 95.19 224 LEU A O 1
ATOM 1733 N N . SER A 1 225 ? 8.414 -4.801 -10.521 1.00 95.38 225 SER A N 1
ATOM 1734 C CA . SER A 1 225 ? 9.550 -5.285 -11.311 1.00 95.38 225 SER A CA 1
ATOM 1735 C C . SER A 1 225 ? 9.145 -5.749 -12.705 1.00 95.38 225 SER A C 1
ATOM 1737 O O . SER A 1 225 ? 9.958 -5.659 -13.623 1.00 95.38 225 SER A O 1
ATOM 1739 N N . MET A 1 226 ? 7.894 -6.176 -12.899 1.00 92.00 226 MET A N 1
ATOM 1740 C CA . MET A 1 226 ? 7.397 -6.562 -14.219 1.00 92.00 226 MET A CA 1
ATOM 1741 C C . MET A 1 226 ? 7.384 -5.376 -15.190 1.00 92.00 226 MET A C 1
ATOM 1743 O O . MET A 1 226 ? 7.794 -5.516 -16.340 1.00 92.00 226 MET A O 1
ATOM 1747 N N . HIS A 1 227 ? 7.033 -4.179 -14.704 1.00 90.88 227 HIS A N 1
ATOM 1748 C CA . HIS A 1 227 ? 7.171 -2.943 -15.478 1.00 90.88 227 HIS A CA 1
ATOM 1749 C C . HIS A 1 227 ? 8.624 -2.691 -15.899 1.00 90.88 227 HIS A C 1
ATOM 1751 O O . HIS A 1 227 ? 8.888 -2.336 -17.043 1.00 90.88 227 HIS A O 1
ATOM 1757 N N . ALA A 1 228 ? 9.578 -2.894 -14.988 1.00 90.94 228 ALA A N 1
ATOM 1758 C CA . ALA A 1 228 ? 10.988 -2.640 -15.255 1.00 90.94 228 ALA A CA 1
ATOM 1759 C C . ALA A 1 228 ? 11.600 -3.666 -16.218 1.00 90.94 228 ALA A C 1
ATOM 1761 O O . ALA A 1 228 ? 12.379 -3.279 -17.088 1.00 90.94 228 ALA A O 1
ATOM 1762 N N . LEU A 1 229 ? 11.235 -4.944 -16.093 1.00 92.00 229 LEU A N 1
ATOM 1763 C CA . LEU A 1 229 ? 11.624 -6.001 -17.027 1.00 92.00 229 LEU A CA 1
ATOM 1764 C C . LEU A 1 229 ? 11.108 -5.678 -18.428 1.00 92.00 229 LEU A C 1
ATOM 1766 O O . LEU A 1 229 ? 11.892 -5.566 -19.369 1.00 92.00 229 LEU A O 1
ATOM 1770 N N . PHE A 1 230 ? 9.799 -5.471 -18.548 1.00 88.25 230 PHE A N 1
ATOM 1771 C CA . PHE A 1 230 ? 9.149 -5.308 -19.839 1.00 88.25 230 PHE A CA 1
ATOM 1772 C C . PHE A 1 230 ? 9.468 -3.955 -20.481 1.00 88.25 230 PHE A C 1
ATOM 1774 O O . PHE A 1 230 ? 9.917 -3.893 -21.621 1.00 88.25 230 PHE A O 1
ATOM 1781 N N . GLY A 1 231 ? 9.306 -2.858 -19.737 1.00 86.31 231 GLY A N 1
ATOM 1782 C CA . GLY A 1 231 ? 9.524 -1.500 -20.237 1.00 86.31 231 GLY A CA 1
ATOM 1783 C C . GLY A 1 231 ? 10.961 -1.262 -20.696 1.00 86.31 231 GLY A C 1
ATOM 1784 O O . GLY A 1 231 ? 11.186 -0.600 -21.710 1.00 86.31 231 GLY A O 1
ATOM 1785 N N . THR A 1 232 ? 11.944 -1.855 -20.010 1.00 88.19 232 THR A N 1
ATOM 1786 C CA . THR A 1 232 ? 13.345 -1.771 -20.443 1.00 88.19 232 THR A CA 1
ATOM 1787 C C . THR A 1 232 ? 13.579 -2.569 -21.719 1.00 88.19 232 THR A C 1
ATOM 1789 O O . THR A 1 232 ? 14.245 -2.059 -22.612 1.00 88.19 232 THR A O 1
ATOM 1792 N N . ALA A 1 233 ? 13.013 -3.775 -21.833 1.00 88.25 233 ALA A N 1
ATOM 1793 C CA . ALA A 1 233 ? 13.135 -4.600 -23.034 1.00 88.25 233 ALA A CA 1
ATOM 1794 C C . ALA A 1 233 ? 12.549 -3.903 -24.268 1.00 88.25 233 ALA A C 1
ATOM 1796 O O . ALA A 1 233 ? 13.238 -3.768 -25.278 1.00 88.25 233 ALA A O 1
ATOM 1797 N N . VAL A 1 234 ? 11.328 -3.373 -24.139 1.00 86.69 234 VAL A N 1
ATOM 1798 C CA . VAL A 1 234 ? 10.656 -2.603 -25.193 1.00 86.69 234 VAL A CA 1
ATOM 1799 C C . VAL A 1 234 ? 11.477 -1.383 -25.573 1.00 86.69 234 VAL A C 1
ATOM 1801 O O . VAL A 1 234 ? 11.708 -1.161 -26.748 1.00 86.69 234 VAL A O 1
ATOM 1804 N N . THR A 1 235 ? 11.990 -0.622 -24.605 1.00 85.25 235 THR A N 1
ATOM 1805 C CA . THR A 1 235 ? 12.814 0.562 -24.903 1.00 85.25 235 THR A CA 1
ATOM 1806 C C . THR A 1 235 ? 14.113 0.195 -25.626 1.00 85.25 235 THR A C 1
ATOM 1808 O O . THR A 1 235 ? 14.568 0.940 -26.492 1.00 85.25 235 THR A O 1
ATOM 1811 N N . PHE A 1 236 ? 14.731 -0.936 -25.273 1.00 82.19 236 PHE A N 1
ATOM 1812 C CA . PHE A 1 236 ? 15.993 -1.381 -25.871 1.00 82.19 236 PHE A CA 1
ATOM 1813 C C . PHE A 1 236 ? 15.819 -1.850 -27.318 1.00 82.19 236 PHE A C 1
ATOM 1815 O O . PHE A 1 236 ? 16.685 -1.593 -28.150 1.00 82.19 236 PHE A O 1
ATOM 1822 N N . HIS A 1 237 ? 14.691 -2.502 -27.605 1.00 85.75 237 HIS A N 1
ATOM 1823 C CA . HIS A 1 237 ? 14.390 -3.115 -28.900 1.00 85.75 237 HIS A CA 1
ATOM 1824 C C . HIS A 1 237 ? 13.279 -2.389 -29.666 1.00 85.75 237 HIS A C 1
ATOM 1826 O O . HIS A 1 237 ? 12.743 -2.945 -30.613 1.00 85.75 237 HIS A O 1
ATOM 1832 N N . ILE A 1 238 ? 12.938 -1.150 -29.290 1.00 87.56 238 ILE A N 1
ATOM 1833 C CA . ILE A 1 238 ? 11.735 -0.452 -29.779 1.00 87.56 238 ILE A CA 1
ATOM 1834 C C . ILE A 1 238 ? 11.670 -0.392 -31.307 1.00 87.56 238 ILE A C 1
ATOM 1836 O O . ILE A 1 238 ? 10.632 -0.680 -31.889 1.00 87.56 238 ILE A O 1
ATOM 1840 N N . VAL A 1 239 ? 12.794 -0.080 -31.957 1.00 86.94 239 VAL A N 1
ATOM 1841 C CA . VAL A 1 239 ? 12.871 0.001 -33.420 1.00 86.94 239 VAL A CA 1
ATOM 1842 C C . VAL A 1 239 ? 12.683 -1.379 -34.046 1.00 86.94 239 VAL A C 1
ATOM 1844 O O . VAL A 1 239 ? 11.907 -1.502 -34.980 1.00 86.94 239 VAL A O 1
ATOM 1847 N N . ALA A 1 240 ? 13.326 -2.412 -33.496 1.00 87.00 240 ALA A N 1
ATOM 1848 C CA . ALA A 1 240 ? 13.245 -3.774 -34.021 1.00 87.00 240 ALA A CA 1
ATOM 1849 C C . ALA A 1 240 ? 11.843 -4.387 -33.844 1.00 87.00 240 ALA A C 1
ATOM 1851 O O . ALA A 1 240 ? 11.341 -5.026 -34.759 1.00 87.00 240 ALA A O 1
ATOM 1852 N N . ILE A 1 241 ? 11.190 -4.142 -32.701 1.00 91.19 241 ILE A N 1
ATOM 1853 C CA . ILE A 1 241 ? 9.815 -4.589 -32.427 1.00 91.19 241 ILE A CA 1
ATOM 1854 C C . ILE A 1 241 ? 8.827 -3.943 -33.411 1.00 91.19 241 ILE A C 1
ATOM 1856 O O . ILE A 1 241 ? 7.941 -4.613 -33.934 1.00 91.19 241 ILE A O 1
ATOM 1860 N N . PHE A 1 242 ? 8.966 -2.640 -33.674 1.00 93.12 242 PHE A N 1
ATOM 1861 C CA . PHE A 1 242 ? 8.096 -1.936 -34.620 1.00 93.12 242 PHE A CA 1
ATOM 1862 C C . PHE A 1 242 ? 8.372 -2.350 -36.071 1.00 93.12 242 PHE A C 1
ATOM 1864 O O . PHE A 1 242 ? 7.428 -2.541 -36.834 1.00 93.12 242 PHE A O 1
ATOM 1871 N N . GLU A 1 243 ? 9.640 -2.544 -36.434 1.00 91.12 243 GLU A N 1
ATOM 1872 C CA . GLU A 1 243 ? 10.039 -3.002 -37.766 1.00 91.12 243 GLU A CA 1
ATOM 1873 C C . GLU A 1 243 ? 9.509 -4.414 -38.068 1.00 91.12 243 GLU A C 1
ATOM 1875 O O . GLU A 1 243 ? 8.984 -4.639 -39.157 1.00 91.12 243 GLU A O 1
ATOM 1880 N N . GLU A 1 244 ? 9.548 -5.338 -37.097 1.00 91.62 244 GLU A N 1
ATOM 1881 C CA . GLU A 1 244 ? 8.935 -6.674 -37.215 1.00 91.62 244 GLU A CA 1
ATOM 1882 C C . GLU A 1 244 ? 7.427 -6.584 -37.508 1.00 91.62 244 GLU A C 1
ATOM 1884 O O . GLU A 1 244 ? 6.897 -7.336 -38.325 1.00 91.62 244 GLU A O 1
ATOM 1889 N N . ALA A 1 245 ? 6.743 -5.611 -36.901 1.00 92.69 245 ALA A N 1
ATOM 1890 C CA . ALA A 1 245 ? 5.323 -5.346 -37.119 1.00 92.69 245 ALA A CA 1
ATOM 1891 C C . ALA A 1 245 ? 5.016 -4.584 -38.427 1.00 92.69 245 ALA A C 1
ATOM 1893 O O . ALA A 1 245 ? 3.854 -4.268 -38.689 1.00 92.69 245 ALA A O 1
ATOM 1894 N N . GLY A 1 246 ? 6.029 -4.269 -39.244 1.00 93.12 246 GLY A N 1
ATOM 1895 C CA . GLY A 1 246 ? 5.880 -3.514 -40.491 1.00 93.12 246 GLY A CA 1
ATOM 1896 C C . GLY A 1 246 ? 5.681 -2.007 -40.300 1.00 93.12 246 GLY A C 1
ATOM 1897 O O . GLY A 1 246 ? 5.220 -1.335 -41.224 1.00 93.12 246 GLY A O 1
ATOM 1898 N N . ARG A 1 247 ? 6.014 -1.473 -39.119 1.00 93.56 247 ARG A N 1
ATOM 1899 C CA . ARG A 1 247 ? 5.936 -0.045 -38.784 1.00 93.56 247 ARG A CA 1
ATOM 1900 C C . ARG A 1 247 ? 7.293 0.630 -38.922 1.00 93.56 247 ARG A C 1
ATOM 1902 O O . ARG A 1 247 ? 8.342 0.008 -38.758 1.00 93.56 247 ARG A O 1
ATOM 1909 N N . ASP A 1 248 ? 7.279 1.923 -39.222 1.00 89.38 248 ASP A N 1
ATOM 1910 C CA . ASP A 1 248 ? 8.515 2.669 -39.418 1.00 89.38 248 ASP A CA 1
ATOM 1911 C C . ASP A 1 248 ? 9.174 3.107 -38.093 1.00 89.38 248 ASP A C 1
ATOM 1913 O O . ASP A 1 248 ? 8.609 3.068 -36.994 1.00 89.38 248 ASP A O 1
ATOM 1917 N N . ARG A 1 249 ? 10.426 3.556 -38.203 1.00 84.12 249 ARG A N 1
ATOM 1918 C CA . ARG A 1 249 ? 11.214 4.037 -37.063 1.00 84.12 249 ARG A CA 1
ATOM 1919 C C . ARG A 1 249 ? 10.631 5.306 -36.425 1.00 84.12 249 ARG A C 1
ATOM 1921 O O . ARG A 1 249 ? 10.888 5.559 -35.248 1.00 84.12 249 ARG A O 1
ATOM 1928 N N . VAL A 1 250 ? 9.901 6.124 -37.182 1.00 85.31 250 VAL A N 1
ATOM 1929 C CA . VAL A 1 250 ? 9.305 7.368 -36.680 1.00 85.31 250 VAL A CA 1
ATOM 1930 C C . VAL A 1 250 ? 8.150 7.033 -35.743 1.00 85.31 250 VAL A C 1
ATOM 1932 O O . VAL A 1 250 ? 8.105 7.568 -34.636 1.00 85.31 250 VAL A O 1
ATOM 1935 N N . GLU A 1 251 ? 7.287 6.092 -36.122 1.00 87.19 251 GLU A N 1
ATOM 1936 C CA . GLU A 1 251 ? 6.207 5.567 -35.282 1.00 87.19 251 GLU A CA 1
ATOM 1937 C C . GLU A 1 251 ? 6.741 4.944 -33.986 1.00 87.19 251 GLU A C 1
ATOM 1939 O O . GLU A 1 251 ? 6.200 5.201 -32.904 1.00 87.19 251 GLU A O 1
ATOM 1944 N N . ALA A 1 252 ? 7.851 4.202 -34.074 1.00 86.88 252 ALA A N 1
ATOM 1945 C CA . ALA A 1 252 ? 8.513 3.582 -32.925 1.00 86.88 252 ALA A CA 1
ATOM 1946 C C . ALA A 1 252 ? 8.933 4.606 -31.856 1.00 86.88 252 ALA A C 1
ATOM 1948 O O . ALA A 1 252 ? 8.765 4.375 -30.658 1.00 86.88 252 ALA A O 1
ATOM 1949 N N . PHE A 1 253 ? 9.454 5.766 -32.265 1.00 82.94 253 PHE A N 1
ATOM 1950 C CA . PHE A 1 253 ? 9.777 6.847 -31.329 1.00 82.94 253 PHE A CA 1
ATOM 1951 C C . PHE A 1 253 ? 8.556 7.682 -30.938 1.00 82.94 253 PHE A C 1
ATOM 1953 O O . PHE A 1 253 ? 8.488 8.163 -29.805 1.00 82.94 253 PHE A O 1
ATOM 1960 N N . ALA A 1 254 ? 7.581 7.837 -31.837 1.00 85.88 254 ALA A N 1
ATOM 1961 C CA . ALA A 1 254 ? 6.359 8.586 -31.569 1.00 85.88 254 ALA A CA 1
ATOM 1962 C C . ALA A 1 254 ? 5.535 7.965 -30.432 1.00 85.88 254 ALA A C 1
ATOM 1964 O O . ALA A 1 254 ? 4.899 8.711 -29.696 1.00 85.88 254 ALA A O 1
ATOM 1965 N N . TYR A 1 255 ? 5.608 6.641 -30.236 1.00 88.25 255 TYR A N 1
ATOM 1966 C CA . TYR A 1 255 ? 4.971 5.889 -29.142 1.00 88.25 255 TYR A CA 1
ATOM 1967 C C . TYR A 1 255 ? 5.138 6.510 -27.741 1.00 88.25 255 TYR A C 1
ATOM 1969 O O . TYR A 1 255 ? 4.185 6.531 -26.957 1.00 88.25 255 TYR A O 1
ATOM 1977 N N . PHE A 1 256 ? 6.322 7.036 -27.411 1.00 86.56 256 PHE A N 1
ATOM 1978 C CA . PHE A 1 256 ? 6.613 7.509 -26.052 1.00 86.56 256 PHE A CA 1
ATOM 1979 C C . PHE A 1 256 ? 5.758 8.710 -25.632 1.00 86.56 256 PHE A C 1
ATOM 1981 O O . PHE A 1 256 ? 5.417 8.843 -24.458 1.00 86.56 256 PHE A O 1
ATOM 1988 N N . LEU A 1 257 ? 5.383 9.580 -26.573 1.00 88.31 257 LEU A N 1
ATOM 1989 C CA . LEU A 1 257 ? 4.627 10.791 -26.264 1.00 88.31 257 LEU A CA 1
ATOM 1990 C C . LEU A 1 257 ? 3.178 10.507 -25.810 1.00 88.31 257 LEU A C 1
ATOM 1992 O O . LEU A 1 257 ? 2.827 10.916 -24.701 1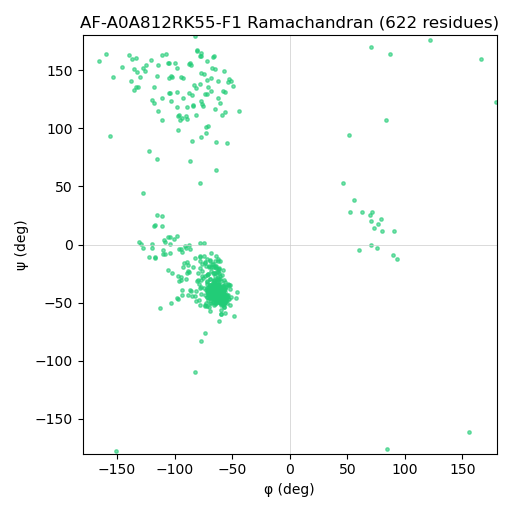.00 88.31 257 LEU A O 1
ATOM 1996 N N . PRO A 1 258 ? 2.318 9.813 -26.587 1.00 92.56 258 PRO A N 1
ATOM 1997 C CA . PRO A 1 258 ? 0.962 9.500 -26.151 1.00 92.56 258 PRO A CA 1
ATOM 1998 C C . PRO A 1 258 ? 0.954 8.560 -24.938 1.00 92.56 258 PRO A C 1
ATOM 2000 O O . PRO A 1 258 ? 0.130 8.745 -24.041 1.00 92.56 258 PRO A O 1
ATOM 2003 N N . GLN A 1 259 ? 1.903 7.616 -24.842 1.00 92.25 259 GLN A N 1
ATOM 2004 C CA . GLN A 1 259 ? 2.047 6.750 -23.665 1.00 92.25 259 GLN A CA 1
ATOM 2005 C C . GLN A 1 259 ? 2.257 7.570 -22.390 1.00 92.25 259 GLN A C 1
ATOM 2007 O O . GLN A 1 259 ? 1.623 7.311 -21.363 1.00 92.25 259 GLN A O 1
ATOM 2012 N N . ALA A 1 260 ? 3.102 8.595 -22.452 1.00 90.00 260 ALA A N 1
ATOM 2013 C CA . ALA A 1 260 ? 3.369 9.445 -21.310 1.00 90.00 260 ALA A CA 1
ATOM 2014 C C . ALA A 1 260 ? 2.212 10.365 -20.936 1.00 90.00 260 ALA A C 1
ATOM 2016 O O . ALA A 1 260 ? 2.002 10.603 -19.747 1.00 90.00 260 ALA A O 1
ATOM 2017 N N . VAL A 1 261 ? 1.443 10.851 -21.916 1.00 93.06 261 VAL A N 1
ATOM 2018 C CA . VAL A 1 261 ? 0.211 11.610 -21.652 1.00 93.06 261 VAL A CA 1
ATOM 2019 C C . VAL A 1 261 ? -0.766 10.748 -20.854 1.00 93.06 261 VAL A C 1
ATOM 2021 O O . VAL A 1 261 ? -1.237 11.178 -19.802 1.00 93.06 261 VAL A O 1
ATOM 2024 N N . VAL A 1 262 ? -0.999 9.503 -21.284 1.00 95.62 262 VAL A N 1
ATOM 2025 C CA . VAL A 1 262 ? -1.863 8.558 -20.557 1.00 95.62 262 VAL A CA 1
ATOM 2026 C C . VAL A 1 262 ? -1.304 8.266 -19.162 1.00 95.62 262 VAL A C 1
ATOM 2028 O O . VAL A 1 262 ? -2.039 8.345 -18.177 1.00 95.62 262 VAL A O 1
ATOM 2031 N N . SER A 1 263 ? -0.002 7.978 -19.058 1.00 93.56 263 SER A N 1
ATOM 2032 C CA . SER A 1 263 ? 0.674 7.734 -17.778 1.00 93.56 263 SER A CA 1
ATOM 2033 C C . SER A 1 263 ? 0.510 8.897 -16.810 1.00 93.56 263 SER A C 1
ATOM 2035 O O . SER A 1 263 ? 0.182 8.685 -15.644 1.00 93.56 263 SER A O 1
ATOM 2037 N N . LEU A 1 264 ? 0.675 10.127 -17.290 1.00 92.69 264 LEU A N 1
ATOM 2038 C CA . LEU A 1 264 ? 0.519 11.331 -16.492 1.00 92.69 264 LEU A CA 1
ATOM 2039 C C . LEU A 1 264 ? -0.920 11.507 -15.999 1.00 92.69 264 LEU A C 1
ATOM 2041 O O . LEU A 1 264 ? -1.136 11.724 -14.806 1.00 92.69 264 LEU A O 1
ATOM 2045 N N . SER A 1 265 ? -1.903 11.388 -16.894 1.00 94.44 265 SER A N 1
ATOM 2046 C CA . SER A 1 265 ? -3.319 11.514 -16.541 1.00 94.44 265 SER A CA 1
ATOM 2047 C C . SER A 1 265 ? -3.728 10.480 -15.493 1.00 94.44 265 SER A C 1
ATOM 2049 O O . SER A 1 265 ? -4.335 10.831 -14.481 1.00 94.44 265 SER A O 1
ATOM 2051 N N . VAL A 1 266 ? -3.342 9.218 -15.695 1.00 95.88 266 VAL A N 1
ATOM 2052 C CA . VAL A 1 266 ? -3.639 8.137 -14.749 1.00 95.88 266 VAL A CA 1
ATOM 2053 C C . VAL A 1 266 ? -2.898 8.339 -13.433 1.00 95.88 266 VAL A C 1
ATOM 2055 O O . VAL A 1 266 ? -3.498 8.150 -12.379 1.00 95.88 266 VAL A O 1
ATOM 2058 N N . ASN A 1 267 ? -1.633 8.767 -13.466 1.00 93.44 267 ASN A N 1
ATOM 2059 C CA . ASN A 1 267 ? -0.864 9.041 -12.257 1.00 93.44 267 ASN A CA 1
ATOM 2060 C C . ASN A 1 267 ? -1.530 10.122 -11.403 1.00 93.44 267 ASN A C 1
ATOM 2062 O O . ASN A 1 267 ? -1.735 9.885 -10.221 1.00 93.44 267 ASN A O 1
ATOM 2066 N N . LEU A 1 268 ? -1.923 11.259 -11.988 1.00 91.62 268 LEU A N 1
ATOM 2067 C CA . LEU A 1 268 ? -2.565 12.357 -11.257 1.00 91.62 268 LEU A CA 1
ATOM 2068 C C . LEU A 1 268 ? -3.886 11.926 -10.607 1.00 91.62 268 LEU A C 1
ATOM 2070 O O . LEU A 1 268 ? -4.101 12.191 -9.423 1.00 91.62 268 LEU A O 1
ATOM 2074 N N . VAL A 1 269 ? -4.740 11.218 -11.354 1.00 91.94 269 VAL A N 1
ATOM 2075 C CA . VAL A 1 269 ? -6.024 10.713 -10.841 1.00 91.94 269 VAL A CA 1
ATOM 2076 C C . VAL A 1 269 ? -5.799 9.674 -9.744 1.00 91.94 269 VAL A C 1
ATOM 2078 O O . VAL A 1 269 ? -6.363 9.788 -8.657 1.00 91.94 269 VAL A O 1
ATOM 2081 N N . ALA A 1 270 ? -4.944 8.680 -9.989 1.00 92.12 270 ALA A N 1
ATOM 2082 C CA . ALA A 1 270 ? -4.672 7.621 -9.026 1.00 92.12 270 ALA A CA 1
ATOM 2083 C C . ALA A 1 270 ? -3.974 8.149 -7.767 1.00 92.12 270 ALA A C 1
ATOM 2085 O O . ALA A 1 270 ? -4.285 7.687 -6.677 1.00 92.12 270 ALA A O 1
ATOM 2086 N N . SER A 1 271 ? -3.084 9.136 -7.887 1.00 89.00 271 SER A N 1
ATOM 2087 C CA . SER A 1 271 ? -2.444 9.802 -6.750 1.00 89.00 271 SER A CA 1
ATOM 2088 C C . SER A 1 271 ? -3.446 10.553 -5.879 1.00 89.00 271 SER A C 1
ATOM 2090 O O . SER A 1 271 ? -3.354 10.463 -4.659 1.00 89.00 271 SER A O 1
ATOM 2092 N N . ALA A 1 272 ? -4.404 11.262 -6.485 1.00 85.38 272 ALA A N 1
ATOM 2093 C CA . ALA A 1 272 ? -5.460 11.952 -5.747 1.00 85.38 272 ALA A CA 1
ATOM 2094 C C . ALA A 1 272 ? -6.399 10.962 -5.038 1.00 85.38 272 ALA A C 1
ATOM 2096 O O . ALA A 1 272 ? -6.779 11.176 -3.891 1.00 85.38 272 ALA A O 1
ATOM 2097 N N . LEU A 1 273 ? -6.737 9.850 -5.699 1.00 81.81 273 LEU A N 1
ATOM 2098 C CA . LEU A 1 273 ? -7.573 8.799 -5.114 1.00 81.81 273 LEU A CA 1
ATOM 2099 C C . LEU A 1 273 ? -6.842 7.997 -4.035 1.00 81.81 273 LEU A C 1
ATOM 2101 O O . LEU A 1 273 ? -7.475 7.562 -3.076 1.00 81.81 273 LEU A O 1
ATOM 2105 N N . ALA A 1 274 ? -5.526 7.810 -4.166 1.00 79.31 274 ALA A N 1
ATOM 2106 C CA . ALA A 1 274 ? -4.742 6.973 -3.268 1.00 79.31 274 ALA A CA 1
ATOM 2107 C C . ALA A 1 274 ? -4.788 7.461 -1.820 1.00 79.31 274 ALA A C 1
ATOM 2109 O O . ALA A 1 274 ? -4.657 6.643 -0.916 1.00 79.31 274 ALA A O 1
ATOM 2110 N N . ASP A 1 275 ? -4.995 8.753 -1.563 1.00 73.00 275 ASP A N 1
ATOM 2111 C CA . ASP A 1 275 ? -5.153 9.280 -0.201 1.00 73.00 275 ASP A CA 1
ATOM 2112 C C . ASP A 1 275 ? -6.457 8.812 0.478 1.00 73.00 275 ASP A C 1
ATOM 2114 O O . ASP A 1 275 ? -6.523 8.769 1.704 1.00 73.00 275 ASP A O 1
ATOM 2118 N N . TYR A 1 276 ? -7.442 8.350 -0.299 1.00 70.75 276 TYR A N 1
ATOM 2119 C CA . TYR A 1 276 ? -8.762 7.930 0.187 1.00 70.75 276 TYR A CA 1
ATOM 2120 C C . TYR A 1 276 ? -9.080 6.450 -0.054 1.00 70.75 276 TYR A C 1
ATOM 2122 O O . TYR A 1 276 ? -10.059 5.938 0.488 1.00 70.75 276 TYR A O 1
ATOM 2130 N N . CYS A 1 277 ? -8.287 5.743 -0.862 1.00 70.69 277 CYS A N 1
ATOM 2131 C CA . CYS A 1 277 ? -8.531 4.346 -1.204 1.00 70.69 277 CYS A CA 1
ATOM 2132 C C . CYS A 1 277 ? -7.380 3.416 -0.796 1.00 70.69 277 CYS A C 1
ATOM 2134 O O . CYS A 1 277 ? -6.228 3.815 -0.596 1.00 70.69 277 CYS A O 1
ATOM 2136 N N . ARG A 1 278 ? -7.705 2.125 -0.666 1.00 80.50 278 ARG A N 1
ATOM 2137 C CA . ARG A 1 278 ? -6.710 1.066 -0.451 1.00 80.50 278 ARG A CA 1
ATOM 2138 C C . ARG A 1 278 ? -5.836 0.914 -1.703 1.00 80.50 278 ARG A C 1
ATOM 2140 O O . ARG A 1 278 ? -6.292 1.143 -2.820 1.00 80.50 278 ARG A O 1
ATOM 2147 N N . LEU A 1 279 ? -4.592 0.463 -1.529 1.00 87.50 279 LEU A N 1
ATOM 2148 C CA . LEU A 1 279 ? -3.650 0.297 -2.648 1.00 87.50 279 LEU A CA 1
ATOM 2149 C C . LEU A 1 279 ? -3.878 -0.992 -3.461 1.00 87.50 279 LEU A C 1
ATOM 2151 O O . LEU A 1 279 ? -3.545 -1.028 -4.644 1.00 87.50 279 LEU A O 1
ATOM 2155 N N . LYS A 1 280 ? -4.491 -2.031 -2.870 1.00 91.12 280 LYS A N 1
ATOM 2156 C CA . LYS A 1 280 ? -4.746 -3.322 -3.539 1.00 91.12 280 LYS A CA 1
ATOM 2157 C C . LYS A 1 280 ? -5.540 -3.185 -4.855 1.00 91.12 280 LYS A C 1
ATOM 2159 O O . LYS A 1 280 ? -5.095 -3.750 -5.852 1.00 91.12 280 LYS A O 1
ATOM 2164 N N . PRO A 1 281 ? -6.651 -2.423 -4.931 1.00 91.38 281 PRO A N 1
ATOM 2165 C CA . PRO A 1 281 ? -7.334 -2.172 -6.202 1.00 91.38 281 PRO A CA 1
ATOM 2166 C C . PRO A 1 281 ? -6.434 -1.524 -7.260 1.00 91.38 281 PRO A C 1
ATOM 2168 O O . PRO A 1 281 ? -6.443 -1.954 -8.410 1.00 91.38 281 PRO A O 1
ATOM 2171 N N . LEU A 1 282 ? -5.608 -0.543 -6.877 1.00 93.44 282 LEU A N 1
ATOM 2172 C CA . LEU A 1 282 ? -4.673 0.108 -7.801 1.00 93.44 282 LEU A CA 1
ATOM 2173 C C . LEU A 1 282 ? -3.629 -0.884 -8.336 1.00 93.44 282 LEU A C 1
ATOM 2175 O O . LEU A 1 282 ? -3.293 -0.831 -9.516 1.00 93.44 282 LEU A O 1
ATOM 2179 N N . LEU A 1 283 ? -3.157 -1.817 -7.500 1.00 95.50 283 LEU A N 1
ATOM 2180 C CA . LEU A 1 283 ? -2.254 -2.901 -7.907 1.00 95.50 283 LEU A CA 1
ATOM 2181 C C . LEU A 1 283 ? -2.903 -3.835 -8.936 1.00 95.50 283 LEU A C 1
ATOM 2183 O O . LEU A 1 283 ? -2.279 -4.164 -9.943 1.00 95.50 283 LEU A O 1
ATOM 2187 N N . ILE A 1 284 ? -4.154 -4.235 -8.703 1.00 96.12 284 ILE A N 1
ATOM 2188 C CA . ILE A 1 284 ? -4.911 -5.107 -9.613 1.00 96.12 284 ILE A CA 1
ATOM 2189 C C . ILE A 1 284 ? -5.116 -4.417 -10.965 1.00 96.12 284 ILE A C 1
ATOM 2191 O O . ILE A 1 284 ? -4.821 -5.006 -12.005 1.00 96.12 284 ILE A O 1
ATOM 2195 N N . VAL A 1 285 ? -5.554 -3.153 -10.962 1.00 97.19 285 VAL A N 1
ATOM 2196 C CA . VAL A 1 285 ? -5.732 -2.375 -12.197 1.00 97.19 285 VAL A CA 1
ATOM 2197 C C . VAL A 1 285 ? -4.396 -2.189 -12.919 1.00 97.19 285 VAL A C 1
ATOM 2199 O O . VAL A 1 285 ? -4.344 -2.345 -14.134 1.00 97.19 285 VAL A O 1
ATOM 2202 N N . MET A 1 286 ? -3.299 -1.937 -12.200 1.00 97.62 286 MET A N 1
ATOM 2203 C CA . MET A 1 286 ? -1.967 -1.812 -12.803 1.00 97.62 286 MET A CA 1
ATOM 2204 C C . MET A 1 286 ? -1.567 -3.084 -13.558 1.00 97.62 286 MET A C 1
ATOM 2206 O O . MET A 1 286 ? -1.127 -3.005 -14.703 1.00 97.62 286 MET A O 1
ATOM 2210 N N . LEU A 1 287 ? -1.737 -4.255 -12.937 1.00 97.56 287 LEU A N 1
ATOM 2211 C CA . LEU A 1 287 ? -1.412 -5.543 -13.555 1.00 97.56 287 LEU A CA 1
ATOM 2212 C C . LEU A 1 287 ? -2.298 -5.834 -14.774 1.00 97.56 287 LEU A C 1
ATOM 2214 O O . LEU A 1 287 ? -1.787 -6.286 -15.797 1.00 97.56 287 LEU A O 1
ATOM 2218 N N . LEU A 1 288 ? -3.594 -5.513 -14.704 1.00 98.06 288 LEU A N 1
ATOM 2219 C CA . LEU A 1 288 ? -4.505 -5.601 -15.850 1.00 98.06 288 LEU A CA 1
ATOM 2220 C C . LEU A 1 288 ? -4.068 -4.691 -17.005 1.00 98.06 288 LEU A C 1
ATOM 2222 O O . LEU A 1 288 ? -4.081 -5.113 -18.156 1.00 98.06 288 LEU A O 1
ATOM 2226 N N . MET A 1 289 ? -3.636 -3.463 -16.718 1.00 97.94 289 MET A N 1
ATOM 2227 C CA . MET A 1 289 ? -3.157 -2.544 -17.755 1.00 97.94 289 MET A CA 1
ATOM 2228 C C . MET A 1 289 ? -1.837 -3.008 -18.373 1.00 97.94 289 MET A C 1
ATOM 2230 O O . MET A 1 289 ? -1.672 -2.920 -19.588 1.00 97.94 289 MET A O 1
ATOM 2234 N N . PHE A 1 290 ? -0.927 -3.599 -17.596 1.00 96.81 290 PHE A N 1
ATOM 2235 C CA . PHE A 1 290 ? 0.259 -4.231 -18.178 1.00 96.81 290 PHE A CA 1
ATOM 2236 C C . PHE A 1 290 ? -0.071 -5.462 -19.025 1.00 96.81 290 PHE A C 1
ATOM 2238 O O . PHE A 1 290 ? 0.593 -5.666 -20.038 1.00 96.81 290 PHE A O 1
ATOM 2245 N N . LEU A 1 291 ? -1.104 -6.240 -18.683 1.00 96.88 291 LEU A N 1
ATOM 2246 C CA . LEU A 1 291 ? -1.596 -7.320 -19.549 1.00 96.88 291 LEU A CA 1
ATOM 2247 C C . LEU A 1 291 ? -2.104 -6.776 -20.885 1.00 96.88 291 LEU A C 1
ATOM 2249 O O . LEU A 1 291 ? -1.727 -7.294 -21.933 1.00 96.88 291 LEU A O 1
ATOM 2253 N N . VAL A 1 292 ? -2.900 -5.704 -20.849 1.00 97.06 292 VAL A N 1
ATOM 2254 C CA . VAL A 1 292 ? -3.383 -5.013 -22.055 1.00 97.06 292 VAL A CA 1
ATOM 2255 C C . VAL A 1 292 ? -2.214 -4.520 -22.907 1.00 97.06 292 VAL A C 1
ATOM 2257 O O . VAL A 1 292 ? -2.190 -4.757 -24.112 1.00 97.06 292 VAL A O 1
ATOM 2260 N N . GLY A 1 293 ? -1.214 -3.894 -22.286 1.00 95.25 293 GLY A N 1
ATOM 2261 C CA . GLY A 1 293 ? -0.038 -3.396 -22.994 1.00 95.25 293 GLY A CA 1
ATOM 2262 C C . GLY A 1 293 ? 0.796 -4.516 -23.616 1.00 95.25 293 GLY A C 1
ATOM 2263 O O . GLY A 1 293 ? 1.230 -4.398 -24.759 1.00 95.25 293 GLY A O 1
ATOM 2264 N N . ALA A 1 294 ? 1.011 -5.611 -22.882 1.00 94.31 294 ALA A N 1
ATOM 2265 C CA . ALA A 1 294 ? 1.762 -6.761 -23.377 1.00 94.31 294 ALA A CA 1
ATOM 2266 C C . ALA A 1 294 ? 1.031 -7.465 -24.531 1.00 94.31 294 ALA A C 1
ATOM 2268 O O . ALA A 1 294 ? 1.668 -7.854 -25.507 1.00 94.31 294 ALA A O 1
ATOM 2269 N N . TYR A 1 295 ? -0.300 -7.555 -24.462 1.00 95.62 295 TYR A N 1
ATOM 2270 C CA . TYR A 1 295 ? -1.127 -8.020 -25.575 1.00 95.62 295 TYR A CA 1
ATOM 2271 C C . TYR A 1 295 ? -1.048 -7.075 -26.785 1.00 95.62 295 TYR A C 1
ATOM 2273 O O . TYR A 1 295 ? -0.967 -7.541 -27.919 1.00 95.62 295 TYR A O 1
ATOM 2281 N N . GLY A 1 296 ? -0.980 -5.759 -26.556 1.00 95.31 296 GLY A N 1
ATOM 2282 C CA . GLY A 1 296 ? -0.791 -4.760 -27.611 1.00 95.31 296 GLY A CA 1
ATOM 2283 C C . GLY A 1 296 ? 0.452 -5.000 -28.475 1.00 95.31 296 GLY A C 1
ATOM 2284 O O . GLY A 1 296 ? 0.373 -4.833 -29.688 1.00 95.31 296 GLY A O 1
ATOM 2285 N N . ILE A 1 297 ? 1.560 -5.481 -27.892 1.00 92.94 297 ILE A N 1
ATOM 2286 C CA . ILE A 1 297 ? 2.763 -5.861 -28.661 1.00 92.94 297 ILE A CA 1
ATOM 2287 C C . ILE A 1 297 ? 2.467 -6.999 -29.635 1.00 92.94 297 ILE A C 1
ATOM 2289 O O . ILE A 1 297 ? 2.791 -6.883 -30.810 1.00 92.94 297 ILE A O 1
ATOM 2293 N N . THR A 1 298 ? 1.770 -8.044 -29.183 1.00 93.25 298 THR A N 1
ATOM 2294 C CA . THR A 1 298 ? 1.427 -9.196 -30.042 1.00 93.25 298 THR A CA 1
ATOM 2295 C C . THR A 1 298 ? 0.484 -8.838 -31.196 1.00 93.25 298 THR A C 1
ATOM 2297 O O . THR A 1 298 ? 0.286 -9.617 -32.122 1.00 93.25 298 THR A O 1
ATOM 2300 N N . GLN A 1 299 ? -0.134 -7.656 -31.140 1.00 95.62 299 GLN A N 1
ATOM 2301 C CA . GLN A 1 299 ? -1.062 -7.147 -32.148 1.00 95.62 299 GLN A CA 1
ATOM 2302 C C . GLN A 1 299 ? -0.541 -5.877 -32.826 1.00 95.62 299 GLN A C 1
ATOM 2304 O O . GLN A 1 299 ? -1.317 -5.154 -33.454 1.00 95.62 299 GLN A O 1
ATOM 2309 N N . LEU A 1 300 ? 0.759 -5.582 -32.717 1.00 95.19 300 LEU A N 1
ATOM 2310 C CA . LEU A 1 300 ? 1.322 -4.292 -33.122 1.00 95.19 300 LEU A CA 1
ATOM 2311 C C . LEU A 1 300 ? 1.202 -4.011 -34.629 1.00 95.19 300 LEU A C 1
ATOM 2313 O O . LEU A 1 300 ? 1.207 -2.851 -35.033 1.00 95.19 300 LEU A O 1
ATOM 2317 N N . HIS A 1 301 ? 1.008 -5.044 -35.451 1.00 94.38 301 HIS A N 1
ATOM 2318 C CA . HIS A 1 301 ? 0.694 -4.918 -36.879 1.00 94.38 301 HIS A CA 1
ATOM 2319 C C . HIS A 1 301 ? -0.643 -4.192 -37.153 1.00 94.38 301 HIS A C 1
ATOM 2321 O O . HIS A 1 301 ? -0.905 -3.778 -38.280 1.00 94.38 301 HIS A O 1
ATOM 2327 N N . THR A 1 302 ? -1.498 -4.027 -36.137 1.00 95.81 302 THR A N 1
ATOM 2328 C CA . THR A 1 302 ? -2.766 -3.285 -36.210 1.00 95.81 302 THR A CA 1
ATOM 2329 C C . THR A 1 302 ? -2.677 -1.929 -35.508 1.00 95.81 302 THR A C 1
ATOM 2331 O O . THR A 1 302 ? -1.874 -1.729 -34.594 1.00 95.81 302 THR A O 1
ATOM 2334 N N . GLU A 1 303 ? -3.536 -0.982 -35.899 1.00 94.94 303 GLU A N 1
ATOM 2335 C CA . GLU A 1 303 ? -3.715 0.291 -35.178 1.00 94.94 303 GLU A CA 1
ATOM 2336 C C . GLU A 1 303 ? -4.243 0.077 -33.753 1.00 94.94 303 GLU A C 1
ATOM 2338 O O . GLU A 1 303 ? -3.848 0.772 -32.818 1.00 94.94 303 GLU A O 1
ATOM 2343 N N . GLU A 1 304 ? -5.100 -0.926 -33.564 1.00 96.12 304 GLU A N 1
ATOM 2344 C CA . GLU A 1 304 ? -5.623 -1.292 -32.248 1.00 96.12 304 GLU A CA 1
ATOM 2345 C C . GLU A 1 304 ? -4.493 -1.732 -31.311 1.00 96.12 304 GLU A C 1
ATOM 2347 O O . GLU A 1 304 ? -4.411 -1.249 -30.183 1.00 96.12 304 GLU A O 1
ATOM 2352 N N . GLY A 1 305 ? -3.570 -2.575 -31.786 1.00 95.75 305 GLY A N 1
ATOM 2353 C CA . GLY A 1 305 ? -2.405 -3.019 -31.017 1.00 95.75 305 GLY A CA 1
ATOM 2354 C C . GLY A 1 305 ? -1.503 -1.871 -30.572 1.00 95.75 305 GLY A C 1
ATOM 2355 O O . GLY A 1 305 ? -1.090 -1.836 -29.410 1.00 95.75 305 GLY A O 1
ATOM 2356 N N . TYR A 1 306 ? -1.278 -0.880 -31.442 1.00 96.12 306 TYR A N 1
ATOM 2357 C CA . TYR A 1 306 ? -0.541 0.337 -31.088 1.00 96.12 306 TYR A CA 1
ATOM 2358 C C . TYR A 1 306 ? -1.205 1.085 -29.922 1.00 96.12 306 TYR A C 1
ATOM 2360 O O . TYR A 1 306 ? -0.549 1.424 -28.934 1.00 96.12 306 TYR A O 1
ATOM 2368 N N . TRP A 1 307 ? -2.522 1.298 -29.980 1.00 97.06 307 TRP A N 1
ATOM 2369 C CA . TRP A 1 307 ? -3.236 1.992 -28.907 1.00 97.06 307 TRP A CA 1
ATOM 2370 C C . TRP A 1 307 ? -3.376 1.156 -27.633 1.00 97.06 307 TRP A C 1
ATOM 2372 O O . TRP A 1 307 ? -3.331 1.722 -26.542 1.00 97.06 307 TRP A O 1
ATOM 2382 N N . LEU A 1 308 ? -3.473 -0.172 -27.724 1.00 97.50 308 LEU A N 1
ATOM 2383 C CA . LEU A 1 308 ? -3.432 -1.063 -26.559 1.00 97.50 308 LEU A CA 1
ATOM 2384 C C . LEU A 1 308 ? -2.067 -1.008 -25.863 1.00 97.50 308 LEU A C 1
ATOM 2386 O O . LEU A 1 308 ? -2.012 -0.936 -24.635 1.00 97.50 308 LEU A O 1
ATOM 2390 N N . LEU A 1 309 ? -0.974 -0.963 -26.633 1.00 95.50 309 LEU A N 1
ATOM 2391 C CA . LEU A 1 309 ? 0.383 -0.755 -26.126 1.00 95.50 309 LEU A CA 1
ATOM 2392 C C . LEU A 1 309 ? 0.487 0.596 -25.392 1.00 95.50 309 LEU A C 1
ATOM 2394 O O . LEU A 1 309 ? 0.907 0.634 -24.232 1.00 95.50 309 LEU A O 1
ATOM 2398 N N . VAL A 1 310 ? 0.027 1.685 -26.022 1.00 95.62 310 VAL A N 1
ATOM 2399 C CA . VAL A 1 310 ? -0.006 3.044 -25.444 1.00 95.62 310 VAL A CA 1
ATOM 2400 C C . VAL A 1 310 ? -0.844 3.111 -24.167 1.00 95.62 310 VAL A C 1
ATOM 2402 O O . VAL A 1 310 ? -0.364 3.604 -23.146 1.00 95.62 310 VAL A O 1
ATOM 2405 N N . LEU A 1 311 ? -2.085 2.623 -24.197 1.00 97.31 311 LEU A N 1
ATOM 2406 C CA . LEU A 1 311 ? -3.008 2.690 -23.064 1.00 97.31 311 LEU A CA 1
ATOM 2407 C C . LEU A 1 311 ? -2.558 1.781 -21.923 1.00 97.31 311 LEU A C 1
ATOM 2409 O O . LEU A 1 311 ? -2.551 2.208 -20.771 1.00 97.31 311 LEU A O 1
ATOM 2413 N N . GLY A 1 312 ? -2.139 0.556 -22.236 1.00 96.31 312 GLY A N 1
ATOM 2414 C CA . GLY A 1 312 ? -1.715 -0.425 -21.247 1.00 96.31 312 GLY A CA 1
ATOM 2415 C C . GLY A 1 312 ? -0.448 -0.007 -20.504 1.00 96.31 312 GLY A C 1
ATOM 2416 O O . GLY A 1 312 ? -0.443 0.066 -19.273 1.00 96.31 312 GLY A O 1
ATOM 2417 N N . PHE A 1 313 ? 0.620 0.352 -21.226 1.00 93.38 313 PHE A N 1
ATOM 2418 C CA . PHE A 1 313 ? 1.857 0.827 -20.591 1.00 93.38 313 PHE A CA 1
ATOM 2419 C C . PHE A 1 313 ? 1.765 2.257 -20.075 1.00 93.38 313 PHE A C 1
ATOM 2421 O O . PHE A 1 313 ? 2.457 2.597 -19.114 1.00 93.38 313 PHE A O 1
ATOM 2428 N N . GLY A 1 314 ? 0.911 3.090 -20.666 1.00 94.38 314 GLY A N 1
ATOM 2429 C CA . GLY A 1 314 ? 0.569 4.406 -20.142 1.00 94.38 314 GLY A CA 1
ATOM 2430 C C . GLY A 1 314 ? -0.083 4.278 -18.773 1.00 94.38 314 GLY A C 1
ATOM 2431 O O . GLY A 1 314 ? 0.513 4.639 -17.762 1.00 94.38 314 GLY A O 1
ATOM 2432 N N . ALA A 1 315 ? -1.275 3.685 -18.713 1.00 96.75 315 ALA A N 1
ATOM 2433 C CA . ALA A 1 315 ? -2.033 3.551 -17.474 1.00 96.75 315 ALA A CA 1
ATOM 2434 C C . ALA A 1 315 ? -1.294 2.709 -16.423 1.00 96.75 315 ALA A C 1
ATOM 2436 O O . ALA A 1 315 ? -1.231 3.094 -15.253 1.00 96.75 315 ALA A O 1
ATOM 2437 N N . GLY A 1 316 ? -0.671 1.601 -16.839 1.00 95.75 316 GLY A N 1
ATOM 2438 C CA . GLY A 1 316 ? 0.163 0.779 -15.967 1.00 95.75 316 GLY A CA 1
ATOM 2439 C C . GLY A 1 316 ? 1.365 1.548 -15.408 1.00 95.75 316 GLY A C 1
ATOM 2440 O O . GLY A 1 316 ? 1.620 1.484 -14.208 1.00 95.75 316 GLY A O 1
ATOM 2441 N N . GLY A 1 317 ? 2.065 2.337 -16.232 1.00 92.94 317 GLY A N 1
ATOM 2442 C CA . GLY A 1 317 ? 3.172 3.199 -15.795 1.00 92.94 317 GLY A CA 1
ATOM 2443 C C . GLY A 1 317 ? 2.729 4.298 -14.822 1.00 92.94 317 GLY A C 1
ATOM 2444 O O . GLY A 1 317 ? 3.393 4.546 -13.811 1.00 92.94 317 GLY A O 1
ATOM 2445 N N . GLY A 1 318 ? 1.557 4.893 -15.060 1.00 93.62 318 GLY A N 1
ATOM 2446 C CA . GLY A 1 318 ? 0.969 5.892 -14.170 1.00 93.62 318 GLY A CA 1
ATOM 2447 C C . GLY A 1 318 ? 0.671 5.328 -12.779 1.00 93.62 318 GLY A C 1
ATOM 2448 O O . GLY A 1 318 ? 1.074 5.916 -11.769 1.00 93.62 318 GLY A O 1
ATOM 2449 N N . LEU A 1 319 ? 0.040 4.150 -12.722 1.00 95.75 319 LEU A N 1
ATOM 2450 C CA . LEU A 1 319 ? -0.240 3.423 -11.478 1.00 95.75 319 LEU A CA 1
ATOM 2451 C C . LEU A 1 319 ? 1.038 2.914 -10.801 1.00 95.75 319 LEU A C 1
ATOM 2453 O O . LEU A 1 319 ? 1.162 3.010 -9.579 1.00 95.75 319 LEU A O 1
ATOM 2457 N N . TRP A 1 320 ? 2.020 2.451 -11.578 1.00 94.25 320 TRP A N 1
ATOM 2458 C CA . TRP A 1 320 ? 3.348 2.086 -11.081 1.00 94.25 320 TRP A CA 1
ATOM 2459 C C . TRP A 1 320 ? 4.010 3.259 -10.352 1.00 94.25 320 TRP A C 1
ATOM 2461 O O . TRP A 1 320 ? 4.574 3.081 -9.270 1.00 94.25 320 TRP A O 1
ATOM 2471 N N . GLY A 1 321 ? 3.882 4.480 -10.880 1.00 90.12 321 GLY A N 1
ATOM 2472 C CA . GLY A 1 321 ? 4.390 5.693 -10.237 1.00 90.12 321 GLY A CA 1
ATOM 2473 C C . GLY A 1 321 ? 3.786 5.943 -8.850 1.00 90.12 321 GLY A C 1
ATOM 2474 O O . GLY A 1 321 ? 4.508 6.338 -7.934 1.00 90.12 321 GLY A O 1
ATOM 2475 N N . VAL A 1 322 ? 2.492 5.658 -8.674 1.00 91.19 322 VAL A N 1
ATOM 2476 C CA . VAL A 1 322 ? 1.782 5.793 -7.389 1.00 91.19 322 VAL A CA 1
ATOM 2477 C C . VAL A 1 322 ? 2.182 4.678 -6.422 1.00 91.19 322 VAL A C 1
ATOM 2479 O O . VAL A 1 322 ? 2.610 4.941 -5.297 1.00 91.19 322 VAL A O 1
ATOM 2482 N N . LEU A 1 323 ? 2.090 3.421 -6.862 1.00 93.25 323 LEU A N 1
ATOM 2483 C CA . LEU A 1 323 ? 2.335 2.253 -6.016 1.00 93.25 323 LEU A CA 1
ATOM 2484 C C . LEU A 1 323 ? 3.794 2.141 -5.583 1.00 93.25 323 LEU A C 1
ATOM 2486 O O . LEU A 1 323 ? 4.063 1.873 -4.414 1.00 93.25 323 LEU A O 1
ATOM 2490 N N . SER A 1 324 ? 4.741 2.418 -6.483 1.00 90.75 324 SER A N 1
ATOM 2491 C CA . SER A 1 324 ? 6.167 2.446 -6.142 1.00 90.75 324 SER A CA 1
ATOM 2492 C C . SER A 1 324 ? 6.501 3.506 -5.092 1.00 90.75 324 SER A C 1
ATOM 2494 O O . SER A 1 324 ? 7.550 3.405 -4.460 1.00 90.75 324 SER A O 1
ATOM 2496 N N . ASN A 1 325 ? 5.646 4.514 -4.903 1.00 85.19 325 ASN A N 1
ATOM 2497 C CA . ASN A 1 325 ? 5.831 5.566 -3.912 1.00 85.19 325 ASN A CA 1
ATOM 2498 C C . ASN A 1 325 ? 5.139 5.254 -2.584 1.00 85.19 325 ASN A C 1
ATOM 2500 O O . ASN A 1 325 ? 5.727 5.433 -1.524 1.00 85.19 325 ASN A O 1
ATOM 2504 N N . LEU A 1 326 ? 3.905 4.755 -2.628 1.00 87.31 326 LEU A N 1
ATOM 2505 C CA . LEU A 1 326 ? 3.079 4.633 -1.427 1.00 87.31 326 LEU A CA 1
ATOM 2506 C C . LEU A 1 326 ? 3.099 3.244 -0.783 1.00 87.31 326 LEU A C 1
ATOM 2508 O O . LEU A 1 326 ? 2.888 3.156 0.424 1.00 87.31 326 LEU A O 1
ATOM 2512 N N . ALA A 1 327 ? 3.345 2.170 -1.543 1.00 89.50 327 ALA A N 1
ATOM 2513 C CA . ALA A 1 327 ? 3.152 0.802 -1.051 1.00 89.50 327 ALA A CA 1
ATOM 2514 C C . ALA A 1 327 ? 4.010 0.486 0.179 1.00 89.50 327 ALA A C 1
ATOM 2516 O O . ALA A 1 327 ? 3.491 0.028 1.191 1.00 89.50 327 ALA A O 1
ATOM 2517 N N . PHE A 1 328 ? 5.311 0.778 0.120 1.00 89.56 328 PHE A N 1
ATOM 2518 C CA . PHE A 1 328 ? 6.234 0.379 1.182 1.00 89.56 328 PHE A CA 1
ATOM 2519 C C . PHE A 1 328 ? 6.076 1.218 2.449 1.00 89.56 328 PHE A C 1
ATOM 2521 O O . PHE A 1 328 ? 6.012 0.655 3.534 1.00 89.56 328 PHE A O 1
ATOM 2528 N N . ILE A 1 329 ? 5.934 2.540 2.328 1.00 85.00 329 ILE A N 1
ATOM 2529 C CA . ILE A 1 329 ? 5.766 3.402 3.505 1.00 85.00 329 ILE A CA 1
ATOM 2530 C C . ILE A 1 329 ? 4.439 3.142 4.227 1.00 85.00 329 ILE A C 1
ATOM 2532 O O . ILE A 1 329 ? 4.407 3.116 5.452 1.00 85.00 329 ILE A O 1
ATOM 2536 N N . ARG A 1 330 ? 3.342 2.900 3.491 1.00 81.25 330 ARG A N 1
ATOM 2537 C CA . ARG A 1 330 ? 2.042 2.580 4.105 1.00 81.25 330 ARG A CA 1
ATOM 2538 C C . ARG A 1 330 ? 2.006 1.195 4.740 1.00 81.25 330 ARG A C 1
ATOM 2540 O O . ARG A 1 330 ? 1.191 0.972 5.624 1.00 81.25 330 ARG A O 1
ATOM 2547 N N . GLN A 1 331 ? 2.844 0.274 4.275 1.00 78.94 331 GLN A N 1
ATOM 2548 C CA . GLN A 1 331 ? 2.848 -1.105 4.752 1.00 78.94 331 GLN A CA 1
ATOM 2549 C C . GLN A 1 331 ? 3.871 -1.359 5.870 1.00 78.94 331 GLN A C 1
ATOM 2551 O O . GLN A 1 331 ? 3.639 -2.234 6.704 1.00 78.94 331 GLN A O 1
ATOM 2556 N N . PHE A 1 332 ? 4.989 -0.625 5.881 1.00 83.69 332 PHE A N 1
ATOM 2557 C CA . PHE A 1 332 ? 6.145 -0.911 6.741 1.00 83.69 332 PHE A CA 1
ATOM 2558 C C . PHE A 1 332 ? 6.661 0.285 7.559 1.00 83.69 332 PHE A C 1
ATOM 2560 O O . PHE A 1 332 ? 7.640 0.130 8.284 1.00 83.69 332 PHE A O 1
ATOM 2567 N N . GLY A 1 333 ? 6.039 1.463 7.449 1.00 78.81 333 GLY A N 1
ATOM 2568 C CA . GLY A 1 333 ? 6.461 2.653 8.191 1.00 78.81 333 GLY A CA 1
ATOM 2569 C C . GLY A 1 333 ? 7.585 3.442 7.513 1.00 78.81 333 GLY A C 1
ATOM 2570 O O . GLY A 1 333 ? 7.978 3.169 6.373 1.00 78.81 333 GLY A O 1
ATOM 2571 N N . ALA A 1 334 ? 8.055 4.488 8.196 1.00 81.81 334 ALA A N 1
ATOM 2572 C CA . ALA A 1 334 ? 8.997 5.461 7.642 1.00 81.81 334 ALA A CA 1
ATOM 2573 C C . ALA A 1 334 ? 10.441 5.253 8.126 1.00 81.81 334 ALA A C 1
ATOM 2575 O O . ALA A 1 334 ? 11.365 5.630 7.404 1.00 81.81 334 ALA A O 1
ATOM 2576 N N . LEU A 1 335 ? 10.654 4.633 9.294 1.00 81.44 335 LEU A N 1
ATOM 2577 C CA . LEU A 1 335 ? 11.965 4.563 9.949 1.00 81.44 335 LEU A CA 1
ATOM 2578 C C . LEU A 1 335 ? 13.011 3.771 9.152 1.00 81.44 335 LEU A C 1
ATOM 2580 O O . LEU A 1 335 ? 14.16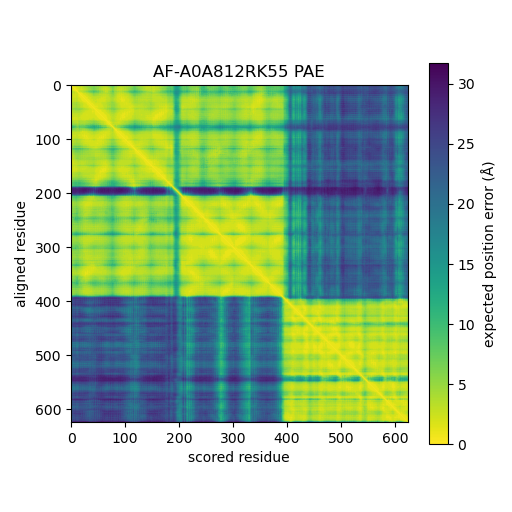6 4.177 9.069 1.00 81.44 335 LEU A O 1
ATOM 2584 N N . HIS A 1 336 ? 12.608 2.650 8.550 1.00 87.19 336 HIS A N 1
ATOM 2585 C CA . HIS A 1 336 ? 13.478 1.774 7.747 1.00 87.19 336 HIS A CA 1
ATOM 2586 C C . HIS A 1 336 ? 13.125 1.802 6.255 1.00 87.19 336 HIS A C 1
ATOM 2588 O O . HIS A 1 336 ? 13.363 0.845 5.505 1.00 87.19 336 HIS A O 1
ATOM 2594 N N . LEU A 1 337 ? 12.502 2.897 5.813 1.00 88.62 337 LEU A N 1
ATOM 2595 C CA . LEU A 1 337 ? 11.995 3.021 4.455 1.00 88.62 337 LEU A CA 1
ATOM 2596 C C . LEU A 1 337 ? 13.117 2.957 3.414 1.00 88.62 337 LEU A C 1
ATOM 2598 O O . LEU A 1 337 ? 12.908 2.379 2.344 1.00 88.62 337 LEU A O 1
ATOM 2602 N N . GLY A 1 338 ? 14.297 3.517 3.686 1.00 88.94 338 GLY A N 1
ATOM 2603 C CA . GLY A 1 338 ? 15.436 3.484 2.772 1.00 88.94 338 GLY A CA 1
ATOM 2604 C C . GLY A 1 338 ? 15.904 2.064 2.489 1.00 88.94 338 GLY A C 1
ATOM 2605 O O . GLY A 1 338 ? 16.015 1.693 1.320 1.00 88.94 338 GLY A O 1
ATOM 2606 N N . GLU A 1 339 ? 16.107 1.234 3.513 1.00 92.81 339 GLU A N 1
ATOM 2607 C CA . GLU A 1 339 ? 16.506 -0.164 3.339 1.00 92.81 339 GLU A CA 1
ATOM 2608 C C . GLU A 1 339 ? 15.429 -0.990 2.617 1.00 92.81 339 GLU A C 1
ATOM 2610 O O . GLU A 1 339 ? 15.746 -1.710 1.665 1.00 92.81 339 GLU A O 1
ATOM 2615 N N . ILE A 1 340 ? 14.156 -0.868 3.013 1.00 92.69 340 ILE A N 1
ATOM 2616 C CA . ILE A 1 340 ? 13.040 -1.630 2.417 1.00 92.69 340 ILE A CA 1
ATOM 2617 C C . ILE A 1 340 ? 12.848 -1.253 0.948 1.00 92.69 340 ILE A C 1
ATOM 2619 O O . ILE A 1 340 ? 12.804 -2.104 0.054 1.00 92.69 340 ILE A O 1
ATOM 2623 N N . SER A 1 341 ? 12.770 0.045 0.674 1.00 91.31 341 SER A N 1
ATOM 2624 C CA . SER A 1 341 ? 12.607 0.547 -0.685 1.00 91.31 341 SER A CA 1
ATOM 2625 C C . SER A 1 341 ? 13.863 0.328 -1.538 1.00 91.31 341 SER A C 1
ATOM 2627 O O . SER A 1 341 ? 13.752 0.112 -2.748 1.00 91.31 341 SER A O 1
ATOM 2629 N N . GLY A 1 342 ? 15.051 0.313 -0.925 1.00 91.69 342 GLY A N 1
ATOM 2630 C CA . GLY A 1 342 ? 16.322 -0.057 -1.544 1.00 91.69 342 GLY A CA 1
ATOM 2631 C C . GLY A 1 342 ? 16.353 -1.526 -1.963 1.00 91.69 342 GLY A C 1
ATOM 2632 O O . GLY A 1 342 ? 16.790 -1.830 -3.072 1.00 91.69 342 GLY A O 1
ATOM 2633 N N . LEU A 1 343 ? 15.804 -2.429 -1.144 1.00 94.81 343 LEU A N 1
ATOM 2634 C CA . LEU A 1 343 ? 15.611 -3.833 -1.511 1.00 94.81 343 LEU A CA 1
ATOM 2635 C C . LEU A 1 343 ? 14.650 -3.983 -2.696 1.00 94.81 343 LEU A C 1
ATOM 2637 O O . LEU A 1 343 ? 14.981 -4.666 -3.661 1.00 94.81 343 LEU A O 1
ATOM 2641 N N . ASN A 1 344 ? 13.502 -3.300 -2.682 1.00 94.94 344 ASN A N 1
ATOM 2642 C CA . ASN A 1 344 ? 12.600 -3.290 -3.839 1.00 94.94 344 ASN A CA 1
ATOM 2643 C C . ASN A 1 344 ? 13.297 -2.758 -5.106 1.00 94.94 344 ASN A C 1
ATOM 2645 O O . ASN A 1 344 ? 13.146 -3.307 -6.198 1.00 94.94 344 ASN A O 1
ATOM 2649 N N . THR A 1 345 ? 14.077 -1.687 -4.959 1.00 94.25 345 THR A N 1
ATOM 2650 C CA . THR A 1 345 ? 14.810 -1.068 -6.069 1.00 94.25 345 THR A CA 1
ATOM 2651 C C . THR A 1 345 ? 15.870 -2.021 -6.620 1.00 94.25 345 THR A C 1
ATOM 2653 O O . THR A 1 345 ? 16.011 -2.121 -7.834 1.00 94.25 345 THR A O 1
ATOM 2656 N N . ALA A 1 346 ? 16.534 -2.805 -5.766 1.00 95.12 346 ALA A N 1
ATOM 2657 C CA . ALA A 1 346 ? 17.426 -3.883 -6.184 1.00 95.12 346 ALA A CA 1
ATOM 2658 C C . ALA A 1 346 ? 16.718 -4.915 -7.073 1.00 95.12 346 ALA A C 1
ATOM 2660 O O . ALA A 1 346 ? 17.203 -5.210 -8.163 1.00 95.12 346 ALA A O 1
ATOM 2661 N N . ILE A 1 347 ? 15.552 -5.412 -6.645 1.00 95.75 347 ILE A N 1
ATOM 2662 C CA . ILE A 1 347 ? 14.755 -6.389 -7.409 1.00 95.75 347 ILE A CA 1
ATOM 2663 C C . ILE A 1 347 ? 14.328 -5.788 -8.756 1.00 95.75 347 ILE A C 1
ATOM 2665 O O . ILE A 1 347 ? 14.495 -6.411 -9.802 1.00 95.75 347 ILE A O 1
ATOM 2669 N N . THR A 1 348 ? 13.868 -4.536 -8.742 1.00 94.19 348 THR A N 1
ATOM 2670 C CA . THR A 1 348 ? 13.425 -3.809 -9.941 1.00 94.19 348 THR A CA 1
ATOM 2671 C C . THR A 1 348 ? 14.576 -3.605 -10.936 1.00 94.19 348 THR A C 1
ATOM 2673 O O . THR A 1 348 ? 14.426 -3.829 -12.139 1.00 94.19 348 THR A O 1
ATOM 2676 N N . VAL A 1 349 ? 15.754 -3.202 -10.447 1.00 93.56 349 VAL A N 1
ATOM 2677 C CA . VAL A 1 349 ? 16.960 -3.005 -11.266 1.00 93.56 349 VAL A CA 1
ATOM 2678 C C . VAL A 1 349 ? 17.454 -4.340 -11.826 1.00 93.56 349 VAL A C 1
ATOM 2680 O O . VAL A 1 349 ? 17.750 -4.418 -13.018 1.00 93.56 349 VAL A O 1
ATOM 2683 N N . PHE A 1 350 ? 17.459 -5.404 -11.023 1.00 94.31 350 PHE A N 1
ATOM 2684 C CA . PHE A 1 350 ? 17.783 -6.755 -11.481 1.00 94.31 350 PHE A CA 1
ATOM 2685 C C . PHE A 1 350 ? 16.841 -7.216 -12.605 1.00 94.31 350 PHE A C 1
ATOM 2687 O O . PHE A 1 350 ? 17.304 -7.640 -13.662 1.00 94.31 350 PHE A O 1
ATOM 2694 N N . ALA A 1 351 ? 15.528 -7.040 -12.434 1.00 93.62 351 ALA A N 1
ATOM 2695 C CA . ALA A 1 351 ? 14.529 -7.393 -13.441 1.00 93.62 351 ALA A CA 1
ATOM 2696 C C . ALA A 1 351 ? 14.729 -6.628 -14.764 1.00 93.62 351 ALA A C 1
ATOM 2698 O O . ALA A 1 351 ? 14.656 -7.218 -15.842 1.00 93.62 351 ALA A O 1
ATOM 2699 N N . SER A 1 352 ? 15.079 -5.337 -14.697 1.00 92.38 352 SER A N 1
ATOM 2700 C CA . SER A 1 352 ? 15.393 -4.544 -15.896 1.00 92.38 352 SER A CA 1
ATOM 2701 C C . SER A 1 352 ? 16.665 -4.977 -16.634 1.00 92.38 352 SER A C 1
ATOM 2703 O O . SER A 1 352 ? 16.826 -4.651 -17.806 1.00 92.38 352 SER A O 1
ATOM 2705 N N . ALA A 1 353 ? 17.571 -5.708 -15.979 1.00 91.06 353 ALA A N 1
ATOM 2706 C CA . ALA A 1 353 ? 18.736 -6.295 -16.636 1.00 91.06 353 ALA A CA 1
ATOM 2707 C C . ALA A 1 353 ? 18.347 -7.507 -17.500 1.00 91.06 353 ALA A C 1
ATOM 2709 O O . ALA A 1 353 ? 18.895 -7.699 -18.582 1.00 91.06 353 ALA A O 1
ATOM 2710 N N . ILE A 1 354 ? 17.385 -8.304 -17.020 1.00 90.31 354 ILE A N 1
ATOM 2711 C CA . ILE A 1 354 ? 16.936 -9.545 -17.665 1.00 90.31 354 ILE A CA 1
ATOM 2712 C C . ILE A 1 354 ? 16.110 -9.254 -18.922 1.00 90.31 354 ILE A C 1
ATOM 2714 O O . ILE A 1 354 ? 16.264 -9.950 -19.921 1.00 90.31 354 ILE A O 1
ATOM 2718 N N . GLY A 1 355 ? 15.257 -8.227 -18.882 1.00 89.12 355 GLY A N 1
ATOM 2719 C CA . GLY A 1 355 ? 14.286 -7.923 -19.939 1.00 89.12 355 GLY A CA 1
ATOM 2720 C C . GLY A 1 355 ? 14.860 -7.919 -21.363 1.00 89.12 355 GLY A C 1
ATOM 2721 O O . GLY A 1 355 ? 14.433 -8.742 -22.174 1.00 89.12 355 GLY A O 1
ATOM 2722 N N . PRO A 1 356 ? 15.836 -7.047 -21.689 1.00 87.50 356 PRO A N 1
ATOM 2723 C CA . PRO A 1 356 ? 16.407 -6.981 -23.035 1.00 87.50 356 PRO A CA 1
ATOM 2724 C C . PRO A 1 356 ? 16.996 -8.310 -23.517 1.00 87.50 356 PRO A C 1
ATOM 2726 O O . PRO A 1 356 ? 16.841 -8.651 -24.686 1.00 87.50 356 PRO A O 1
ATOM 2729 N N . VAL A 1 357 ? 17.635 -9.070 -22.621 1.00 84.88 357 VAL A N 1
ATOM 2730 C CA . VAL A 1 357 ? 18.243 -10.368 -22.947 1.00 84.88 357 VAL A CA 1
ATOM 2731 C C . VAL A 1 357 ? 17.173 -11.422 -23.214 1.00 84.88 357 VAL A C 1
ATOM 2733 O O . VAL A 1 357 ? 17.301 -12.180 -24.169 1.00 84.88 357 VAL A O 1
ATOM 2736 N N . ALA A 1 358 ? 16.100 -11.446 -22.421 1.00 86.69 358 ALA A N 1
ATOM 2737 C CA . ALA A 1 358 ? 14.978 -12.354 -22.639 1.00 86.69 358 ALA A CA 1
ATOM 2738 C C . ALA A 1 358 ? 14.298 -12.106 -23.997 1.00 86.69 358 ALA A C 1
ATOM 2740 O O . ALA A 1 358 ? 14.002 -13.059 -24.712 1.00 86.69 358 ALA A O 1
ATOM 2741 N N . PHE A 1 359 ? 14.109 -10.837 -24.376 1.00 88.62 359 PHE A N 1
ATOM 2742 C CA . PHE A 1 359 ? 13.548 -10.463 -25.679 1.00 88.62 359 PHE A CA 1
ATOM 2743 C C . PHE A 1 359 ? 14.484 -10.823 -26.835 1.00 88.62 359 PHE A C 1
ATOM 2745 O O . PHE A 1 359 ? 14.030 -11.377 -27.830 1.00 88.62 359 PHE A O 1
ATOM 2752 N N . SER A 1 360 ? 15.789 -10.575 -26.689 1.00 84.31 360 SER A N 1
ATOM 2753 C CA . SER A 1 360 ? 16.779 -10.992 -27.687 1.00 84.31 360 SER A CA 1
ATOM 2754 C C . SER A 1 360 ? 16.795 -12.508 -27.873 1.00 84.31 360 SER A C 1
ATOM 2756 O O . SER A 1 360 ? 16.712 -12.971 -29.002 1.00 84.31 360 SER A O 1
ATOM 2758 N N . LEU A 1 361 ? 16.821 -13.286 -26.785 1.00 85.56 361 LEU A N 1
ATOM 2759 C CA . LEU A 1 361 ? 16.815 -14.748 -26.864 1.00 85.56 361 LEU A CA 1
ATOM 2760 C C . LEU A 1 361 ? 15.529 -15.278 -27.506 1.00 85.56 361 LEU A C 1
ATOM 2762 O O . LEU A 1 361 ? 15.585 -16.222 -28.288 1.00 85.56 361 LEU A O 1
ATOM 2766 N N . ALA A 1 362 ? 14.378 -14.682 -27.189 1.00 88.38 362 ALA A N 1
ATOM 2767 C CA . ALA A 1 362 ? 13.114 -15.047 -27.816 1.00 88.38 362 ALA A CA 1
ATOM 2768 C C . ALA A 1 362 ? 13.144 -14.798 -29.329 1.00 88.38 362 ALA A C 1
ATOM 2770 O O . ALA A 1 362 ? 12.790 -15.689 -30.096 1.00 88.38 362 ALA A O 1
ATOM 2771 N N . ASN A 1 363 ? 13.655 -13.644 -29.761 1.00 86.06 363 ASN A N 1
ATOM 2772 C CA . ASN A 1 363 ? 13.817 -13.354 -31.179 1.00 86.06 363 ASN A CA 1
ATOM 2773 C C . ASN A 1 363 ? 14.815 -14.307 -31.858 1.00 86.06 363 ASN A C 1
ATOM 2775 O O . ASN A 1 363 ? 14.524 -14.845 -32.918 1.00 86.06 363 ASN A O 1
ATOM 2779 N N . ASP A 1 364 ? 15.958 -14.591 -31.233 1.00 84.50 364 ASP A N 1
ATOM 2780 C CA . ASP A 1 364 ? 16.976 -15.481 -31.808 1.00 84.50 364 ASP A CA 1
ATOM 2781 C C . ASP A 1 364 ? 16.488 -16.937 -31.935 1.00 84.50 364 ASP A C 1
ATOM 2783 O O . ASP A 1 364 ? 16.916 -17.665 -32.830 1.00 84.50 364 ASP A O 1
ATOM 2787 N N . THR A 1 365 ? 15.601 -17.380 -31.038 1.00 88.62 365 THR A N 1
ATOM 2788 C CA . THR A 1 365 ? 15.106 -18.769 -30.996 1.00 88.62 365 THR A CA 1
ATOM 2789 C C . THR A 1 365 ? 13.811 -18.982 -31.772 1.00 88.62 365 THR A C 1
ATOM 2791 O O . THR A 1 365 ? 13.659 -20.019 -32.418 1.00 88.62 365 THR A O 1
ATOM 2794 N N . PHE A 1 366 ? 12.883 -18.026 -31.716 1.00 90.25 366 PHE A N 1
ATOM 2795 C CA . PHE A 1 366 ? 11.557 -18.125 -32.332 1.00 90.25 366 PHE A CA 1
ATOM 2796 C C . PHE A 1 366 ? 11.389 -17.229 -33.565 1.00 90.25 366 PHE A C 1
ATOM 2798 O O . PHE A 1 366 ? 10.384 -17.351 -34.259 1.00 90.25 366 PHE A O 1
ATOM 2805 N N . GLY A 1 367 ? 12.353 -16.350 -33.852 1.00 85.81 367 GLY A N 1
ATOM 2806 C CA . GLY A 1 367 ? 12.292 -15.393 -34.959 1.00 85.81 367 GLY A CA 1
ATOM 2807 C C . GLY A 1 367 ? 11.332 -14.225 -34.728 1.00 85.81 367 GLY A C 1
ATOM 2808 O O . GLY A 1 367 ? 10.965 -13.575 -35.700 1.00 85.81 367 GLY A O 1
ATOM 2809 N N . SER A 1 368 ? 10.879 -14.013 -33.488 1.00 89.50 368 SER A N 1
ATOM 2810 C CA . SER A 1 368 ? 9.885 -12.991 -33.155 1.00 89.50 368 SER A CA 1
ATOM 2811 C C . SER A 1 368 ? 9.998 -12.498 -31.713 1.00 89.50 368 SER A C 1
ATOM 2813 O O . SER A 1 368 ? 10.240 -13.285 -30.787 1.00 89.50 368 SER A O 1
ATOM 2815 N N . PHE A 1 369 ? 9.751 -11.203 -31.500 1.00 88.56 369 PHE A N 1
ATOM 2816 C CA . PH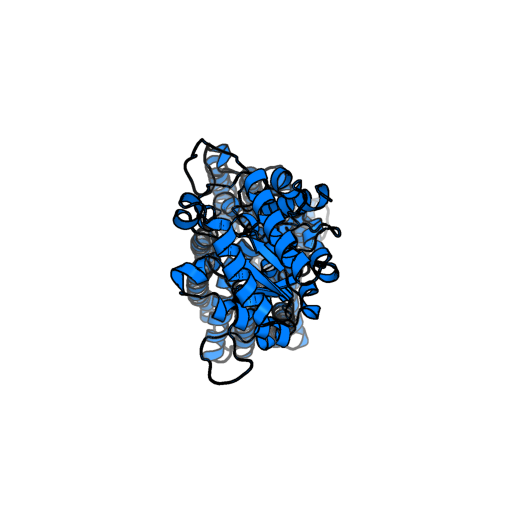E A 1 369 ? 9.617 -10.620 -30.163 1.00 88.56 369 PHE A CA 1
ATOM 2817 C C . PHE A 1 369 ? 8.289 -10.979 -29.464 1.00 88.56 369 PHE A C 1
ATOM 2819 O O . PHE A 1 369 ? 8.207 -10.877 -28.232 1.00 88.56 369 PHE A O 1
ATOM 2826 N N . ASP A 1 370 ? 7.283 -11.480 -30.190 1.00 89.81 370 ASP A N 1
ATOM 2827 C CA . ASP A 1 370 ? 5.977 -11.865 -29.631 1.00 89.81 370 ASP A CA 1
ATOM 2828 C C . ASP A 1 370 ? 6.100 -12.971 -28.582 1.00 89.81 370 ASP A C 1
ATOM 2830 O O . ASP A 1 370 ? 5.421 -12.949 -27.552 1.00 89.81 370 ASP A O 1
ATOM 2834 N N . ALA A 1 371 ? 7.019 -13.919 -28.790 1.00 88.69 371 ALA A N 1
ATOM 2835 C CA . ALA A 1 371 ? 7.252 -15.017 -27.856 1.00 88.69 371 ALA A CA 1
ATOM 2836 C C . ALA A 1 371 ? 7.661 -14.511 -26.457 1.00 88.69 371 ALA A C 1
ATOM 2838 O O . ALA A 1 371 ? 7.210 -15.048 -25.439 1.00 88.69 371 ALA A O 1
ATOM 2839 N N . ALA A 1 372 ? 8.456 -13.436 -26.382 1.00 88.75 372 ALA A N 1
ATOM 2840 C CA . ALA A 1 372 ? 8.808 -12.810 -25.108 1.00 88.75 372 ALA A CA 1
ATOM 2841 C C . ALA A 1 372 ? 7.617 -12.077 -24.474 1.00 88.75 372 ALA A C 1
ATOM 2843 O O . ALA A 1 372 ? 7.428 -12.150 -23.254 1.00 88.75 372 ALA A O 1
ATOM 2844 N N . ALA A 1 373 ? 6.793 -11.407 -25.287 1.00 90.50 373 ALA A N 1
ATOM 2845 C CA . ALA A 1 373 ? 5.586 -10.735 -24.816 1.00 90.50 373 ALA A CA 1
ATOM 2846 C C . ALA A 1 373 ? 4.589 -11.735 -24.204 1.00 90.50 373 ALA A C 1
ATOM 2848 O O . ALA A 1 373 ? 4.099 -11.508 -23.095 1.00 90.50 373 ALA A O 1
ATOM 2849 N N . VAL A 1 374 ? 4.373 -12.888 -24.847 1.00 92.06 374 VAL A N 1
ATOM 2850 C CA . VAL A 1 374 ? 3.521 -13.979 -24.336 1.00 92.06 374 VAL A CA 1
ATOM 2851 C C . VAL A 1 374 ? 4.042 -14.537 -23.007 1.00 92.06 374 VAL A C 1
ATOM 2853 O O . VAL A 1 374 ? 3.263 -14.731 -22.070 1.00 92.06 374 VAL A O 1
ATOM 2856 N N . GLY A 1 375 ? 5.356 -14.739 -22.871 1.00 90.88 375 GLY A N 1
ATOM 2857 C CA . GLY A 1 375 ? 5.956 -15.161 -21.600 1.00 90.88 375 GLY A CA 1
ATOM 2858 C C . GLY A 1 375 ? 5.694 -14.166 -20.461 1.00 90.88 375 GLY A C 1
ATOM 2859 O O . GLY A 1 375 ? 5.377 -14.557 -19.335 1.00 90.88 375 GLY A O 1
ATOM 2860 N N . CYS A 1 376 ? 5.748 -12.867 -20.760 1.00 91.19 376 CYS A N 1
ATOM 2861 C CA . CYS A 1 376 ? 5.425 -11.826 -19.788 1.00 91.19 376 CYS A CA 1
ATOM 2862 C C . CYS A 1 376 ? 3.930 -11.784 -19.444 1.00 91.19 376 CYS A C 1
ATOM 2864 O O . CYS A 1 376 ? 3.596 -11.583 -18.277 1.00 91.19 376 CYS A O 1
ATOM 2866 N N . ILE A 1 377 ? 3.035 -12.021 -20.414 1.00 94.94 377 ILE A N 1
ATOM 2867 C CA . ILE A 1 377 ? 1.587 -12.155 -20.173 1.00 94.94 377 ILE A CA 1
ATOM 2868 C C . ILE A 1 377 ? 1.328 -13.270 -19.159 1.00 94.94 377 ILE A C 1
ATOM 2870 O O . ILE A 1 377 ? 0.610 -13.050 -18.185 1.00 94.94 377 ILE A O 1
ATOM 2874 N N . PHE A 1 378 ? 1.958 -14.436 -19.323 1.00 95.06 378 PHE A N 1
ATOM 2875 C CA . PHE A 1 378 ? 1.826 -15.531 -18.360 1.00 95.06 378 PHE A CA 1
ATOM 2876 C C . PHE A 1 378 ? 2.256 -15.107 -16.946 1.00 95.06 378 PHE A C 1
ATOM 2878 O O . PHE A 1 378 ? 1.505 -15.290 -15.986 1.00 95.06 378 PHE A O 1
ATOM 2885 N N . GLY A 1 379 ? 3.427 -14.473 -16.815 1.00 94.25 379 GLY A N 1
ATOM 2886 C CA . GLY A 1 379 ? 3.905 -13.955 -15.529 1.00 94.25 379 GLY A CA 1
ATOM 2887 C C . GLY A 1 379 ? 2.954 -12.926 -14.905 1.00 94.25 379 GLY A C 1
ATOM 2888 O O . GLY A 1 379 ? 2.679 -12.982 -13.707 1.00 94.25 379 GLY A O 1
ATOM 2889 N N . LEU A 1 380 ? 2.403 -12.021 -15.715 1.00 96.00 380 LEU A N 1
ATOM 2890 C CA . LEU A 1 380 ? 1.425 -11.022 -15.283 1.00 96.00 380 LEU A CA 1
ATOM 2891 C C . LEU A 1 380 ? 0.100 -11.651 -14.825 1.00 96.00 380 LEU A C 1
ATOM 2893 O O . LEU A 1 380 ? -0.442 -11.208 -13.816 1.00 96.00 380 LEU A O 1
ATOM 2897 N N . VAL A 1 381 ? -0.404 -12.692 -15.501 1.00 97.44 381 VAL A N 1
ATOM 2898 C CA . VAL A 1 381 ? -1.613 -13.427 -15.078 1.00 97.44 381 VAL A CA 1
ATOM 2899 C C . VAL A 1 381 ? -1.391 -14.103 -13.727 1.00 97.44 381 VAL A C 1
ATOM 2901 O O . VAL A 1 381 ? -2.234 -13.983 -12.839 1.00 97.44 381 VAL A O 1
ATOM 2904 N N . VAL A 1 382 ? -0.247 -14.767 -13.537 1.00 96.75 382 VAL A N 1
ATOM 2905 C CA . VAL A 1 382 ? 0.095 -15.391 -12.249 1.00 96.75 382 VAL A CA 1
ATOM 2906 C C . VAL A 1 382 ? 0.147 -14.338 -11.141 1.00 96.75 382 VAL A C 1
ATOM 2908 O O . VAL A 1 382 ? -0.475 -14.518 -10.094 1.00 96.75 382 VAL A O 1
ATOM 2911 N N . LEU A 1 383 ? 0.823 -13.209 -11.375 1.00 96.31 383 LEU A N 1
ATOM 2912 C CA . LEU A 1 383 ? 0.884 -12.111 -10.407 1.00 96.31 383 LEU A CA 1
ATOM 2913 C C . LEU A 1 383 ? -0.495 -11.510 -10.120 1.00 96.31 383 LEU A C 1
ATOM 2915 O O . LEU A 1 383 ? -0.789 -11.204 -8.969 1.00 96.31 383 LEU A O 1
ATOM 2919 N N . LEU A 1 384 ? -1.352 -11.367 -11.132 1.00 97.25 384 LEU A N 1
ATOM 2920 C CA . LEU A 1 384 ? -2.716 -10.869 -10.969 1.00 97.25 384 LEU A CA 1
ATOM 2921 C C . LEU A 1 384 ? -3.546 -11.797 -10.075 1.00 97.25 384 LEU A C 1
ATOM 2923 O O . LEU A 1 384 ? -4.187 -11.325 -9.137 1.00 97.25 384 LEU A O 1
ATOM 2927 N N . LEU A 1 385 ? -3.495 -13.109 -10.318 1.00 96.12 385 LEU A N 1
ATOM 2928 C CA . LEU A 1 385 ? -4.196 -14.098 -9.497 1.00 96.12 385 LEU A CA 1
ATOM 2929 C C . LEU A 1 385 ? -3.703 -14.066 -8.048 1.00 96.12 385 LEU A C 1
ATOM 2931 O O . LEU A 1 385 ? -4.514 -13.992 -7.127 1.00 96.12 385 LEU A O 1
ATOM 2935 N N . VAL A 1 386 ? -2.384 -14.039 -7.832 1.00 94.69 386 VAL A N 1
ATOM 2936 C CA . VAL A 1 386 ? -1.808 -13.930 -6.483 1.00 94.69 386 VAL A CA 1
ATOM 2937 C C . VAL A 1 386 ? -2.221 -12.616 -5.815 1.00 94.69 386 VAL A C 1
ATOM 2939 O O . VAL A 1 386 ? -2.616 -12.628 -4.653 1.00 94.69 386 VAL A O 1
ATOM 2942 N N . ALA A 1 387 ? -2.195 -11.488 -6.529 1.00 92.94 387 ALA A N 1
ATOM 2943 C CA . ALA A 1 387 ? -2.596 -10.190 -5.987 1.00 92.94 387 ALA A CA 1
ATOM 2944 C C . ALA A 1 387 ? -4.077 -10.151 -5.573 1.00 92.94 387 ALA A C 1
ATOM 2946 O O . ALA A 1 387 ? -4.410 -9.515 -4.572 1.00 92.94 387 ALA A O 1
ATOM 2947 N N . ILE A 1 388 ? -4.960 -10.836 -6.310 1.00 91.31 388 ILE A N 1
ATOM 2948 C CA . ILE A 1 388 ? -6.383 -10.969 -5.969 1.00 91.31 388 ILE A CA 1
ATOM 2949 C C . ILE A 1 388 ? -6.552 -11.836 -4.716 1.00 91.31 388 ILE A C 1
ATOM 2951 O O . ILE A 1 388 ? -7.221 -11.411 -3.769 1.00 91.31 388 ILE A O 1
ATOM 2955 N N . LEU A 1 389 ? -5.918 -13.010 -4.695 1.00 87.25 389 LEU A N 1
ATOM 2956 C CA . LEU A 1 389 ? -6.099 -14.029 -3.657 1.00 87.25 389 LEU A CA 1
ATOM 2957 C C . LEU A 1 389 ? -5.402 -13.689 -2.332 1.00 87.25 389 LEU A C 1
ATOM 2959 O O . LEU A 1 389 ? -5.874 -14.104 -1.278 1.00 87.25 389 LEU A O 1
ATOM 2963 N N . LEU A 1 390 ? -4.304 -12.928 -2.358 1.00 84.44 390 LEU A N 1
ATOM 2964 C CA . LEU A 1 390 ? -3.552 -12.577 -1.153 1.00 84.44 390 LEU A CA 1
ATOM 2965 C C . LEU A 1 390 ? -4.283 -11.479 -0.341 1.00 84.44 390 LEU A C 1
ATOM 2967 O O . LEU A 1 390 ? -4.504 -10.377 -0.869 1.00 84.44 390 LEU A O 1
ATOM 2971 N N . PRO A 1 391 ? -4.656 -11.721 0.931 1.00 75.94 391 PRO A N 1
ATOM 2972 C CA . PRO A 1 391 ? -5.156 -10.675 1.829 1.00 75.94 391 PRO A CA 1
ATOM 2973 C C . PRO A 1 391 ? -4.030 -9.685 2.183 1.00 75.94 391 PRO A C 1
ATOM 2975 O O . PRO A 1 391 ? -2.879 -10.097 2.316 1.00 75.94 391 PRO A O 1
ATOM 2978 N N . GLN A 1 392 ? -4.328 -8.382 2.304 1.00 69.81 392 GLN A N 1
ATOM 2979 C CA . GLN A 1 392 ? -3.301 -7.347 2.532 1.00 69.81 392 GLN A CA 1
ATOM 2980 C C . GLN A 1 392 ? -3.513 -6.607 3.877 1.00 69.81 392 GLN A C 1
ATOM 2982 O O . GLN A 1 392 ? -4.637 -6.211 4.167 1.00 69.81 392 GLN A O 1
ATOM 2987 N N . PRO A 1 393 ? -2.464 -6.359 4.694 1.00 54.88 393 PRO A N 1
ATOM 2988 C CA . PRO A 1 393 ? -2.579 -5.919 6.095 1.00 54.88 393 PRO A CA 1
ATOM 2989 C C . PRO A 1 393 ? -3.209 -4.547 6.355 1.00 54.88 393 PRO A C 1
ATOM 2991 O O . PRO A 1 393 ? -3.523 -4.248 7.502 1.00 54.88 393 PRO A O 1
ATOM 2994 N N . LEU A 1 394 ? -3.456 -3.711 5.340 1.00 53.91 394 LEU A N 1
ATOM 2995 C CA . LEU A 1 394 ? -4.332 -2.540 5.526 1.00 53.91 394 LEU A CA 1
ATOM 2996 C C . LEU A 1 394 ? -5.758 -2.945 5.951 1.00 53.91 394 LEU A C 1
ATOM 2998 O O . LEU A 1 394 ? -6.510 -2.104 6.433 1.00 53.91 394 LEU A O 1
ATOM 3002 N N . ASP A 1 395 ? -6.101 -4.226 5.816 1.00 51.81 395 ASP A N 1
ATOM 3003 C CA . ASP A 1 395 ? -7.316 -4.828 6.352 1.00 51.81 395 ASP A CA 1
ATOM 3004 C C . ASP A 1 395 ? -7.213 -5.107 7.873 1.00 51.81 395 ASP A C 1
ATOM 3006 O O . ASP A 1 395 ? -8.240 -5.213 8.532 1.00 51.81 395 ASP A O 1
ATOM 3010 N N . ARG A 1 396 ? -6.001 -5.177 8.452 1.00 52.09 396 ARG A N 1
ATOM 3011 C CA . ARG A 1 396 ? -5.733 -5.650 9.825 1.00 52.09 396 ARG A CA 1
ATOM 3012 C C . ARG A 1 396 ? -5.070 -4.643 10.767 1.00 52.09 396 ARG A C 1
ATOM 3014 O O . ARG A 1 396 ? -4.904 -4.969 11.926 1.00 52.09 396 ARG A O 1
ATOM 3021 N N . ALA A 1 397 ? -4.711 -3.431 10.336 1.00 60.66 397 ALA A N 1
ATOM 3022 C CA . ALA A 1 397 ? -3.871 -2.520 11.138 1.00 60.66 397 ALA A CA 1
ATOM 3023 C C . ALA A 1 397 ? -4.357 -2.267 12.584 1.00 60.66 397 ALA A C 1
ATOM 3025 O O . ALA A 1 397 ? -3.535 -2.187 13.489 1.00 60.66 397 ALA A O 1
ATOM 3026 N N . PHE A 1 398 ? -5.672 -2.161 12.805 1.00 66.75 398 PHE A N 1
ATOM 3027 C CA . PHE A 1 398 ? -6.244 -2.067 14.154 1.00 66.75 398 PHE A CA 1
ATOM 3028 C C . PHE A 1 398 ? -6.147 -3.402 14.911 1.00 66.75 398 PHE A C 1
ATOM 3030 O O . PHE A 1 398 ? -5.685 -3.434 16.044 1.00 66.75 398 PHE A O 1
ATOM 3037 N N . ALA A 1 399 ? -6.534 -4.503 14.262 1.00 64.44 399 ALA A N 1
ATOM 3038 C CA . ALA A 1 399 ? -6.523 -5.847 14.837 1.00 64.44 399 ALA A CA 1
ATOM 3039 C C . ALA A 1 399 ? -5.108 -6.354 15.176 1.00 64.44 399 ALA A C 1
ATOM 3041 O O . ALA A 1 399 ? -4.920 -6.978 16.211 1.00 64.44 399 ALA A O 1
ATOM 3042 N N . ASP A 1 400 ? -4.116 -6.052 14.337 1.00 67.12 400 ASP A N 1
ATOM 3043 C CA . ASP A 1 400 ? -2.707 -6.407 14.542 1.00 67.12 400 ASP A CA 1
ATOM 3044 C C . ASP A 1 400 ? -2.062 -5.580 15.672 1.00 67.12 400 ASP A C 1
ATOM 3046 O O . ASP A 1 400 ? -1.066 -6.005 16.253 1.00 67.12 400 ASP A O 1
ATOM 3050 N N . ALA A 1 401 ? -2.587 -4.380 15.948 1.00 69.62 401 ALA A N 1
ATOM 3051 C CA . ALA A 1 401 ? -2.100 -3.500 17.009 1.00 69.62 401 ALA A CA 1
ATOM 3052 C C . ALA A 1 401 ? -2.771 -3.766 18.366 1.00 69.62 401 ALA A C 1
ATOM 3054 O O . ALA A 1 401 ? -2.253 -3.323 19.388 1.00 69.62 401 ALA A O 1
ATOM 3055 N N . LEU A 1 402 ? -3.912 -4.461 18.375 1.00 78.44 402 LEU A N 1
ATOM 3056 C CA . LEU A 1 402 ? -4.641 -4.808 19.587 1.00 78.44 402 LEU A CA 1
ATOM 3057 C C . LEU A 1 402 ? -3.943 -5.971 20.297 1.00 78.44 402 LEU A C 1
ATOM 3059 O O . LEU A 1 402 ? -3.759 -7.037 19.706 1.00 78.44 402 LEU A O 1
ATOM 3063 N N . GLN A 1 403 ? -3.577 -5.783 21.563 1.00 83.62 403 GLN A N 1
ATOM 3064 C CA . GLN A 1 403 ? -3.083 -6.878 22.394 1.00 83.62 403 GLN A CA 1
ATOM 3065 C C . GLN A 1 403 ? -4.225 -7.408 23.257 1.00 83.62 403 GLN A C 1
ATOM 3067 O O . GLN A 1 403 ? -4.971 -6.647 23.867 1.00 83.62 403 GLN A O 1
ATOM 3072 N N . MET A 1 404 ? -4.376 -8.728 23.246 1.00 86.69 404 MET A N 1
ATOM 3073 C CA . MET A 1 404 ? -5.398 -9.450 23.994 1.00 86.69 404 MET A CA 1
ATOM 3074 C C . MET A 1 404 ? -4.765 -10.085 25.234 1.00 86.69 404 MET A C 1
ATOM 3076 O O . MET A 1 404 ? -3.636 -10.574 25.160 1.00 86.69 404 MET A O 1
ATOM 3080 N N . ASP A 1 405 ? -5.512 -10.132 26.335 1.00 87.88 405 ASP A N 1
ATOM 3081 C CA . ASP A 1 405 ? -5.180 -10.923 27.523 1.00 87.88 405 ASP A CA 1
ATOM 3082 C C . ASP A 1 405 ? -6.194 -12.066 27.646 1.00 87.88 405 ASP A C 1
ATOM 3084 O O . ASP A 1 405 ? -7.401 -11.828 27.658 1.00 87.88 405 ASP A O 1
ATOM 3088 N N . ASP A 1 406 ? -5.714 -13.308 27.746 1.00 87.56 406 ASP A N 1
ATOM 3089 C CA . ASP A 1 406 ? -6.556 -14.514 27.787 1.00 87.56 406 ASP A CA 1
ATOM 3090 C C . ASP A 1 406 ? -7.496 -14.568 29.012 1.00 87.56 406 ASP A C 1
ATOM 3092 O O . ASP A 1 406 ? -8.395 -15.408 29.066 1.00 87.56 406 ASP A O 1
ATOM 3096 N N . ARG A 1 407 ? -7.297 -13.698 30.014 1.00 90.81 407 ARG A N 1
ATOM 3097 C CA . ARG A 1 407 ? -8.170 -13.574 31.194 1.00 90.81 407 ARG A CA 1
ATOM 3098 C C . ARG A 1 407 ? -9.410 -12.715 30.941 1.00 90.81 407 ARG A C 1
ATOM 3100 O O . ARG A 1 407 ? -10.304 -12.707 31.786 1.00 90.81 407 ARG A O 1
ATOM 3107 N N . VAL A 1 408 ? -9.466 -11.991 29.823 1.00 92.12 408 VAL A N 1
ATOM 3108 C CA . VAL A 1 408 ? -10.538 -11.041 29.506 1.00 92.12 408 VAL A CA 1
ATOM 3109 C C . VAL A 1 408 ? -11.242 -11.447 28.218 1.00 92.12 408 VAL A C 1
ATOM 3111 O O . VAL A 1 408 ? -10.637 -11.540 27.153 1.00 92.12 408 VAL A O 1
ATOM 3114 N N . ASP A 1 409 ? -12.561 -11.614 28.298 1.00 92.31 409 ASP A N 1
ATOM 3115 C CA . ASP A 1 409 ? -13.398 -11.739 27.109 1.00 92.31 409 ASP A CA 1
ATOM 3116 C C . ASP A 1 409 ? -13.575 -10.357 26.460 1.00 92.31 409 ASP A C 1
ATOM 3118 O O . ASP A 1 409 ? -14.147 -9.453 27.074 1.00 92.31 409 ASP A O 1
ATOM 3122 N N . ALA A 1 410 ? -13.143 -10.190 25.207 1.00 93.50 410 ALA A N 1
ATOM 3123 C CA . ALA A 1 410 ? -13.394 -8.967 24.444 1.00 93.50 410 ALA A CA 1
ATOM 3124 C C . ALA A 1 410 ? -14.296 -9.230 23.234 1.00 93.50 410 ALA A C 1
ATOM 3126 O O . ALA A 1 410 ? -14.218 -10.267 22.567 1.00 93.50 410 ALA A O 1
ATOM 3127 N N . VAL A 1 411 ? -15.141 -8.245 22.926 1.00 95.31 411 VAL A N 1
ATOM 3128 C CA . VAL A 1 411 ? -16.073 -8.292 21.799 1.00 95.31 411 VAL A CA 1
ATOM 3129 C C . VAL A 1 411 ? -16.039 -6.968 21.046 1.00 95.31 411 VAL A C 1
ATOM 3131 O O . VAL A 1 411 ? -16.124 -5.901 21.651 1.00 95.31 411 VAL A O 1
ATOM 3134 N N . TRP A 1 412 ? -15.947 -7.028 19.719 1.00 93.00 412 TRP A N 1
ATOM 3135 C CA . TRP A 1 412 ? -15.957 -5.853 18.852 1.00 93.00 412 TRP A CA 1
ATOM 3136 C C . TRP A 1 412 ? -17.308 -5.670 18.152 1.00 93.00 412 TRP A C 1
ATOM 3138 O O . TRP A 1 412 ? -17.812 -6.595 17.518 1.00 93.00 412 TRP A O 1
ATOM 3148 N N . PHE A 1 413 ? -17.866 -4.457 18.218 1.00 95.19 413 PHE A N 1
ATOM 3149 C CA . PHE A 1 413 ? -19.152 -4.089 17.614 1.00 95.19 413 PHE A CA 1
ATOM 3150 C C . PHE A 1 413 ? -18.992 -3.032 16.502 1.00 95.19 413 PHE A C 1
ATOM 3152 O O . PHE A 1 413 ? -19.311 -1.859 16.717 1.00 95.19 413 PHE A O 1
ATOM 3159 N N . PRO A 1 414 ? -18.471 -3.389 15.312 1.00 91.56 414 PRO A N 1
ATOM 3160 C CA . PRO A 1 414 ? -18.423 -2.470 14.176 1.00 91.56 414 PRO A CA 1
ATOM 3161 C C . PRO A 1 414 ? -19.836 -2.124 13.661 1.00 91.56 414 PRO A C 1
ATOM 3163 O O . PRO A 1 414 ? -20.783 -2.888 13.877 1.00 91.56 414 PRO A O 1
ATOM 3166 N N . PRO A 1 415 ? -19.994 -1.028 12.889 1.00 92.06 415 PRO A N 1
ATOM 3167 C CA . PRO A 1 415 ? -21.210 -0.811 12.114 1.00 92.06 415 PRO A CA 1
ATOM 3168 C C . PRO A 1 415 ? -21.502 -2.028 11.234 1.00 92.06 415 PRO A C 1
ATOM 3170 O O . PRO A 1 415 ? -20.586 -2.587 10.628 1.00 92.06 415 PRO A O 1
ATOM 3173 N N . ALA A 1 416 ? -22.772 -2.418 11.129 1.00 93.75 416 ALA A N 1
ATOM 3174 C CA . ALA A 1 416 ? -23.165 -3.704 10.552 1.00 93.75 416 ALA A CA 1
ATOM 3175 C C . ALA A 1 416 ? -22.611 -3.984 9.144 1.00 93.75 416 ALA A C 1
ATOM 3177 O O . ALA A 1 416 ? -22.250 -5.116 8.830 1.00 93.75 416 ALA A O 1
ATOM 3178 N N . LEU A 1 417 ? -22.472 -2.941 8.315 1.00 91.44 417 LEU A N 1
ATOM 3179 C CA . LEU A 1 417 ? -21.888 -3.023 6.969 1.00 91.44 417 LEU A CA 1
ATOM 3180 C C . LEU A 1 417 ? -20.447 -3.565 6.957 1.00 91.44 417 LEU A C 1
ATOM 3182 O O . LEU A 1 417 ? -19.984 -4.055 5.928 1.00 91.44 417 LEU A O 1
ATOM 3186 N N . TYR A 1 418 ? -19.736 -3.471 8.081 1.00 88.75 418 TYR A N 1
ATOM 3187 C CA . TYR A 1 418 ? -18.339 -3.870 8.225 1.00 88.75 418 TYR A CA 1
ATOM 3188 C C . TYR A 1 418 ? -18.146 -5.145 9.057 1.00 88.75 418 TYR A C 1
ATOM 3190 O O . TYR A 1 418 ? -17.002 -5.566 9.226 1.00 88.75 418 TYR A O 1
ATOM 3198 N N . LEU A 1 419 ? -19.218 -5.793 9.534 1.00 91.00 419 LEU A N 1
ATOM 3199 C CA . LEU A 1 419 ? -19.121 -6.984 10.387 1.00 91.00 419 LEU A CA 1
ATOM 3200 C C . LEU A 1 419 ? -18.298 -8.105 9.736 1.00 91.00 419 LEU A C 1
ATOM 3202 O O . LEU A 1 419 ? -17.355 -8.598 10.343 1.00 91.00 419 LEU A O 1
ATOM 3206 N N . GLY A 1 420 ? -18.588 -8.462 8.481 1.00 85.19 420 GLY A N 1
ATOM 3207 C CA . GLY A 1 420 ? -17.851 -9.531 7.793 1.00 85.19 420 GLY A CA 1
ATOM 3208 C C . GLY A 1 420 ? -16.365 -9.221 7.601 1.00 85.19 420 GLY A C 1
ATOM 3209 O O . GLY A 1 420 ? -15.527 -10.117 7.668 1.00 85.19 420 GLY A O 1
ATOM 3210 N N . ALA A 1 421 ? -16.019 -7.942 7.421 1.00 80.88 421 ALA A N 1
ATOM 3211 C CA . ALA A 1 421 ? -14.625 -7.519 7.362 1.00 80.88 421 ALA A CA 1
ATOM 3212 C C . ALA A 1 421 ? -13.952 -7.618 8.738 1.00 80.88 421 ALA A C 1
ATOM 3214 O O . ALA A 1 421 ? -12.821 -8.087 8.802 1.00 80.88 421 ALA A O 1
ATOM 3215 N N . ALA A 1 422 ? -14.641 -7.225 9.815 1.00 85.62 422 ALA A N 1
ATOM 3216 C CA . ALA A 1 422 ? -14.132 -7.330 11.181 1.00 85.62 422 ALA A CA 1
ATOM 3217 C C . ALA A 1 422 ? -13.906 -8.792 11.597 1.00 85.62 422 ALA A C 1
ATOM 3219 O O . ALA A 1 422 ? -12.820 -9.125 12.061 1.00 85.62 422 ALA A O 1
ATOM 3220 N N . VAL A 1 423 ? -14.868 -9.683 11.329 1.00 85.25 423 VAL A N 1
ATOM 3221 C CA . VAL A 1 423 ? -14.744 -11.129 11.597 1.00 85.25 423 VAL A CA 1
ATOM 3222 C C . VAL A 1 423 ? -13.535 -11.726 10.870 1.00 85.25 423 VAL A C 1
ATOM 3224 O O . VAL A 1 423 ? -12.792 -12.515 11.445 1.00 85.25 423 VAL A O 1
ATOM 3227 N N . ALA A 1 424 ? -13.283 -11.322 9.621 1.00 78.94 424 ALA A N 1
ATOM 3228 C CA . ALA A 1 424 ? -12.159 -11.831 8.832 1.00 78.94 424 ALA A CA 1
ATOM 3229 C C . ALA A 1 424 ? -10.769 -11.411 9.357 1.00 78.94 424 ALA A C 1
ATOM 3231 O O . ALA A 1 424 ? -9.750 -11.975 8.934 1.00 78.94 424 ALA A O 1
ATOM 3232 N N . VAL A 1 425 ? -10.707 -10.396 10.225 1.00 79.44 425 VAL A N 1
ATOM 3233 C CA . VAL A 1 425 ? -9.449 -9.809 10.710 1.00 79.44 425 VAL A CA 1
ATOM 3234 C C . VAL A 1 425 ? -9.285 -9.854 12.220 1.00 79.44 425 VAL A C 1
ATOM 3236 O O . VAL A 1 425 ? -8.183 -9.583 12.685 1.00 79.44 425 VAL A O 1
ATOM 3239 N N . ALA A 1 426 ? -10.331 -10.202 12.970 1.00 83.19 426 ALA A N 1
ATOM 3240 C CA . ALA A 1 426 ? -10.279 -10.310 14.419 1.00 83.19 426 ALA A CA 1
ATOM 3241 C C . ALA A 1 426 ? -9.175 -11.298 14.855 1.00 83.19 426 ALA A C 1
ATOM 3243 O O . ALA A 1 426 ? -9.087 -12.402 14.301 1.00 83.19 426 ALA A O 1
ATOM 3244 N N . PRO A 1 427 ? -8.311 -10.921 15.817 1.00 82.25 427 PRO A N 1
ATOM 3245 C CA . PRO A 1 427 ?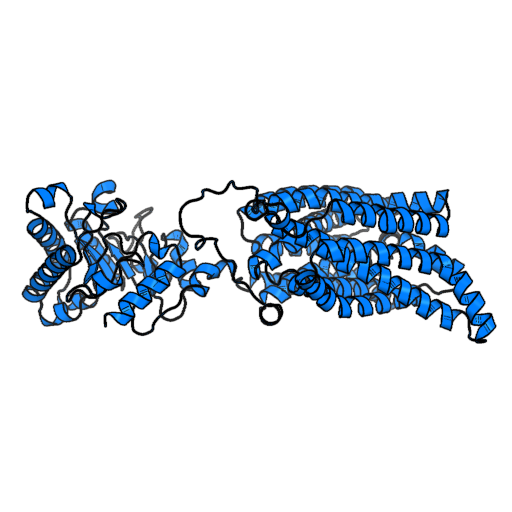 -7.338 -11.840 16.380 1.00 82.25 427 PRO A CA 1
ATOM 3246 C C . PRO A 1 427 ? -8.047 -12.965 17.142 1.00 82.25 427 PRO A C 1
ATOM 3248 O O . PRO A 1 427 ? -9.214 -12.861 17.528 1.00 82.25 427 PRO A O 1
ATOM 3251 N N . GLN A 1 428 ? -7.325 -14.057 17.382 1.00 81.12 428 GLN A N 1
ATOM 3252 C CA . GLN A 1 428 ? -7.829 -15.133 18.227 1.00 81.12 428 GLN A CA 1
ATOM 3253 C C . GLN A 1 428 ? -8.166 -14.580 19.624 1.00 81.12 428 GLN A C 1
ATOM 3255 O O . GLN A 1 428 ? -7.369 -13.847 20.198 1.00 81.12 428 GLN A O 1
ATOM 3260 N N . GLY A 1 429 ? -9.348 -14.920 20.144 1.00 84.38 429 GLY A N 1
ATOM 3261 C CA . GLY A 1 429 ? -9.841 -14.420 21.434 1.00 84.38 429 GLY A CA 1
ATOM 3262 C C . GLY A 1 429 ? -10.723 -13.168 21.350 1.00 84.38 429 GLY A C 1
ATOM 3263 O O . GLY A 1 429 ? -11.416 -12.872 22.317 1.00 84.38 429 GLY A O 1
ATOM 3264 N N . LEU A 1 430 ? -10.783 -12.475 20.203 1.00 90.69 430 LEU A N 1
ATOM 3265 C CA . LEU A 1 430 ? -11.704 -11.350 20.000 1.00 90.69 430 LEU A CA 1
ATOM 3266 C C . LEU A 1 430 ? -12.981 -11.815 19.288 1.00 90.69 430 LEU A C 1
ATOM 3268 O O . LEU A 1 430 ? -12.962 -12.143 18.099 1.00 90.69 430 LEU A O 1
ATOM 3272 N N . ALA A 1 431 ? -14.110 -11.809 19.994 1.00 95.12 431 ALA A N 1
ATOM 3273 C CA . ALA A 1 431 ? -15.408 -12.048 19.371 1.00 95.12 431 ALA A CA 1
ATOM 3274 C C . ALA A 1 431 ? -15.898 -10.804 18.608 1.00 95.12 431 ALA A C 1
ATOM 3276 O O . ALA A 1 431 ? -15.433 -9.686 18.828 1.00 95.12 431 ALA A O 1
ATOM 3277 N N . CYS A 1 432 ? -16.864 -10.982 17.708 1.00 95.94 432 CYS A N 1
ATOM 3278 C CA . CYS A 1 432 ? -17.473 -9.889 16.947 1.00 95.94 432 CYS A CA 1
ATOM 3279 C C . CYS A 1 432 ? -18.995 -9.898 17.103 1.00 95.94 432 CYS A C 1
ATOM 3281 O O . CYS A 1 432 ? -19.615 -10.953 17.248 1.00 95.94 432 CYS A O 1
ATOM 3283 N N . GLY A 1 433 ? -19.603 -8.720 17.031 1.00 97.12 433 GLY A N 1
ATOM 3284 C CA . GLY A 1 433 ? -21.043 -8.528 17.105 1.00 97.12 433 GLY A CA 1
ATOM 3285 C C . GLY A 1 433 ? -21.511 -7.302 16.331 1.00 97.12 433 GLY A C 1
ATOM 3286 O O . GLY A 1 433 ? -20.720 -6.618 15.686 1.00 97.12 433 GLY A O 1
ATOM 3287 N N . VAL A 1 434 ? -22.809 -7.017 16.388 1.00 97.31 434 VAL A N 1
ATOM 3288 C CA . VAL A 1 434 ? -23.413 -5.843 15.737 1.00 97.31 434 VAL A CA 1
ATOM 3289 C C . VAL A 1 434 ? -23.978 -4.858 16.761 1.00 97.31 434 VAL A C 1
ATOM 3291 O O . VAL A 1 434 ? -24.323 -5.225 17.881 1.00 97.31 434 VAL A O 1
ATOM 3294 N N . GLN A 1 435 ? -24.057 -3.584 16.384 1.00 95.81 435 GLN A N 1
ATOM 3295 C CA . GLN A 1 435 ? -24.509 -2.507 17.271 1.00 95.81 435 GLN A CA 1
ATOM 3296 C C . GLN A 1 435 ? -26.031 -2.475 17.494 1.00 95.81 435 GLN A C 1
ATOM 3298 O O . GLN A 1 435 ? -26.483 -1.807 18.417 1.00 95.81 435 GLN A O 1
ATOM 3303 N N . ASP A 1 436 ? -26.813 -3.151 16.647 1.00 97.00 436 ASP A N 1
ATOM 3304 C CA . ASP A 1 436 ? -28.264 -3.290 16.787 1.00 97.00 436 ASP A CA 1
ATOM 3305 C C . ASP A 1 436 ? -28.802 -4.406 15.874 1.00 97.00 436 ASP A C 1
ATOM 3307 O O . ASP A 1 436 ? -28.185 -4.732 14.853 1.00 97.00 436 ASP A O 1
ATOM 3311 N N . ILE A 1 437 ? -29.976 -4.943 16.211 1.00 97.44 437 ILE A N 1
ATOM 3312 C CA . ILE A 1 437 ? -30.742 -5.887 15.386 1.00 97.44 437 ILE A CA 1
ATOM 3313 C C . ILE A 1 437 ? -32.238 -5.549 15.385 1.00 97.44 437 ILE A C 1
ATOM 3315 O O . ILE A 1 437 ? -32.756 -4.914 16.302 1.00 97.44 437 ILE A O 1
ATOM 3319 N N . GLY A 1 438 ? -32.951 -6.049 14.380 1.00 96.44 438 GLY A N 1
ATOM 3320 C CA . GLY A 1 438 ? -34.409 -6.063 14.330 1.00 96.44 438 GLY A CA 1
ATOM 3321 C C . GLY A 1 438 ? -35.022 -7.231 15.114 1.00 96.44 438 GLY A C 1
ATOM 3322 O O . GLY A 1 438 ? -34.337 -8.073 15.695 1.00 96.44 438 GLY A O 1
ATOM 3323 N N . THR A 1 439 ? -36.355 -7.312 15.123 1.00 96.50 439 THR A N 1
ATOM 3324 C CA . THR A 1 439 ? -37.103 -8.344 15.873 1.00 96.50 439 THR A CA 1
ATOM 3325 C C . THR A 1 439 ? -37.470 -9.574 15.034 1.00 96.50 439 THR A C 1
ATOM 3327 O O . THR A 1 439 ? -37.612 -10.685 15.563 1.00 96.50 439 THR A O 1
ATOM 3330 N N . ALA A 1 440 ? -37.629 -9.392 13.722 1.00 92.94 440 ALA A N 1
ATOM 3331 C CA . ALA A 1 440 ? -38.109 -10.416 12.805 1.00 92.94 440 ALA A CA 1
ATOM 3332 C C . ALA A 1 440 ? -36.989 -11.361 12.346 1.00 92.94 440 ALA A C 1
ATOM 3334 O O . ALA A 1 440 ? -35.906 -10.916 11.981 1.00 92.94 440 ALA A O 1
ATOM 3335 N N . ALA A 1 441 ? -37.277 -12.665 12.309 1.00 87.19 441 ALA A N 1
ATOM 3336 C CA . ALA A 1 441 ? -36.358 -13.673 11.767 1.00 87.19 441 ALA A CA 1
ATOM 3337 C C . ALA A 1 441 ? -36.335 -13.689 10.225 1.00 87.19 441 ALA A C 1
ATOM 3339 O O . ALA A 1 441 ? -35.344 -14.061 9.607 1.00 87.19 441 ALA A O 1
ATOM 3340 N N . SER A 1 442 ? -37.456 -13.339 9.584 1.00 88.94 442 SER A N 1
ATOM 3341 C CA . SER A 1 442 ? -37.608 -13.319 8.124 1.00 88.94 442 SER A CA 1
ATOM 3342 C C . SER A 1 442 ? -38.779 -12.423 7.710 1.00 88.94 442 SER A C 1
ATOM 3344 O O . SER A 1 442 ? -39.625 -12.089 8.538 1.00 88.94 442 SER A O 1
ATOM 3346 N N . GLY A 1 443 ? -38.839 -12.046 6.430 1.00 90.12 443 GLY A N 1
ATOM 3347 C CA . GLY A 1 443 ? -39.900 -11.206 5.862 1.00 90.12 443 GLY A CA 1
ATOM 3348 C C . GLY A 1 443 ? -39.368 -9.918 5.219 1.00 90.12 443 GLY A C 1
ATOM 3349 O O . GLY A 1 443 ? -38.165 -9.661 5.269 1.00 90.12 443 GLY A O 1
ATOM 3350 N N . PRO A 1 444 ? -40.236 -9.097 4.595 1.00 89.38 444 PRO A N 1
ATOM 3351 C CA . PRO A 1 444 ? -39.844 -7.884 3.870 1.00 89.38 444 PRO A CA 1
ATOM 3352 C C . PRO A 1 444 ? -39.533 -6.695 4.807 1.00 89.38 444 PRO A C 1
ATOM 3354 O O . PRO A 1 444 ? -40.067 -5.598 4.645 1.00 89.38 444 PRO A O 1
ATOM 3357 N N . HIS A 1 445 ? -38.654 -6.901 5.788 1.00 90.94 445 HIS A N 1
ATOM 3358 C CA . HIS A 1 445 ? -38.204 -5.886 6.745 1.00 90.94 445 HIS A CA 1
ATOM 3359 C C . HIS A 1 445 ? -37.018 -5.104 6.168 1.00 90.94 445 HIS A C 1
ATOM 3361 O O . HIS A 1 445 ? -35.865 -5.300 6.535 1.00 90.94 445 HIS A O 1
ATOM 3367 N N . THR A 1 446 ? -37.304 -4.261 5.175 1.00 90.38 446 THR A N 1
ATOM 3368 C CA . THR A 1 446 ? -36.268 -3.537 4.422 1.00 90.38 446 THR A CA 1
ATOM 3369 C C . THR A 1 446 ? -35.448 -2.633 5.343 1.00 90.38 446 THR A C 1
ATOM 3371 O O . THR A 1 446 ? -36.002 -1.732 5.964 1.00 90.38 446 THR A O 1
ATOM 3374 N N . GLY A 1 447 ? -34.131 -2.849 5.385 1.00 89.19 447 GLY A N 1
ATOM 3375 C CA . GLY A 1 447 ? -33.194 -2.063 6.195 1.00 89.19 447 GLY A CA 1
ATOM 3376 C C . GLY A 1 447 ? -32.964 -2.592 7.615 1.00 89.19 447 GLY A C 1
ATOM 3377 O O . GLY A 1 447 ? -32.038 -2.126 8.270 1.00 89.19 447 GLY A O 1
ATOM 3378 N N . GLU A 1 448 ? -33.743 -3.578 8.064 1.00 92.94 448 GLU A N 1
ATOM 3379 C CA . GLU A 1 448 ? -33.545 -4.252 9.351 1.00 92.94 448 GLU A CA 1
ATOM 3380 C C . GLU A 1 448 ? -32.545 -5.408 9.233 1.00 92.94 448 GLU A C 1
ATOM 3382 O O . GLU A 1 448 ? -32.382 -6.010 8.169 1.00 92.94 448 GLU A O 1
ATOM 3387 N N . ILE A 1 449 ? -31.902 -5.746 10.352 1.00 95.50 449 ILE A N 1
ATOM 3388 C CA . ILE A 1 449 ? -30.912 -6.826 10.434 1.00 95.50 449 ILE A CA 1
ATOM 3389 C C . ILE A 1 449 ? -31.459 -7.925 11.337 1.00 95.50 449 ILE A C 1
ATOM 3391 O O . ILE A 1 449 ? -31.653 -7.708 12.530 1.00 95.50 449 ILE A O 1
ATOM 3395 N N . ALA A 1 450 ? -31.705 -9.108 10.779 1.00 96.50 450 ALA A N 1
ATOM 3396 C CA . ALA A 1 450 ? -32.103 -10.267 11.573 1.00 96.50 450 ALA A CA 1
ATOM 3397 C C . ALA A 1 450 ? -30.900 -10.829 12.349 1.00 96.50 450 ALA A C 1
ATOM 3399 O O . ALA A 1 450 ? -29.775 -10.826 11.845 1.00 96.50 450 ALA A O 1
ATOM 3400 N N . ALA A 1 451 ? -31.135 -11.359 13.550 1.00 97.19 451 ALA A N 1
ATOM 3401 C CA . ALA A 1 451 ? -30.086 -11.972 14.371 1.00 97.19 451 ALA A CA 1
ATOM 3402 C C . ALA A 1 451 ? -29.385 -13.131 13.638 1.00 97.19 451 ALA A C 1
ATOM 3404 O O . ALA A 1 451 ? -28.172 -13.302 13.723 1.00 97.19 451 ALA A O 1
ATOM 3405 N N . GLU A 1 452 ? -30.147 -13.876 12.845 1.00 95.94 452 GLU A N 1
ATOM 3406 C CA . GLU A 1 452 ? -29.677 -14.982 12.023 1.00 95.94 452 GLU A CA 1
ATOM 3407 C C . GLU A 1 452 ? -28.665 -14.512 10.952 1.00 95.94 452 GLU A C 1
ATOM 3409 O O . GLU A 1 452 ? -27.655 -15.172 10.731 1.00 95.94 452 GLU A O 1
ATOM 3414 N N . MET A 1 453 ? -28.848 -13.316 10.368 1.00 95.56 453 MET A N 1
ATOM 3415 C CA . MET A 1 453 ? -27.886 -12.742 9.409 1.00 95.56 453 MET A CA 1
ATOM 3416 C C . MET A 1 453 ? -26.542 -12.400 10.064 1.00 95.56 453 MET A C 1
ATOM 3418 O O . MET A 1 453 ? -25.497 -12.485 9.422 1.00 95.56 453 MET A O 1
ATOM 3422 N N . VAL A 1 454 ? -26.555 -11.994 11.336 1.00 97.00 454 VAL A N 1
ATOM 3423 C CA . VAL A 1 454 ? -25.332 -11.699 12.101 1.00 97.00 454 VAL A CA 1
ATOM 3424 C C . VAL A 1 454 ? -24.557 -12.992 12.355 1.00 97.00 454 VAL A C 1
ATOM 3426 O O . VAL A 1 454 ? -23.344 -13.026 12.135 1.00 97.00 454 VAL A O 1
ATOM 3429 N N . ALA A 1 455 ? -25.262 -14.055 12.758 1.00 95.50 455 ALA A N 1
ATOM 3430 C CA . ALA A 1 455 ? -24.682 -15.377 12.976 1.00 95.50 455 ALA A CA 1
ATOM 3431 C C . ALA A 1 455 ? -24.076 -15.961 11.687 1.00 95.50 455 ALA A C 1
ATOM 3433 O O . ALA A 1 455 ? -22.952 -16.462 11.714 1.00 95.50 455 ALA A O 1
ATOM 3434 N N . ASP A 1 456 ? -24.761 -15.817 10.547 1.00 93.94 456 ASP A N 1
ATOM 3435 C CA . ASP A 1 456 ? -24.290 -16.293 9.236 1.00 93.94 456 ASP A CA 1
ATOM 3436 C C . ASP A 1 456 ? -22.957 -15.657 8.804 1.00 93.94 456 ASP A C 1
ATOM 3438 O O . ASP A 1 456 ? -22.143 -16.288 8.128 1.00 93.94 456 ASP A O 1
ATOM 3442 N N . VAL A 1 457 ? -22.710 -14.408 9.208 1.00 91.56 457 VAL A N 1
ATOM 3443 C CA . VAL A 1 457 ? -21.470 -13.670 8.908 1.00 91.56 457 VAL A CA 1
ATOM 3444 C C . VAL A 1 457 ? -20.378 -13.929 9.965 1.00 91.56 457 VAL A C 1
ATOM 3446 O O . VAL A 1 457 ? -19.256 -13.440 9.836 1.00 91.56 457 VAL A O 1
ATOM 3449 N N . GLY A 1 458 ? -20.666 -14.746 10.985 1.00 91.38 458 GLY A N 1
ATOM 3450 C CA . GLY A 1 458 ? -19.728 -15.145 12.038 1.00 91.38 458 GLY A CA 1
ATOM 3451 C C . GLY A 1 458 ? -19.724 -14.240 13.274 1.00 91.38 458 GLY A C 1
ATOM 3452 O O . GLY A 1 458 ? -18.827 -14.359 14.107 1.00 91.38 458 GLY A O 1
ATOM 3453 N N . GLY A 1 459 ? -20.700 -13.336 13.409 1.00 96.38 459 GLY A N 1
ATOM 3454 C CA . GLY A 1 459 ? -20.922 -12.585 14.644 1.00 96.38 459 GLY A CA 1
ATOM 3455 C C . GLY A 1 459 ? -21.625 -13.438 15.706 1.00 96.38 459 GLY A C 1
ATOM 3456 O O . GLY A 1 459 ? -22.440 -14.296 15.385 1.00 96.38 459 GLY A O 1
ATOM 3457 N N . SER A 1 460 ? -21.328 -13.198 16.982 1.00 97.38 460 SER A N 1
ATOM 3458 C CA . SER A 1 460 ? -21.880 -13.962 18.115 1.00 97.38 460 SER A CA 1
ATOM 3459 C C . SER A 1 460 ? -22.514 -13.097 19.206 1.00 97.38 460 SER A C 1
ATOM 3461 O O . SER A 1 460 ? -23.082 -13.629 20.161 1.00 97.38 460 SER A O 1
ATOM 3463 N N . TRP A 1 461 ? -22.462 -11.771 19.061 1.00 98.31 461 TRP A N 1
ATOM 3464 C CA . TRP A 1 461 ? -23.012 -10.810 20.018 1.00 98.31 461 TRP A CA 1
ATOM 3465 C C . TRP A 1 461 ? -23.824 -9.708 19.333 1.00 98.31 461 TRP A C 1
ATOM 3467 O O . TRP A 1 461 ? -23.654 -9.429 18.145 1.00 98.31 461 TRP A O 1
ATOM 3477 N N . THR A 1 462 ? -24.681 -9.036 20.097 1.00 98.31 462 THR A N 1
ATOM 3478 C CA . THR A 1 462 ? -25.340 -7.793 19.671 1.00 98.31 462 THR A CA 1
ATOM 3479 C C . THR A 1 462 ? -25.530 -6.852 20.848 1.00 98.31 462 THR A C 1
ATOM 3481 O O . THR A 1 462 ? -25.674 -7.311 21.976 1.00 98.31 462 THR A O 1
ATOM 3484 N N . ILE A 1 463 ? -25.583 -5.549 20.595 1.00 98.00 463 ILE A N 1
ATOM 3485 C CA . ILE A 1 463 ? -26.077 -4.567 21.568 1.00 98.00 463 ILE A CA 1
ATOM 3486 C C . ILE A 1 463 ? -27.577 -4.361 21.319 1.00 98.00 463 ILE A C 1
ATOM 3488 O O . ILE A 1 463 ? -28.019 -4.401 20.170 1.00 98.00 463 ILE A O 1
ATOM 3492 N N . VAL A 1 464 ? -28.369 -4.181 22.379 1.00 97.50 464 VAL A N 1
ATOM 3493 C CA . VAL A 1 464 ? -29.792 -3.814 22.292 1.00 97.50 464 VAL A CA 1
ATOM 3494 C C . VAL A 1 464 ? -30.136 -2.758 23.336 1.00 97.50 464 VAL A C 1
ATOM 3496 O O . VAL A 1 464 ? -29.670 -2.813 24.473 1.00 97.50 464 VAL A O 1
ATOM 3499 N N . GLY A 1 465 ? -30.973 -1.789 22.958 1.00 95.06 465 GLY A N 1
ATOM 3500 C CA . GLY A 1 465 ? -31.416 -0.739 23.875 1.00 95.06 465 GLY A CA 1
ATOM 3501 C C . GLY A 1 465 ? -30.328 0.259 24.271 1.00 95.06 465 GLY A C 1
ATOM 3502 O O . GLY A 1 465 ? -30.432 0.856 25.340 1.00 95.06 465 GLY A O 1
ATOM 3503 N N . HIS A 1 466 ? -29.296 0.439 23.441 1.00 94.56 466 HIS A N 1
ATOM 3504 C CA . HIS A 1 466 ? -28.266 1.458 23.662 1.00 94.56 466 HIS A CA 1
ATOM 3505 C C . HIS A 1 466 ? -28.908 2.839 23.871 1.00 94.56 466 HIS A C 1
ATOM 3507 O O . HIS A 1 466 ? -29.900 3.178 23.215 1.00 94.56 466 HIS A O 1
ATOM 3513 N N . SER A 1 467 ? -28.336 3.641 24.767 1.00 90.00 467 SER A N 1
ATOM 3514 C CA . SER A 1 467 ? -28.863 4.958 25.169 1.00 90.00 467 SER A CA 1
ATOM 3515 C C . SER A 1 467 ? -29.290 5.863 23.997 1.00 90.00 467 SER A C 1
ATOM 3517 O O . SER A 1 467 ? -30.391 6.419 23.997 1.00 90.00 467 SER A O 1
ATOM 3519 N N . GLU A 1 468 ? -28.458 5.959 22.955 1.00 90.19 468 GLU A N 1
ATOM 3520 C CA . GLU A 1 468 ? -28.739 6.717 21.728 1.00 90.19 468 GLU A CA 1
ATOM 3521 C C . GLU A 1 468 ? -30.005 6.210 21.028 1.00 90.19 468 GLU A C 1
ATOM 3523 O O . GLU A 1 468 ? -30.827 7.003 20.577 1.00 90.19 468 GLU A O 1
ATOM 3528 N N . ARG A 1 469 ? -30.208 4.893 20.964 1.00 93.12 469 ARG A N 1
ATOM 3529 C CA . ARG A 1 469 ? -31.374 4.302 20.301 1.00 93.12 469 ARG A CA 1
ATOM 3530 C C . ARG A 1 469 ? -32.650 4.530 21.099 1.00 93.12 469 ARG A C 1
ATOM 3532 O O . ARG A 1 469 ? -33.691 4.835 20.519 1.00 93.12 469 ARG A O 1
ATOM 3539 N N . ARG A 1 470 ? -32.566 4.477 22.428 1.00 91.94 470 ARG A N 1
ATOM 3540 C CA . ARG A 1 470 ? -33.693 4.817 23.306 1.00 91.94 470 ARG A CA 1
ATOM 3541 C C . ARG A 1 470 ? -34.123 6.274 23.127 1.00 91.94 470 ARG A C 1
ATOM 3543 O O . ARG A 1 470 ? -35.309 6.534 22.956 1.00 91.94 470 ARG A O 1
ATOM 3550 N N . LEU A 1 471 ? -33.171 7.212 23.101 1.00 87.94 471 LEU A N 1
ATOM 3551 C CA . LEU A 1 471 ? -33.466 8.647 23.016 1.00 87.94 471 LEU A CA 1
ATOM 3552 C C . LEU A 1 471 ? -33.761 9.150 21.596 1.00 87.94 471 LEU A C 1
ATOM 3554 O O . LEU A 1 471 ? -34.723 9.885 21.392 1.00 87.94 471 LEU A O 1
ATOM 3558 N N . ALA A 1 472 ? -32.924 8.803 20.619 1.00 88.81 472 ALA A N 1
ATOM 3559 C CA . ALA A 1 472 ? -32.998 9.347 19.262 1.00 88.81 472 ALA A CA 1
ATOM 3560 C C . ALA A 1 472 ? -33.896 8.518 18.337 1.00 88.81 472 ALA A C 1
ATOM 3562 O O . ALA A 1 472 ? -34.498 9.071 17.419 1.00 88.81 472 ALA A O 1
ATOM 3563 N N . GLN A 1 473 ? -34.002 7.207 18.581 1.00 91.19 473 GLN A N 1
ATOM 3564 C CA . GLN A 1 473 ? -34.790 6.277 17.760 1.00 91.19 473 GLN A CA 1
ATOM 3565 C C . GLN A 1 473 ? -36.060 5.775 18.468 1.00 91.19 473 GLN A C 1
ATOM 3567 O O . GLN A 1 473 ? -36.801 4.978 17.898 1.00 91.19 473 GLN A O 1
ATOM 3572 N N . ASN A 1 474 ? -36.351 6.279 19.675 1.00 92.81 474 ASN A N 1
ATOM 3573 C CA . ASN A 1 474 ? -37.526 5.932 20.482 1.00 92.81 474 ASN A CA 1
ATOM 3574 C C . ASN A 1 474 ? -37.672 4.425 20.762 1.00 92.81 474 ASN A C 1
ATOM 3576 O O . ASN A 1 474 ? -38.782 3.886 20.762 1.00 92.81 474 ASN A O 1
ATOM 3580 N N . GLU A 1 475 ? -36.562 3.726 21.008 1.00 94.56 475 GLU A N 1
ATOM 3581 C CA . GLU A 1 475 ? -36.622 2.326 21.431 1.00 94.56 475 GLU A CA 1
ATOM 3582 C C . GLU A 1 475 ? -37.111 2.200 22.878 1.00 94.56 475 GLU A C 1
ATOM 3584 O O . GLU A 1 475 ? -36.366 2.418 23.833 1.00 94.56 475 GLU A O 1
ATOM 3589 N N . GLY A 1 476 ? -38.389 1.851 23.034 1.00 96.38 476 GLY A N 1
ATOM 3590 C CA . GLY A 1 476 ? -39.007 1.602 24.335 1.00 96.38 476 GLY A CA 1
ATOM 3591 C C . GLY A 1 476 ? -38.640 0.245 24.942 1.00 96.38 476 GLY A C 1
ATOM 3592 O O . GLY A 1 476 ? -38.184 -0.667 24.250 1.00 96.38 476 GLY A O 1
ATOM 3593 N N . ASP A 1 477 ? -38.910 0.097 26.238 1.00 97.44 477 ASP A N 1
ATOM 3594 C CA . ASP A 1 477 ? -38.528 -1.068 27.053 1.00 97.44 477 ASP A CA 1
ATOM 3595 C C . ASP A 1 477 ? -39.052 -2.396 26.471 1.00 97.44 477 ASP A C 1
ATOM 3597 O O . ASP A 1 477 ? -38.294 -3.354 26.308 1.00 97.44 477 ASP A O 1
ATOM 3601 N N . ASP A 1 478 ? -40.312 -2.419 26.026 1.00 97.50 478 ASP A N 1
ATOM 3602 C CA . ASP A 1 478 ? -40.928 -3.573 25.357 1.00 97.50 478 ASP A CA 1
ATOM 3603 C C . ASP A 1 478 ? -40.220 -3.985 24.057 1.00 97.50 478 ASP A C 1
ATOM 3605 O O . ASP A 1 478 ? -40.115 -5.176 23.734 1.00 97.50 478 ASP A O 1
ATOM 3609 N N . LEU A 1 479 ? -39.760 -3.006 23.270 1.00 97.69 479 LEU A N 1
ATOM 3610 C CA . LEU A 1 479 ? -39.054 -3.276 22.021 1.00 97.69 479 LEU A CA 1
ATOM 3611 C C . LEU A 1 479 ? -37.678 -3.867 22.316 1.00 97.69 479 LEU A C 1
ATOM 3613 O O . LEU A 1 479 ? -37.302 -4.849 21.678 1.00 97.69 479 LEU A O 1
ATOM 3617 N N . VAL A 1 480 ? -36.971 -3.327 23.312 1.00 98.06 480 VAL A N 1
ATOM 3618 C CA . VAL A 1 480 ? -35.681 -3.864 23.761 1.00 98.06 480 VAL A CA 1
ATOM 3619 C C . VAL A 1 480 ? -35.840 -5.310 24.225 1.00 98.06 480 VAL A C 1
ATOM 3621 O O . VAL A 1 480 ? -35.126 -6.173 23.723 1.00 98.06 480 VAL A O 1
ATOM 3624 N N . GLY A 1 481 ? -36.840 -5.621 25.059 1.00 97.94 481 GLY A N 1
ATOM 3625 C CA . GLY A 1 481 ? -37.139 -7.006 25.449 1.00 97.94 481 GLY A CA 1
ATOM 3626 C C . GLY A 1 481 ? -37.434 -7.922 24.254 1.00 97.94 481 GLY A C 1
ATOM 3627 O O . GLY A 1 481 ? -36.950 -9.053 24.186 1.00 97.94 481 GLY A O 1
ATOM 3628 N N . THR A 1 482 ? -38.160 -7.420 23.250 1.00 97.94 482 THR A N 1
ATOM 3629 C CA . THR A 1 482 ? -38.439 -8.170 22.010 1.00 97.94 482 THR A CA 1
ATOM 3630 C C . THR A 1 482 ? -37.170 -8.426 21.187 1.00 97.94 482 THR A C 1
ATOM 3632 O O . THR A 1 482 ? -36.992 -9.527 20.660 1.00 97.94 482 THR A O 1
ATOM 3635 N N . LYS A 1 483 ? -36.273 -7.438 21.079 1.00 98.25 483 LYS A N 1
ATOM 3636 C CA . LYS A 1 483 ? -34.975 -7.578 20.403 1.00 98.25 483 LYS A CA 1
ATOM 3637 C C . LYS A 1 483 ? -34.060 -8.554 21.144 1.00 98.25 483 LYS A C 1
ATOM 3639 O O . LYS A 1 483 ? -33.449 -9.396 20.496 1.00 98.25 483 LYS A O 1
ATOM 3644 N N . THR A 1 484 ? -34.030 -8.528 22.477 1.00 98.38 484 THR A N 1
ATOM 3645 C CA . THR A 1 484 ? -33.281 -9.502 23.291 1.00 98.38 484 THR A CA 1
ATOM 3646 C C . THR A 1 484 ? -33.733 -10.933 22.998 1.00 98.38 484 THR A C 1
ATOM 3648 O O . THR A 1 484 ? -32.905 -11.805 22.727 1.00 98.38 484 THR A O 1
ATOM 3651 N N . ALA A 1 485 ? -35.045 -11.181 22.971 1.00 97.94 485 ALA A N 1
ATOM 3652 C CA . ALA A 1 485 ? -35.586 -12.493 22.618 1.00 97.94 485 ALA A CA 1
ATOM 3653 C C . ALA A 1 485 ? -35.230 -12.901 21.174 1.00 97.94 485 ALA A C 1
ATOM 3655 O O . ALA A 1 485 ? -34.923 -14.066 20.910 1.00 97.94 485 ALA A O 1
ATOM 3656 N N . ALA A 1 486 ? -35.228 -11.946 20.236 1.00 97.94 486 ALA A N 1
ATOM 3657 C CA . ALA A 1 486 ? -34.811 -12.185 18.857 1.00 97.94 486 ALA A CA 1
ATOM 3658 C C . ALA A 1 486 ? -33.318 -12.535 18.736 1.00 97.94 486 ALA A C 1
ATOM 3660 O O . ALA A 1 486 ? -32.986 -13.480 18.020 1.00 97.94 486 ALA A O 1
ATOM 3661 N N . ALA A 1 487 ? -32.441 -11.844 19.472 1.00 98.19 487 ALA A N 1
ATOM 3662 C CA . ALA A 1 487 ? -31.011 -12.142 19.544 1.00 98.19 487 ALA A CA 1
ATOM 3663 C C . ALA A 1 487 ? -30.767 -13.579 20.020 1.00 98.19 487 ALA A C 1
ATOM 3665 O O . ALA A 1 487 ? -30.096 -14.355 19.339 1.00 98.19 487 ALA A O 1
ATOM 3666 N N . LEU A 1 488 ? -31.382 -13.952 21.148 1.00 97.75 488 LEU A N 1
ATOM 3667 C CA . LEU A 1 488 ? -31.246 -15.283 21.741 1.00 97.75 488 LEU A CA 1
ATOM 3668 C C . LEU A 1 488 ? -31.770 -16.386 20.815 1.00 97.75 488 LEU A C 1
ATOM 3670 O O . LEU A 1 488 ? -31.150 -17.445 20.709 1.00 97.75 488 LEU A O 1
ATOM 3674 N N . ARG A 1 489 ? -32.889 -16.143 20.119 1.00 95.94 489 ARG A N 1
ATOM 3675 C CA . ARG A 1 489 ? -33.430 -17.064 19.106 1.00 95.94 489 ARG A CA 1
ATOM 3676 C C . ARG A 1 489 ? -32.445 -17.276 17.954 1.00 95.94 489 ARG A C 1
ATOM 3678 O O . ARG A 1 489 ? -32.262 -18.413 17.531 1.00 95.94 489 ARG A O 1
ATOM 3685 N N . GLY A 1 490 ? -31.811 -16.204 17.478 1.00 95.69 490 GLY A N 1
ATOM 3686 C CA . GLY A 1 490 ? -30.789 -16.253 16.429 1.00 95.69 490 GLY A CA 1
ATOM 3687 C C . GLY A 1 490 ? -29.430 -16.793 16.890 1.00 95.69 490 GLY A C 1
ATOM 3688 O O . GLY A 1 490 ? -28.504 -16.845 16.088 1.00 95.69 490 GLY A O 1
ATOM 3689 N N . GLY A 1 491 ? -29.291 -17.191 18.161 1.00 96.12 491 GLY A N 1
ATOM 3690 C CA . GLY A 1 491 ? -28.052 -17.739 18.716 1.00 96.12 491 GLY A CA 1
ATOM 3691 C C . GLY A 1 491 ? -27.003 -16.694 19.107 1.00 96.12 491 GLY A C 1
ATOM 3692 O O . GLY A 1 491 ? -25.866 -17.068 19.385 1.00 96.12 491 GLY A O 1
ATOM 3693 N N . LEU A 1 492 ? -27.368 -15.410 19.148 1.00 98.06 492 LEU A N 1
ATOM 3694 C CA . LEU A 1 492 ? -26.494 -14.329 19.604 1.00 98.06 492 LEU A CA 1
ATOM 3695 C C . LEU A 1 492 ? -26.596 -14.138 21.121 1.00 98.06 492 LEU A C 1
ATOM 3697 O O . LEU A 1 492 ? -27.634 -14.411 21.727 1.00 98.06 492 LEU A O 1
ATOM 3701 N N . ASN A 1 493 ? -25.541 -13.581 21.713 1.00 97.88 493 ASN A N 1
ATOM 3702 C CA . ASN A 1 493 ? -25.528 -13.114 23.097 1.00 97.88 493 ASN A CA 1
ATOM 3703 C C . ASN A 1 493 ? -25.802 -11.593 23.128 1.00 97.88 493 ASN A C 1
ATOM 3705 O O . ASN A 1 493 ? -24.977 -10.816 22.633 1.00 97.88 493 ASN A O 1
ATOM 3709 N N . PRO A 1 494 ? -26.959 -11.128 23.633 1.00 98.12 494 PRO A N 1
ATOM 3710 C CA . PRO A 1 494 ? -27.259 -9.703 23.698 1.00 98.12 494 PRO A CA 1
ATOM 3711 C C . PRO A 1 494 ? -26.602 -9.025 24.910 1.00 98.12 494 PRO A C 1
ATOM 3713 O O . PRO A 1 494 ? -26.705 -9.509 26.039 1.00 98.12 494 PRO A O 1
ATOM 3716 N N . ILE A 1 495 ? -25.993 -7.861 24.678 1.00 98.06 495 ILE A N 1
ATOM 3717 C CA . ILE A 1 495 ? -25.696 -6.857 25.702 1.00 98.06 495 ILE A CA 1
ATOM 3718 C C . ILE A 1 495 ? -26.911 -5.935 25.789 1.00 98.06 495 ILE A C 1
ATOM 3720 O O . ILE A 1 495 ? -27.190 -5.165 24.868 1.00 98.06 495 ILE A O 1
ATOM 3724 N N . VAL A 1 496 ? -27.658 -6.059 26.879 1.00 98.06 496 VAL A N 1
ATOM 3725 C CA . VAL A 1 496 ? -28.879 -5.302 27.143 1.00 98.06 496 VAL A CA 1
ATOM 3726 C C . VAL A 1 496 ? -28.511 -4.027 27.883 1.00 98.06 496 VAL A C 1
ATOM 3728 O O . VAL A 1 496 ? -28.109 -4.079 29.046 1.00 98.06 496 VAL A O 1
ATOM 3731 N N . CYS A 1 497 ? -28.656 -2.887 27.216 1.00 97.19 497 CYS A N 1
ATOM 3732 C CA . CYS A 1 497 ? -28.335 -1.601 27.813 1.00 97.19 497 CYS A CA 1
ATOM 3733 C C . CYS A 1 497 ? -29.513 -1.041 28.625 1.00 97.19 497 CYS A C 1
ATOM 3735 O O . CYS A 1 497 ? -30.655 -0.944 28.145 1.00 97.19 497 CYS A O 1
ATOM 3737 N N . VAL A 1 498 ? -29.208 -0.658 29.864 1.00 96.75 498 VAL A N 1
ATOM 3738 C CA . VAL A 1 498 ? -30.130 -0.041 30.821 1.00 96.75 498 VAL A CA 1
ATOM 3739 C C . VAL A 1 498 ? -29.485 1.184 31.454 1.00 96.75 498 VAL A C 1
ATOM 3741 O O . VAL A 1 498 ? -28.273 1.228 31.644 1.00 96.75 498 VAL A O 1
ATOM 3744 N N . GLY A 1 499 ? -30.289 2.177 31.801 1.00 94.56 499 GLY A N 1
ATOM 3745 C CA . GLY A 1 499 ? -29.808 3.402 32.417 1.00 94.56 499 GLY A CA 1
ATOM 3746 C C . GLY A 1 499 ? -30.848 4.509 32.416 1.00 94.56 499 GLY A C 1
ATOM 3747 O O . GLY A 1 499 ? -31.812 4.509 31.643 1.00 94.56 499 GLY A O 1
ATOM 3748 N N . GLU A 1 500 ? -30.635 5.457 33.312 1.00 93.50 500 GLU A N 1
ATOM 3749 C CA . GLU A 1 500 ? -31.471 6.625 33.532 1.00 93.50 500 GLU A CA 1
ATOM 3750 C C . GLU A 1 500 ? -30.912 7.879 32.850 1.00 93.50 500 GLU A C 1
ATOM 3752 O O . GLU A 1 500 ? -29.708 8.036 32.617 1.00 93.50 500 GLU A O 1
ATOM 3757 N N . THR A 1 501 ? -31.801 8.824 32.569 1.00 90.75 501 THR A N 1
ATOM 3758 C CA . THR A 1 501 ? -31.449 10.183 32.151 1.00 90.75 501 THR A CA 1
ATOM 3759 C C . THR A 1 501 ? -31.015 11.049 33.337 1.00 90.75 501 THR A C 1
ATOM 3761 O O . THR A 1 501 ? -31.334 10.758 34.489 1.00 90.75 501 THR A O 1
ATOM 3764 N N . ALA A 1 502 ? -30.336 12.171 33.061 1.00 86.88 502 ALA A N 1
ATOM 3765 C CA . ALA A 1 502 ? -29.970 13.149 34.096 1.00 86.88 502 ALA A CA 1
ATOM 3766 C C . ALA A 1 502 ? -31.190 13.602 34.917 1.00 86.88 502 ALA A C 1
ATOM 3768 O O . ALA A 1 502 ? -31.137 13.635 36.138 1.00 86.88 502 ALA A O 1
ATOM 3769 N N . ALA A 1 503 ? -32.313 13.882 34.248 1.00 88.94 503 ALA A N 1
ATOM 3770 C CA . ALA A 1 503 ? -33.530 14.350 34.906 1.00 88.94 503 ALA A CA 1
ATOM 3771 C C . ALA A 1 503 ? -34.154 13.293 35.831 1.00 88.94 503 ALA A C 1
ATOM 3773 O O . ALA A 1 503 ? -34.719 13.636 36.867 1.00 88.94 503 ALA A O 1
ATOM 3774 N N . GLU A 1 504 ? -34.062 12.013 35.466 1.00 93.12 504 GLU A N 1
ATOM 3775 C CA . GLU A 1 504 ? -34.535 10.911 36.307 1.00 93.12 504 GLU A CA 1
ATOM 3776 C C . GLU A 1 504 ? -33.623 10.711 37.523 1.00 93.12 504 GLU A C 1
ATOM 3778 O O . GLU A 1 504 ? -34.129 10.522 38.627 1.00 93.12 504 GLU A O 1
ATOM 3783 N N . ARG A 1 505 ? -32.300 10.831 37.347 1.00 90.62 505 ARG A N 1
ATOM 3784 C CA . ARG A 1 505 ? -31.325 10.796 38.448 1.00 90.62 505 ARG A CA 1
ATOM 3785 C C . ARG A 1 505 ? -31.514 11.959 39.420 1.00 90.62 505 ARG A C 1
ATOM 3787 O O . ARG A 1 505 ? -31.579 11.751 40.625 1.00 90.62 505 ARG A O 1
ATOM 3794 N N . ASP A 1 506 ? -31.647 13.180 38.907 1.00 88.69 506 ASP A N 1
ATOM 3795 C CA . ASP A 1 506 ? -31.847 14.384 39.725 1.00 88.69 506 ASP A CA 1
ATOM 3796 C C . ASP A 1 506 ? -33.156 14.316 40.535 1.00 88.69 506 ASP A C 1
ATOM 3798 O O . ASP A 1 506 ? -33.285 14.950 41.583 1.00 88.69 506 ASP A O 1
ATOM 3802 N N . ALA A 1 507 ? -34.123 13.519 40.066 1.00 93.94 507 ALA A N 1
ATOM 3803 C CA . ALA A 1 507 ? -35.370 13.223 40.762 1.00 93.94 507 ALA A CA 1
ATOM 3804 C C . ALA A 1 507 ? -35.283 12.030 41.742 1.00 93.94 507 ALA A C 1
ATOM 3806 O O . ALA A 1 507 ? -36.269 11.752 42.424 1.00 93.94 507 ALA A O 1
ATOM 3807 N N . GLY A 1 508 ? -34.146 11.330 41.831 1.00 94.25 508 GLY A N 1
ATOM 3808 C CA . GLY A 1 508 ? -33.969 10.132 42.663 1.00 94.25 508 GLY A CA 1
ATOM 3809 C C . GLY A 1 508 ? -34.701 8.894 42.130 1.00 94.25 508 GLY A C 1
ATOM 3810 O O . GLY A 1 508 ? -35.153 8.052 42.909 1.00 94.25 508 GLY A O 1
ATOM 3811 N N . HIS A 1 509 ? -34.911 8.814 40.813 1.00 96.25 509 HIS A N 1
ATOM 3812 C CA . HIS A 1 509 ? -35.659 7.740 40.153 1.00 96.25 509 HIS A CA 1
ATOM 3813 C C . HIS A 1 509 ? -34.769 6.711 39.436 1.00 96.25 509 HIS A C 1
ATOM 3815 O O . HIS A 1 509 ? -35.300 5.818 38.776 1.00 96.25 509 HIS A O 1
ATOM 3821 N N . GLU A 1 510 ? -33.442 6.781 39.561 1.00 94.44 510 GLU A N 1
ATOM 3822 C CA . GLU A 1 510 ? -32.493 5.923 38.840 1.00 94.44 510 GLU A CA 1
ATOM 3823 C C . GLU A 1 510 ? -32.788 4.423 39.003 1.00 94.44 510 GLU A C 1
ATOM 3825 O O . GLU A 1 510 ? -32.895 3.695 38.015 1.00 94.44 510 GLU A O 1
ATOM 3830 N N . LYS A 1 511 ? -33.040 3.965 40.236 1.00 96.88 511 LYS A N 1
ATOM 3831 C CA . LYS A 1 511 ? -33.359 2.556 40.528 1.00 96.88 511 LYS A CA 1
ATOM 3832 C C . LYS A 1 511 ? -34.708 2.137 39.946 1.00 96.88 511 LYS A C 1
ATOM 3834 O O . LYS A 1 511 ? -34.822 1.054 39.386 1.00 96.88 511 LYS A O 1
ATOM 3839 N N . ILE A 1 512 ? -35.710 3.015 40.011 1.00 97.31 512 ILE A N 1
ATOM 3840 C CA . ILE A 1 512 ? -37.056 2.752 39.474 1.00 97.31 512 ILE A CA 1
ATOM 3841 C C . ILE A 1 512 ? -36.998 2.584 37.951 1.00 97.31 512 ILE A C 1
ATOM 3843 O O . ILE A 1 512 ? -37.627 1.684 37.394 1.00 97.31 512 ILE A O 1
ATOM 3847 N N . VAL A 1 513 ? -36.231 3.438 37.270 1.00 96.44 513 VAL A N 1
ATOM 3848 C CA . VAL A 1 513 ? -36.074 3.396 35.811 1.00 96.44 513 VAL A CA 1
ATOM 3849 C C . VAL A 1 513 ? -35.336 2.134 35.379 1.00 96.44 513 VAL A C 1
ATOM 3851 O O . VAL A 1 513 ? -35.826 1.420 34.505 1.00 96.44 513 VAL A O 1
ATOM 3854 N N . VAL A 1 514 ? -34.197 1.828 36.007 1.00 96.94 514 VAL A N 1
ATOM 3855 C CA . VAL A 1 514 ? -33.405 0.635 35.676 1.00 96.94 514 VAL A CA 1
ATOM 3856 C C . VAL A 1 514 ? -34.182 -0.650 35.960 1.00 96.94 514 VAL A C 1
ATOM 3858 O O . VAL A 1 514 ? -34.173 -1.554 35.126 1.00 96.94 514 VAL A O 1
ATOM 3861 N N . GLN A 1 515 ? -34.917 -0.717 37.075 1.00 97.81 515 GLN A N 1
ATOM 3862 C CA . GLN A 1 515 ? -35.780 -1.856 37.388 1.00 97.81 515 GLN A CA 1
ATOM 3863 C C . GLN A 1 515 ? -36.831 -2.077 36.294 1.00 97.81 515 GLN A C 1
ATOM 3865 O O . GLN A 1 515 ? -36.906 -3.170 35.739 1.00 97.81 515 GLN A O 1
ATOM 3870 N N . ARG A 1 516 ? -37.575 -1.029 35.911 1.00 97.56 516 ARG A N 1
ATOM 3871 C CA . ARG A 1 516 ? -38.595 -1.103 34.850 1.00 97.56 516 ARG A CA 1
ATOM 3872 C C . ARG A 1 516 ? -38.012 -1.597 33.522 1.00 97.56 516 ARG A C 1
ATOM 3874 O O . ARG A 1 516 ? -38.612 -2.433 32.850 1.00 97.56 516 ARG A O 1
ATOM 3881 N N . GLN A 1 517 ? -36.850 -1.069 33.132 1.00 97.56 517 GLN A N 1
ATOM 3882 C CA . GLN A 1 517 ? -36.176 -1.456 31.890 1.00 97.56 517 GLN A CA 1
ATOM 3883 C C . GLN A 1 517 ? -35.737 -2.924 31.910 1.00 97.56 517 GLN A C 1
ATOM 3885 O O . GLN A 1 517 ? -35.850 -3.609 30.893 1.00 97.56 517 GLN A O 1
ATOM 3890 N N . LEU A 1 518 ? -35.236 -3.401 33.053 1.00 96.81 518 LEU A N 1
ATOM 3891 C CA . LEU A 1 518 ? -34.778 -4.775 33.216 1.00 96.81 518 LEU A CA 1
ATOM 3892 C C . LEU A 1 518 ? -35.953 -5.761 33.250 1.00 96.81 518 LEU A C 1
ATOM 3894 O O . LEU A 1 518 ? -35.915 -6.766 32.544 1.00 96.81 518 LEU A O 1
ATOM 3898 N N . GLU A 1 519 ? -37.017 -5.456 33.996 1.00 97.06 519 GLU A N 1
ATOM 3899 C CA . GLU A 1 519 ? -38.242 -6.267 34.067 1.00 97.06 519 GLU A CA 1
ATOM 3900 C C . GLU A 1 519 ? -38.845 -6.507 32.675 1.00 97.06 519 GLU A C 1
ATOM 3902 O O . GLU A 1 519 ? -39.114 -7.650 32.309 1.00 97.06 519 GLU A O 1
ATOM 3907 N N . ALA A 1 520 ? -38.925 -5.468 31.834 1.00 96.94 520 ALA A N 1
ATOM 3908 C CA . ALA A 1 520 ? -39.427 -5.592 30.462 1.00 96.94 520 ALA A CA 1
ATOM 3909 C C . ALA A 1 520 ? -38.625 -6.579 29.590 1.00 96.94 520 ALA A C 1
ATOM 3911 O O . ALA A 1 520 ? -39.151 -7.136 28.624 1.00 96.94 520 ALA A O 1
ATOM 3912 N N . VAL A 1 521 ? -37.346 -6.797 29.905 1.00 97.19 521 VAL A N 1
ATOM 3913 C CA . VAL A 1 521 ? -36.495 -7.778 29.221 1.00 97.19 521 VAL A CA 1
ATOM 3914 C C . VAL A 1 521 ? -36.680 -9.167 29.827 1.00 97.19 521 VAL A C 1
ATOM 3916 O O . VAL A 1 521 ? -36.829 -10.137 29.083 1.00 97.19 521 VAL A O 1
ATOM 3919 N N . LEU A 1 522 ? -36.711 -9.260 31.159 1.00 95.19 522 LEU A N 1
ATOM 3920 C CA . LEU A 1 522 ? -36.901 -10.509 31.902 1.00 95.19 522 LEU A CA 1
ATOM 3921 C C . LEU A 1 522 ? -38.255 -11.172 31.612 1.00 95.19 522 LEU A C 1
ATOM 3923 O O . LEU A 1 522 ? -38.335 -12.398 31.595 1.00 95.19 522 LEU A O 1
ATOM 3927 N N . ASP A 1 523 ? -39.285 -10.382 31.307 1.00 95.75 523 ASP A N 1
ATOM 3928 C CA . ASP A 1 523 ? -40.617 -10.863 30.921 1.00 95.75 523 ASP A CA 1
ATOM 3929 C C . ASP A 1 523 ? -40.663 -11.489 29.513 1.00 95.75 523 ASP A C 1
ATOM 3931 O O . ASP A 1 523 ? -41.652 -12.122 29.134 1.00 95.75 523 ASP A O 1
ATOM 3935 N N . ARG A 1 524 ? -39.612 -11.308 28.699 1.00 95.69 524 ARG A N 1
ATOM 3936 C CA . ARG A 1 524 ? -39.563 -11.752 27.292 1.00 95.69 524 ARG A CA 1
ATOM 3937 C C . ARG A 1 524 ? -38.608 -12.913 27.036 1.00 95.69 524 ARG A C 1
ATOM 3939 O O . ARG A 1 524 ? -38.565 -13.404 25.906 1.00 95.69 524 ARG A O 1
ATOM 3946 N N . ILE A 1 525 ? -37.854 -13.349 28.040 1.00 94.50 525 ILE A N 1
ATOM 3947 C CA . ILE A 1 525 ? -36.848 -14.410 27.909 1.00 94.50 525 ILE A CA 1
ATOM 3948 C C . ILE A 1 525 ? -37.102 -15.532 28.916 1.00 94.50 525 ILE A C 1
ATOM 3950 O O . ILE A 1 525 ? -37.666 -15.309 29.983 1.00 94.50 525 ILE A O 1
ATOM 3954 N N . ASP A 1 526 ? -36.652 -16.745 28.599 1.00 93.75 526 ASP A N 1
ATOM 3955 C CA . ASP A 1 526 ? -36.578 -17.810 29.600 1.00 93.75 526 ASP A CA 1
ATOM 3956 C C . ASP A 1 526 ? -35.425 -17.492 30.563 1.00 93.75 526 ASP A C 1
ATOM 3958 O O . ASP A 1 526 ? -34.298 -17.229 30.139 1.00 93.75 526 ASP A O 1
ATOM 3962 N N . HIS A 1 527 ? -35.682 -17.521 31.871 1.00 90.81 527 HIS A N 1
ATOM 3963 C CA . HIS A 1 527 ? -34.686 -17.192 32.895 1.00 90.81 527 HIS A CA 1
ATOM 3964 C C . HIS A 1 527 ? -33.504 -18.171 32.907 1.00 90.81 527 HIS A C 1
ATOM 3966 O O . HIS A 1 527 ? -32.426 -17.821 33.384 1.00 90.81 527 HIS A O 1
ATOM 3972 N N . ALA A 1 528 ? -33.646 -19.363 32.319 1.00 89.06 528 ALA A N 1
ATOM 3973 C CA . ALA A 1 528 ? -32.521 -20.264 32.062 1.00 89.06 528 ALA A CA 1
ATOM 3974 C C . ALA A 1 528 ? -31.516 -19.712 31.024 1.00 89.06 528 ALA A C 1
ATOM 3976 O O . ALA A 1 528 ? -30.388 -20.195 30.933 1.00 89.06 528 ALA A O 1
ATOM 3977 N N . GLN A 1 529 ? -31.899 -18.699 30.239 1.00 90.38 529 GLN A N 1
ATOM 3978 C CA . GLN A 1 529 ? -31.052 -18.047 29.234 1.00 90.38 529 GLN A CA 1
ATOM 3979 C C . GLN A 1 529 ? -30.274 -16.843 29.786 1.00 90.38 529 GLN A C 1
ATOM 3981 O O . GLN A 1 529 ? -29.480 -16.264 29.051 1.00 90.38 529 GLN A O 1
ATOM 3986 N N . LEU A 1 530 ? -30.444 -16.481 31.064 1.00 89.94 530 LEU A N 1
ATOM 3987 C CA . LEU A 1 530 ? -29.749 -15.346 31.688 1.00 89.94 530 LEU A CA 1
ATOM 3988 C C . LEU A 1 530 ? -28.215 -15.447 31.612 1.00 89.94 530 LEU A C 1
ATOM 3990 O O . LEU A 1 530 ? -27.541 -14.434 31.468 1.00 89.94 530 LEU A O 1
ATOM 3994 N N . GLY A 1 531 ? -27.649 -16.658 31.616 1.00 87.62 531 GLY A N 1
ATOM 3995 C CA . GLY A 1 531 ? -26.207 -16.857 31.408 1.00 87.62 531 GLY A CA 1
ATOM 3996 C C . GLY A 1 531 ? -25.708 -16.536 29.987 1.00 87.62 531 GLY A C 1
ATOM 3997 O O . GLY A 1 531 ? -24.504 -16.559 29.747 1.00 87.62 531 GLY A O 1
ATOM 3998 N N . LYS A 1 532 ? -26.610 -16.260 29.033 1.00 92.00 532 LYS A N 1
ATOM 3999 C CA . LYS A 1 532 ? -26.296 -15.896 27.637 1.00 92.00 532 LYS A CA 1
ATOM 4000 C C . LYS A 1 532 ? -26.469 -14.408 27.340 1.00 92.00 532 LYS A C 1
ATOM 4002 O O . LYS A 1 532 ? -26.289 -13.996 26.198 1.00 92.00 532 LYS A O 1
ATOM 4007 N N . ILE A 1 533 ? -26.855 -13.610 28.329 1.00 95.56 533 ILE A N 1
ATOM 4008 C CA . ILE A 1 533 ? -26.978 -12.161 28.177 1.00 95.56 533 ILE A CA 1
ATOM 4009 C C . ILE A 1 533 ? -25.889 -11.465 28.999 1.00 95.56 533 ILE A C 1
ATOM 4011 O O . ILE A 1 533 ? -25.290 -12.058 29.896 1.00 95.56 533 ILE A O 1
ATOM 4015 N N . ALA A 1 534 ? -25.638 -10.199 28.698 1.00 97.00 534 ALA A N 1
ATOM 4016 C CA . ALA A 1 534 ? -24.908 -9.291 29.573 1.00 97.00 534 ALA A CA 1
ATOM 4017 C C . ALA A 1 534 ? -25.744 -8.027 29.779 1.00 97.00 534 ALA A C 1
ATOM 4019 O O . ALA A 1 534 ? -26.527 -7.659 28.903 1.00 97.00 534 ALA A O 1
ATOM 4020 N N . ILE A 1 535 ? -25.580 -7.359 30.917 1.00 97.88 535 ILE A N 1
ATOM 4021 C CA . ILE A 1 535 ? -26.221 -6.068 31.176 1.00 97.88 535 ILE A CA 1
ATOM 4022 C C . ILE A 1 535 ? -25.180 -4.968 31.018 1.00 97.88 535 ILE A C 1
ATOM 4024 O O . ILE A 1 535 ? -24.150 -4.997 31.683 1.00 97.88 535 ILE A O 1
ATOM 4028 N N . GLY A 1 536 ? -25.448 -4.006 30.141 1.00 96.44 536 GLY A N 1
ATOM 4029 C CA . GLY A 1 536 ? -24.680 -2.771 30.045 1.00 96.44 536 GLY A CA 1
ATOM 4030 C C . GLY A 1 536 ? -25.365 -1.686 30.862 1.00 96.44 536 GLY A C 1
ATOM 4031 O O . GLY A 1 536 ? -26.407 -1.189 30.443 1.00 96.44 536 GLY A O 1
ATOM 4032 N N . TYR A 1 537 ? -24.813 -1.314 32.016 1.00 95.50 537 TYR A N 1
ATOM 4033 C CA . TYR A 1 537 ? -25.312 -0.141 32.729 1.00 95.50 537 TYR A CA 1
ATOM 4034 C C . TYR A 1 537 ? -24.704 1.125 32.116 1.00 95.50 537 TYR A C 1
ATOM 4036 O O . TYR A 1 537 ? -23.499 1.377 32.196 1.00 95.50 537 TYR A O 1
ATOM 4044 N N . GLU A 1 538 ? -25.557 1.906 31.466 1.00 89.19 538 GLU A N 1
ATOM 4045 C CA . GLU A 1 538 ? -25.225 3.071 30.656 1.00 89.19 538 GLU A CA 1
ATOM 4046 C C . GLU A 1 538 ? -25.956 4.310 31.197 1.00 89.19 538 GLU A C 1
ATOM 4048 O O . GLU A 1 538 ? -26.997 4.692 30.652 1.00 89.19 538 GLU A O 1
ATOM 4053 N N . PRO A 1 539 ? -25.451 4.967 32.260 1.00 84.06 539 PRO A N 1
ATOM 4054 C CA . PRO A 1 539 ? -26.049 6.207 32.744 1.00 84.06 539 PRO A CA 1
ATOM 4055 C C . PRO A 1 539 ? -26.021 7.241 31.617 1.00 84.06 539 PRO A C 1
ATOM 4057 O O . PRO A 1 539 ? -24.955 7.706 31.207 1.00 84.06 539 PRO A O 1
ATOM 4060 N N . VAL A 1 540 ? -27.194 7.601 31.094 1.00 80.56 540 VAL A N 1
ATOM 4061 C CA . VAL A 1 540 ? -27.327 8.311 29.810 1.00 80.56 540 VAL A CA 1
ATOM 4062 C C . VAL A 1 540 ? -26.652 9.684 29.850 1.00 80.56 540 VAL A C 1
ATOM 4064 O O . VAL A 1 540 ? -26.159 10.191 28.847 1.00 80.56 540 VAL A O 1
ATOM 4067 N N . TRP A 1 541 ? -26.572 10.275 31.038 1.00 75.69 541 TRP A N 1
ATOM 4068 C CA . TRP A 1 541 ? -25.926 11.556 31.301 1.00 75.69 541 TRP A CA 1
ATOM 4069 C C . TRP A 1 541 ? -24.385 11.519 31.245 1.00 75.69 541 TRP A C 1
ATOM 4071 O O . TRP A 1 541 ? -23.758 12.568 31.076 1.00 75.69 541 TRP A O 1
ATOM 4081 N N . ALA A 1 542 ? -23.767 10.338 31.337 1.00 69.50 542 ALA A N 1
ATOM 4082 C CA . ALA A 1 542 ? -22.313 10.151 31.269 1.00 69.50 542 ALA A CA 1
ATOM 4083 C C . ALA A 1 542 ? -21.797 9.829 29.848 1.00 69.50 542 ALA A C 1
ATOM 4085 O O . ALA A 1 542 ? -20.589 9.761 29.607 1.00 69.50 542 ALA A O 1
ATOM 4086 N N . ILE A 1 543 ? -22.692 9.620 28.878 1.00 66.38 543 ILE A N 1
ATOM 4087 C CA . ILE A 1 543 ? -22.338 9.141 27.535 1.00 66.38 543 ILE A CA 1
ATOM 4088 C C . ILE A 1 543 ? -22.037 10.328 26.622 1.00 66.38 543 ILE A C 1
ATOM 4090 O O . ILE A 1 543 ? -22.886 11.178 26.372 1.00 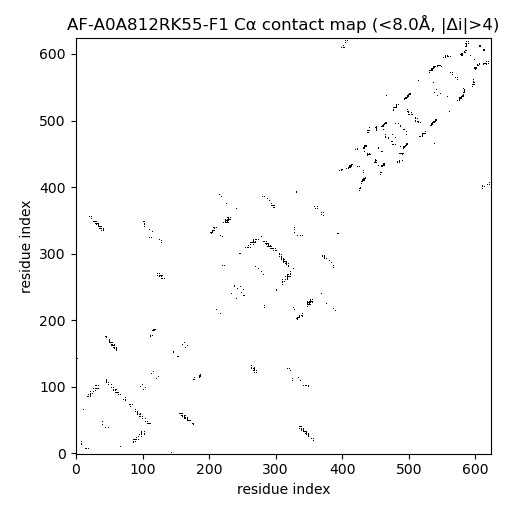66.38 543 ILE A O 1
ATOM 4094 N N . GLY A 1 544 ? -20.804 10.406 26.116 1.00 59.59 544 GLY A N 1
ATOM 4095 C CA . GLY A 1 544 ? -20.380 11.455 25.178 1.00 59.59 544 GLY A CA 1
ATOM 4096 C C . GLY A 1 544 ? -20.249 12.864 25.779 1.00 59.59 544 GLY A C 1
ATOM 4097 O O . GLY A 1 544 ? -19.850 13.783 25.069 1.00 59.59 544 GLY A O 1
ATOM 4098 N N . THR A 1 545 ? -20.533 13.042 27.073 1.00 61.97 545 THR A N 1
ATOM 4099 C CA . THR A 1 545 ? -20.470 14.337 27.779 1.00 61.97 545 THR A CA 1
ATOM 4100 C C . THR A 1 545 ? -19.113 14.605 28.433 1.00 61.97 545 THR A C 1
ATOM 4102 O O . THR A 1 545 ? -18.820 15.738 28.808 1.00 61.97 545 THR A O 1
ATOM 4105 N N . GLY A 1 546 ? -18.274 13.572 28.583 1.00 61.09 546 GLY A N 1
ATOM 4106 C CA . GLY A 1 546 ? -16.992 13.645 29.293 1.00 61.09 546 GLY A CA 1
ATOM 4107 C C . GLY A 1 546 ? -17.120 13.681 30.820 1.00 61.09 546 GLY A C 1
ATOM 4108 O O . GLY A 1 546 ? -16.101 13.649 31.509 1.00 61.09 546 GLY A O 1
ATOM 4109 N N . VAL A 1 547 ? -18.346 13.707 31.350 1.00 66.62 547 VAL A N 1
ATOM 4110 C CA . VAL A 1 547 ? -18.636 13.558 32.777 1.00 66.62 547 VAL A CA 1
ATOM 4111 C C . VAL A 1 547 ? -18.689 12.066 33.085 1.00 66.62 547 VAL A C 1
ATOM 4113 O O . VAL A 1 547 ? -19.483 11.342 32.497 1.00 66.62 547 VAL A O 1
ATOM 4116 N N . THR A 1 548 ? -17.824 11.594 33.980 1.00 67.50 548 THR A N 1
ATOM 4117 C CA . THR A 1 548 ? -17.796 10.185 34.403 1.00 67.50 548 THR A CA 1
ATOM 4118 C C . THR A 1 548 ? -18.416 10.094 35.791 1.00 67.50 548 THR A C 1
ATOM 4120 O O . THR A 1 548 ? -18.046 10.882 36.663 1.00 67.50 548 THR A O 1
ATOM 4123 N N . ALA A 1 549 ? -19.359 9.169 35.997 1.00 76.44 549 ALA A N 1
ATOM 4124 C CA . ALA A 1 549 ? -19.845 8.857 37.338 1.00 76.44 549 ALA A CA 1
ATOM 4125 C C . ALA A 1 549 ? -18.669 8.430 38.229 1.00 76.44 549 ALA A C 1
ATOM 4127 O O . ALA A 1 549 ? -17.689 7.866 37.730 1.00 76.44 549 ALA A O 1
ATOM 4128 N N . SER A 1 550 ? -18.743 8.696 39.534 1.00 87.50 550 SER A N 1
ATOM 4129 C CA . SER A 1 550 ? -17.713 8.165 40.430 1.00 87.50 550 SER A CA 1
ATOM 4130 C C . SER A 1 550 ? -17.784 6.628 40.447 1.00 87.50 550 SER A C 1
ATOM 4132 O O . SER A 1 550 ? -18.875 6.074 40.255 1.00 87.50 550 SER A O 1
ATOM 4134 N N . PRO A 1 551 ? -16.666 5.916 40.676 1.00 90.00 551 PRO A N 1
ATOM 4135 C CA . PRO A 1 551 ? -16.681 4.458 40.781 1.00 90.00 551 PRO A CA 1
ATOM 4136 C C . PRO A 1 551 ? -17.721 3.939 41.785 1.00 90.00 551 PRO A C 1
ATOM 4138 O O . PRO A 1 551 ? -18.378 2.937 41.526 1.00 90.00 551 PRO A O 1
ATOM 4141 N N . GLU A 1 552 ? -17.958 4.666 42.878 1.00 92.00 552 GLU A N 1
ATOM 4142 C CA . GLU A 1 552 ? -18.965 4.325 43.889 1.00 92.00 552 GLU A CA 1
ATOM 4143 C C . GLU A 1 552 ? -20.398 4.449 43.353 1.00 92.00 552 GLU A C 1
ATOM 4145 O O . GLU A 1 552 ? -21.241 3.606 43.651 1.00 92.00 552 GLU A O 1
ATOM 4150 N N . GLN A 1 553 ? -20.685 5.469 42.534 1.00 90.88 553 GLN A N 1
ATOM 4151 C CA . GLN A 1 553 ? -21.997 5.621 41.892 1.00 90.88 553 GLN A CA 1
ATOM 4152 C C . GLN A 1 553 ? -22.265 4.508 40.873 1.00 90.88 553 GLN A C 1
ATOM 4154 O O . GLN A 1 553 ? -23.405 4.059 40.737 1.00 90.88 553 GLN A O 1
ATOM 4159 N N . ALA A 1 554 ? -21.228 4.076 40.149 1.00 92.56 554 ALA A N 1
ATOM 4160 C CA . ALA A 1 554 ? -21.320 2.936 39.244 1.00 92.56 554 ALA A CA 1
ATOM 4161 C C . ALA A 1 554 ? -21.540 1.634 40.032 1.00 92.56 554 ALA A C 1
ATOM 4163 O O . ALA A 1 554 ? -22.460 0.881 39.715 1.00 92.56 554 ALA A O 1
ATOM 4164 N N . GLN A 1 555 ? -20.774 1.416 41.104 1.00 95.88 555 GLN A N 1
ATOM 4165 C CA . GLN A 1 555 ? -20.910 0.257 41.986 1.00 95.88 555 GLN A CA 1
ATOM 4166 C C . GLN A 1 555 ? -22.312 0.150 42.595 1.00 95.88 555 GLN A C 1
ATOM 4168 O O . GLN A 1 555 ? -22.891 -0.930 42.557 1.00 95.88 555 GLN A O 1
ATOM 4173 N N . GLU A 1 556 ? -22.894 1.247 43.096 1.00 95.94 556 GLU A N 1
ATOM 4174 C CA . GLU A 1 556 ? -24.244 1.234 43.684 1.00 95.94 556 GLU A CA 1
ATOM 4175 C C . GLU A 1 556 ? -25.298 0.704 42.698 1.00 95.94 556 GLU A C 1
ATOM 4177 O O . GLU A 1 556 ? -26.175 -0.085 43.055 1.00 95.94 556 GLU A O 1
ATOM 4182 N N . MET A 1 557 ? -25.216 1.131 41.438 1.00 96.06 557 MET A N 1
ATOM 4183 C CA . MET A 1 557 ? -26.180 0.724 40.419 1.00 96.06 557 MET A CA 1
ATOM 4184 C C . MET A 1 557 ? -25.922 -0.693 39.916 1.00 96.06 557 MET A C 1
ATOM 4186 O O . MET A 1 557 ? -26.875 -1.436 39.691 1.00 96.06 557 MET A O 1
ATOM 4190 N N . HIS A 1 558 ? -24.659 -1.103 39.795 1.00 97.00 558 HIS A N 1
ATOM 4191 C CA . HIS A 1 558 ? -24.305 -2.482 39.464 1.00 97.00 558 HIS A CA 1
ATOM 4192 C C . HIS A 1 558 ? -24.744 -3.468 40.555 1.00 97.00 558 HIS A C 1
ATOM 4194 O O . HIS A 1 558 ? -25.326 -4.504 40.232 1.00 97.00 558 HIS A O 1
ATOM 4200 N N . GLU A 1 559 ? -24.543 -3.126 41.831 1.00 97.06 559 GLU A N 1
ATOM 4201 C CA . GLU A 1 559 ? -25.033 -3.905 42.972 1.00 97.06 559 GLU A CA 1
ATOM 4202 C C . GLU A 1 559 ? -26.561 -4.034 42.920 1.00 97.06 559 GLU A C 1
ATOM 4204 O O . GLU A 1 559 ? -27.101 -5.132 43.051 1.00 97.06 559 GLU A O 1
ATOM 4209 N N . PHE A 1 560 ? -27.276 -2.937 42.656 1.00 97.69 560 PHE A N 1
ATOM 4210 C CA . PHE A 1 560 ? -28.733 -2.966 42.532 1.00 97.69 560 PHE A CA 1
ATOM 4211 C C . PHE A 1 560 ? -29.210 -3.861 41.373 1.00 97.69 560 PHE A C 1
ATOM 4213 O O . PHE A 1 560 ? -30.104 -4.687 41.557 1.00 97.69 560 PHE A O 1
ATOM 4220 N N . VAL A 1 561 ? -28.583 -3.770 40.194 1.00 97.25 561 VAL A N 1
ATOM 4221 C CA . VAL A 1 561 ? -28.888 -4.662 39.059 1.00 97.25 561 VAL A CA 1
ATOM 4222 C C . VAL A 1 561 ? -28.614 -6.124 39.429 1.00 97.25 561 VAL A C 1
ATOM 4224 O O . VAL A 1 561 ? -29.431 -6.997 39.131 1.00 97.25 561 VAL A O 1
ATOM 4227 N N . ARG A 1 562 ? -27.506 -6.409 40.127 1.00 96.62 562 ARG A N 1
ATOM 4228 C CA . ARG A 1 562 ? -27.176 -7.756 40.615 1.00 96.62 562 ARG A CA 1
ATOM 4229 C C . ARG A 1 562 ? -28.237 -8.290 41.575 1.00 96.62 562 ARG A C 1
ATOM 4231 O O . ARG A 1 562 ? -28.613 -9.459 41.467 1.00 96.62 562 ARG A O 1
ATOM 4238 N N . GLN A 1 563 ? -28.727 -7.451 42.488 1.00 96.56 563 GLN A N 1
ATOM 4239 C CA . GLN A 1 563 ? -29.787 -7.802 43.437 1.00 96.56 563 GLN A CA 1
ATOM 4240 C C . GLN A 1 563 ? -31.072 -8.196 42.697 1.00 96.56 563 GLN A C 1
ATOM 4242 O O . GLN A 1 563 ? -31.565 -9.303 42.912 1.00 96.56 563 GLN A O 1
ATOM 4247 N N . LEU A 1 564 ? -31.537 -7.375 41.747 1.00 95.88 564 LEU A N 1
ATOM 4248 C CA . LEU A 1 564 ? -32.726 -7.677 40.934 1.00 95.88 564 LEU A CA 1
ATOM 4249 C C . LEU A 1 564 ? -32.594 -9.009 40.180 1.00 95.88 564 LEU A C 1
ATOM 4251 O O . LEU A 1 564 ? -33.504 -9.836 40.180 1.00 95.88 564 LEU A O 1
ATOM 4255 N N . LEU A 1 565 ? -31.437 -9.255 39.561 1.00 95.19 565 LEU A N 1
ATOM 4256 C CA . LEU A 1 565 ? -31.181 -10.508 38.844 1.00 95.19 565 LEU A CA 1
ATOM 4257 C C . LEU A 1 565 ? -31.157 -11.719 39.787 1.00 95.19 565 LEU A C 1
ATOM 4259 O O . LEU A 1 565 ? -31.612 -12.804 39.418 1.00 95.19 565 LEU A O 1
ATOM 4263 N N . THR A 1 566 ? -30.645 -11.543 41.007 1.00 94.56 566 THR A N 1
ATOM 4264 C CA . THR A 1 566 ? -30.567 -12.599 42.027 1.00 94.56 566 THR A CA 1
ATOM 4265 C C . THR A 1 566 ? -31.950 -13.000 42.533 1.00 94.56 566 THR A C 1
ATOM 4267 O O . THR A 1 566 ? -32.196 -14.191 42.734 1.00 94.56 566 THR A O 1
ATOM 4270 N N . GLU A 1 567 ? -32.859 -12.035 42.693 1.00 93.94 567 GLU A N 1
ATOM 4271 C CA . GLU A 1 567 ? -34.259 -12.285 43.062 1.00 93.94 567 GLU A CA 1
ATOM 4272 C C . GLU A 1 567 ? -34.989 -13.134 42.015 1.00 93.94 567 GLU A C 1
ATOM 4274 O O . GLU A 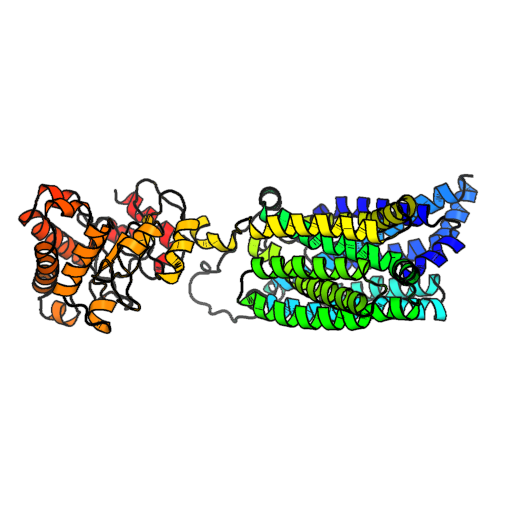1 567 ? -35.811 -13.981 42.368 1.00 93.94 567 GLU A O 1
ATOM 4279 N N . VAL A 1 568 ? -34.647 -12.957 40.735 1.00 91.81 568 VAL A N 1
ATOM 4280 C CA . VAL A 1 568 ? -35.222 -13.726 39.625 1.00 91.81 568 VAL A CA 1
ATOM 4281 C C . VAL A 1 568 ? -34.606 -15.123 39.532 1.00 91.81 568 VAL A C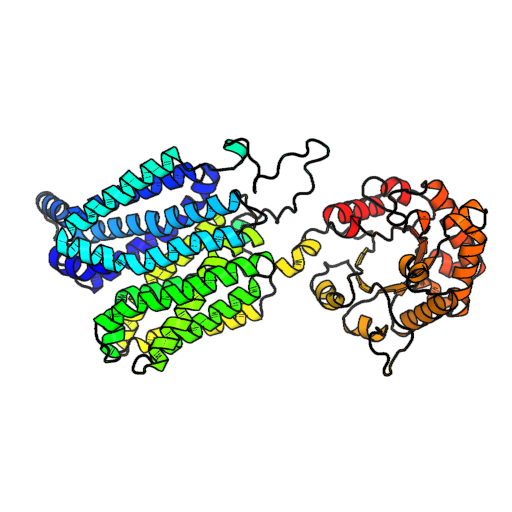 1
ATOM 4283 O O . VAL A 1 568 ? -35.320 -16.126 39.489 1.00 91.81 568 VAL A O 1
ATOM 4286 N N . ASN A 1 569 ? -33.274 -15.216 39.496 1.00 91.00 569 ASN A N 1
ATOM 4287 C CA . ASN A 1 569 ? -32.565 -16.491 39.444 1.00 91.00 569 ASN A CA 1
ATOM 4288 C C . ASN A 1 569 ? -31.142 -16.355 39.998 1.00 91.00 569 ASN A C 1
ATOM 4290 O O . ASN A 1 569 ? -30.192 -16.085 39.261 1.00 91.00 569 ASN A O 1
ATOM 4294 N N . ALA A 1 570 ? -30.981 -16.631 41.292 1.00 89.81 570 ALA A N 1
ATOM 4295 C CA . ALA A 1 570 ? -29.699 -16.535 41.987 1.00 89.81 570 ALA A CA 1
ATOM 4296 C C . ALA A 1 570 ? -28.557 -17.334 41.331 1.00 89.81 570 ALA A C 1
ATOM 4298 O O . ALA A 1 570 ? -27.411 -16.887 41.335 1.00 89.81 570 ALA A O 1
ATOM 4299 N N . GLN A 1 571 ? -28.845 -18.502 40.743 1.00 88.75 571 GLN A N 1
ATOM 4300 C CA . GLN A 1 571 ? -27.811 -19.320 40.105 1.00 88.75 571 GLN A CA 1
ATOM 4301 C C . GLN A 1 571 ? -27.294 -18.676 38.812 1.00 88.75 571 GLN A C 1
ATOM 4303 O O . GLN A 1 571 ? -26.091 -18.693 38.558 1.00 88.75 571 GLN A O 1
ATOM 4308 N N . MET A 1 572 ? -28.188 -18.119 37.992 1.00 86.94 572 MET A N 1
ATOM 4309 C CA . MET A 1 572 ? -27.808 -17.468 36.735 1.00 86.94 572 MET A CA 1
ATOM 4310 C C . MET A 1 572 ? -27.277 -16.046 36.947 1.00 86.94 572 MET A C 1
ATOM 4312 O O . MET A 1 572 ? -26.391 -15.615 36.213 1.00 86.94 572 MET A O 1
ATOM 4316 N N . ALA A 1 573 ? -27.744 -15.340 37.979 1.00 86.69 573 ALA A N 1
ATOM 4317 C CA . ALA A 1 573 ? -27.267 -14.004 38.346 1.00 86.69 573 ALA A CA 1
ATOM 4318 C C . ALA A 1 573 ? -25.772 -13.963 38.712 1.00 86.69 573 ALA A C 1
ATOM 4320 O O . ALA A 1 573 ? -25.124 -12.927 38.571 1.00 86.69 573 ALA A O 1
ATOM 4321 N N . ALA A 1 574 ? -25.209 -15.096 39.143 1.00 86.19 574 ALA A N 1
ATOM 4322 C CA . ALA A 1 574 ? -23.774 -15.248 39.376 1.00 86.19 574 ALA A CA 1
ATOM 4323 C C . ALA A 1 574 ? -22.954 -15.451 38.084 1.00 86.19 574 ALA A C 1
ATOM 4325 O O . ALA A 1 574 ? -21.731 -15.379 38.124 1.00 86.19 574 ALA A O 1
ATOM 4326 N N . GLN A 1 575 ? -23.604 -15.748 36.953 1.00 87.25 575 GLN A N 1
ATOM 4327 C CA . GLN A 1 575 ? -22.954 -16.026 35.662 1.00 87.25 575 GLN A CA 1
ATOM 4328 C C . GLN A 1 575 ? -23.097 -14.876 34.658 1.00 87.25 575 GLN A C 1
ATOM 4330 O O . GLN A 1 575 ? -22.321 -14.782 33.708 1.00 87.25 575 GLN A O 1
ATOM 4335 N N . ILE A 1 576 ? -24.103 -14.020 34.843 1.00 92.75 576 ILE A N 1
ATOM 4336 C CA . ILE A 1 576 ? -24.345 -12.854 33.994 1.00 92.75 576 ILE A CA 1
ATOM 4337 C C . ILE A 1 576 ? -23.268 -11.789 34.225 1.00 92.75 576 ILE A C 1
ATOM 4339 O O . ILE A 1 576 ? -22.925 -11.470 35.363 1.00 92.75 576 ILE A O 1
ATOM 4343 N N . ARG A 1 577 ? -22.748 -11.217 33.138 1.00 94.81 577 ARG A N 1
ATOM 4344 C CA . ARG A 1 577 ? -21.788 -10.107 33.203 1.00 94.81 577 ARG A CA 1
ATOM 4345 C C . ARG A 1 577 ? -22.550 -8.785 33.270 1.00 94.81 577 ARG A C 1
ATOM 4347 O O . ARG A 1 577 ? -23.433 -8.557 32.441 1.00 94.81 577 ARG A O 1
ATOM 4354 N N . ILE A 1 578 ? -22.199 -7.919 34.216 1.00 96.38 578 ILE A N 1
ATOM 4355 C CA . ILE A 1 578 ? -22.691 -6.538 34.288 1.00 96.38 578 ILE A CA 1
ATOM 4356 C C . ILE A 1 578 ? -21.524 -5.604 33.967 1.00 96.38 578 ILE A C 1
ATOM 4358 O O . ILE A 1 578 ? -20.596 -5.443 34.760 1.00 96.38 578 ILE A O 1
ATOM 4362 N N . VAL A 1 579 ? -21.559 -5.006 32.780 1.00 96.12 579 VAL A N 1
ATOM 4363 C CA . VAL A 1 579 ? -20.502 -4.136 32.255 1.00 96.12 579 VAL A CA 1
ATOM 4364 C C . VAL A 1 579 ? -20.906 -2.671 32.356 1.00 96.12 579 VAL A C 1
ATOM 4366 O O . VAL A 1 579 ? -22.073 -2.315 32.191 1.00 96.12 579 VAL A O 1
ATOM 4369 N N . TYR A 1 580 ? -19.931 -1.811 32.625 1.00 95.06 580 TYR A N 1
ATOM 4370 C CA . TYR A 1 580 ? -20.149 -0.378 32.779 1.00 95.06 580 TYR A CA 1
ATOM 4371 C C . TYR A 1 580 ? -19.938 0.362 31.452 1.00 95.06 580 TYR A C 1
ATOM 4373 O O . TYR A 1 580 ? -18.882 0.235 30.833 1.00 95.06 580 TYR A O 1
ATOM 4381 N N . GLY A 1 581 ? -20.915 1.154 31.006 1.00 90.00 581 GLY A N 1
ATOM 4382 C CA . GLY A 1 581 ? -20.850 1.902 29.740 1.00 90.00 581 GLY A CA 1
ATOM 4383 C C . GLY A 1 581 ? -20.613 3.412 29.865 1.00 90.00 581 GLY A C 1
ATOM 4384 O O . GLY A 1 581 ? -20.652 4.133 28.869 1.00 90.00 581 GLY A O 1
ATOM 4385 N N . GLY A 1 582 ? -20.357 3.938 31.068 1.00 80.62 582 GLY A N 1
ATOM 4386 C CA . GLY A 1 582 ? -20.166 5.379 31.275 1.00 80.62 582 GLY A CA 1
ATOM 4387 C C . GLY A 1 582 ? -18.731 5.867 31.025 1.00 80.62 582 GLY A C 1
ATOM 4388 O O . GLY A 1 582 ? -17.940 5.962 31.955 1.00 80.62 582 GLY A O 1
ATOM 4389 N N . SER A 1 583 ? -18.390 6.243 29.787 1.00 82.38 583 SER A N 1
ATOM 4390 C CA . SER A 1 583 ? -17.116 6.907 29.419 1.00 82.38 583 SER A CA 1
ATOM 4391 C C . SER A 1 583 ? -15.841 6.267 30.022 1.00 82.38 583 SER A C 1
ATOM 4393 O O . SER A 1 583 ? -15.005 6.953 30.624 1.00 82.38 583 SER A O 1
ATOM 4395 N N . VAL A 1 584 ? -15.663 4.957 29.821 1.00 88.56 584 VAL A N 1
ATOM 4396 C CA . VAL A 1 584 ? -14.431 4.232 30.188 1.00 88.56 584 VAL A CA 1
ATOM 4397 C C . VAL A 1 584 ? -13.262 4.666 29.300 1.00 88.56 584 VAL A C 1
ATOM 4399 O O . VAL A 1 584 ? -13.387 4.725 28.073 1.00 88.56 584 VAL A O 1
ATOM 4402 N N . LYS A 1 585 ? -12.125 4.965 29.927 1.00 89.19 585 LYS A N 1
ATOM 4403 C CA . LYS A 1 585 ? -10.865 5.377 29.299 1.00 89.19 585 LYS A CA 1
ATOM 4404 C C . LYS A 1 585 ? -9.681 4.709 30.013 1.00 89.19 585 LYS A C 1
ATOM 4406 O O . LYS A 1 585 ? -9.848 4.266 31.150 1.00 89.19 585 LYS A O 1
ATOM 4411 N N . PRO A 1 586 ? -8.480 4.668 29.409 1.00 91.25 586 PRO A N 1
ATOM 4412 C CA . PRO A 1 586 ? -7.306 4.083 30.058 1.00 91.25 586 PRO A CA 1
ATOM 4413 C C . PRO A 1 586 ? -7.024 4.653 31.454 1.00 91.25 586 PRO A C 1
ATOM 4415 O O . PRO A 1 586 ? -6.606 3.921 32.344 1.00 91.25 586 PRO A O 1
ATOM 4418 N N . GLU A 1 587 ? -7.294 5.944 31.673 1.00 90.62 587 GLU A N 1
ATOM 4419 C CA . GLU A 1 587 ? -6.947 6.624 32.924 1.00 90.62 587 GLU A CA 1
ATOM 4420 C C . GLU A 1 587 ? -7.874 6.279 34.096 1.00 90.62 587 GLU A C 1
ATOM 4422 O O . GLU A 1 587 ? -7.475 6.466 35.240 1.00 90.62 587 GLU A O 1
ATOM 4427 N N . ASN A 1 588 ? -9.102 5.817 33.831 1.00 91.19 588 ASN A N 1
ATOM 4428 C CA . ASN A 1 588 ? -10.104 5.528 34.867 1.00 91.19 588 ASN A CA 1
ATOM 4429 C C . ASN A 1 588 ? -10.512 4.047 34.940 1.00 91.19 588 ASN A C 1
ATOM 4431 O O . ASN A 1 588 ? -11.178 3.649 35.894 1.00 91.19 588 ASN A O 1
ATOM 4435 N N . ALA A 1 589 ? -10.112 3.228 33.961 1.00 93.69 589 ALA A N 1
ATOM 4436 C CA . ALA A 1 589 ? -10.519 1.830 33.859 1.00 93.69 589 ALA A CA 1
ATOM 4437 C C . ALA A 1 589 ? -10.150 1.010 35.104 1.00 93.69 589 ALA A C 1
ATOM 4439 O O . ALA A 1 589 ? -10.975 0.241 35.585 1.00 93.69 589 ALA A O 1
ATOM 4440 N N . ALA A 1 590 ? -8.951 1.209 35.662 1.00 94.69 590 ALA A N 1
ATOM 4441 C CA . ALA A 1 590 ? -8.497 0.471 36.842 1.00 94.69 590 ALA A CA 1
ATOM 4442 C C . ALA A 1 590 ? -9.386 0.725 38.075 1.00 94.69 590 ALA A C 1
ATOM 4444 O O . ALA A 1 590 ? -9.798 -0.224 38.737 1.00 94.69 590 ALA A O 1
ATOM 4445 N N . ASP A 1 591 ? -9.736 1.986 38.347 1.00 93.88 591 ASP A N 1
ATOM 4446 C CA . ASP A 1 591 ? -10.568 2.356 39.501 1.00 93.88 591 ASP A CA 1
ATOM 4447 C C . ASP A 1 591 ? -12.017 1.867 39.351 1.00 93.88 591 ASP A C 1
ATOM 4449 O O . ASP A 1 591 ? -12.656 1.477 40.331 1.00 93.88 591 ASP A O 1
ATOM 4453 N N . ILE A 1 592 ? -12.533 1.874 38.116 1.00 93.44 592 ILE A N 1
ATOM 4454 C CA . ILE A 1 592 ? -13.868 1.366 37.785 1.00 93.44 592 ILE A CA 1
ATOM 4455 C C . ILE A 1 592 ? -13.905 -0.159 37.933 1.00 93.44 592 ILE A C 1
ATOM 4457 O O . ILE A 1 592 ? -14.789 -0.689 38.597 1.00 93.44 592 ILE A O 1
ATOM 4461 N N . PHE A 1 593 ? -12.950 -0.881 37.344 1.00 95.50 593 PHE A N 1
ATOM 4462 C CA . PHE A 1 593 ? -12.946 -2.348 37.366 1.00 95.50 593 PHE A CA 1
ATOM 4463 C C . PHE A 1 593 ? -12.558 -2.937 38.727 1.00 95.50 593 PHE A C 1
ATOM 4465 O O . PHE A 1 593 ? -12.838 -4.103 38.980 1.00 95.50 593 PHE A O 1
ATOM 4472 N N . ALA A 1 594 ? -11.975 -2.141 39.630 1.00 94.88 594 ALA A N 1
ATOM 4473 C CA . ALA A 1 594 ? -11.741 -2.536 41.018 1.00 94.88 594 ALA A CA 1
ATOM 4474 C C . ALA A 1 594 ? -13.031 -2.657 41.857 1.00 94.88 594 ALA A C 1
ATOM 4476 O O . ALA A 1 594 ? -12.996 -3.211 42.958 1.00 94.88 594 ALA A O 1
ATOM 4477 N N . GLN A 1 595 ? -14.162 -2.131 41.373 1.00 95.75 595 GLN A N 1
ATOM 4478 C CA . GLN A 1 595 ? -15.451 -2.235 42.054 1.00 95.75 595 GLN A CA 1
ATOM 4479 C C . GLN A 1 595 ? -16.008 -3.665 41.977 1.00 95.75 595 GLN A C 1
ATOM 4481 O O . GLN A 1 595 ? -15.888 -4.348 40.962 1.00 95.75 595 GLN A O 1
ATOM 4486 N N . GLN A 1 596 ? -16.636 -4.126 43.060 1.00 94.38 596 GLN A N 1
ATOM 4487 C CA . GLN A 1 596 ? -16.987 -5.537 43.253 1.00 94.38 596 GLN A CA 1
ATOM 4488 C C . GLN A 1 596 ? -17.935 -6.101 42.178 1.00 94.38 596 GLN A C 1
ATOM 4490 O O . GLN A 1 596 ? -17.725 -7.227 41.717 1.00 94.38 596 GLN A O 1
ATOM 4495 N N . ASP A 1 597 ? -18.955 -5.333 41.787 1.00 95.12 597 ASP A N 1
ATOM 4496 C CA . ASP A 1 597 ? -20.040 -5.773 40.897 1.00 95.12 597 ASP A CA 1
ATOM 4497 C C . ASP A 1 597 ? -19.867 -5.309 39.441 1.00 95.12 597 ASP A C 1
ATOM 4499 O O . ASP A 1 597 ? -20.744 -5.546 38.600 1.00 95.12 597 ASP A O 1
ATOM 4503 N N . ILE A 1 598 ? -18.741 -4.665 39.123 1.00 95.81 598 ILE A N 1
ATOM 4504 C CA . ILE A 1 598 ? -18.398 -4.234 37.766 1.00 95.81 598 ILE A CA 1
ATOM 4505 C C . ILE A 1 598 ? -17.538 -5.313 37.098 1.00 95.81 598 ILE A C 1
ATOM 4507 O O . ILE A 1 598 ? -16.376 -5.505 37.435 1.00 95.81 598 ILE A O 1
ATOM 4511 N N . ASP A 1 599 ? -18.106 -6.019 36.118 1.00 95.00 599 ASP A N 1
ATOM 4512 C CA . ASP A 1 599 ? -17.447 -7.157 35.453 1.00 95.00 599 ASP A CA 1
ATOM 4513 C C . ASP A 1 599 ? -16.614 -6.770 34.225 1.00 95.00 599 ASP A C 1
ATOM 4515 O O . ASP A 1 599 ? -15.997 -7.628 33.597 1.00 95.00 599 ASP A O 1
ATOM 4519 N N . GLY A 1 600 ? -16.619 -5.493 33.849 1.00 95.00 600 GLY A N 1
ATOM 4520 C CA . GLY A 1 600 ? -15.916 -4.982 32.678 1.00 95.00 600 GLY A CA 1
ATOM 4521 C C . GLY A 1 600 ? -16.545 -3.698 32.153 1.00 95.00 600 GLY A C 1
ATOM 4522 O O . GLY A 1 600 ? -17.302 -3.027 32.858 1.00 95.00 600 GLY A O 1
ATOM 4523 N N . GLY A 1 601 ? -16.240 -3.353 30.901 1.00 94.50 601 GLY A N 1
ATOM 4524 C CA . GLY A 1 601 ? -16.683 -2.105 30.281 1.00 94.50 601 GLY A CA 1
ATOM 4525 C C . GLY A 1 601 ? -17.337 -2.289 28.913 1.00 94.50 601 GLY A C 1
ATOM 4526 O O . GLY A 1 601 ? -16.893 -3.106 28.109 1.00 94.50 601 GLY A O 1
ATOM 4527 N N . LEU A 1 602 ? -18.354 -1.475 28.629 1.00 94.31 602 LEU A N 1
ATOM 4528 C CA . LEU A 1 602 ? -18.873 -1.239 27.283 1.00 94.31 602 LEU A CA 1
ATOM 4529 C C . LEU A 1 602 ? -18.232 0.049 26.745 1.00 94.31 602 LEU A C 1
ATOM 4531 O O . LEU A 1 602 ? -18.602 1.161 27.119 1.00 94.31 602 LEU A O 1
ATOM 4535 N N . VAL A 1 603 ? -17.190 -0.102 25.925 1.00 92.19 603 VAL A N 1
ATOM 4536 C CA . VAL A 1 603 ? -16.270 0.996 25.592 1.00 92.19 603 VAL A CA 1
ATOM 4537 C C . VAL A 1 603 ? -16.632 1.644 24.255 1.00 92.19 603 VAL A C 1
ATOM 4539 O O . VAL A 1 603 ? -16.546 1.017 23.204 1.00 92.19 603 VAL A O 1
ATOM 4542 N N . GLY A 1 604 ? -16.974 2.933 24.290 1.00 87.88 604 GLY A N 1
ATOM 4543 C CA . GLY A 1 604 ? -17.239 3.747 23.101 1.00 87.88 604 GLY A CA 1
ATOM 4544 C C . GLY A 1 604 ? -15.959 4.280 22.448 1.00 87.88 604 GLY A C 1
ATOM 4545 O O . GLY A 1 604 ? -15.187 3.532 21.858 1.00 87.88 604 GLY A O 1
ATOM 4546 N N . GLY A 1 605 ? -15.715 5.591 22.546 1.00 82.00 605 GLY A N 1
ATOM 4547 C CA . GLY A 1 605 ? -14.659 6.285 21.790 1.00 82.00 605 GLY A CA 1
ATOM 4548 C C . GLY A 1 605 ? -13.237 5.731 21.959 1.00 82.00 605 GLY A C 1
ATOM 4549 O O . GLY A 1 605 ? -12.502 5.679 20.976 1.00 82.00 605 GLY A O 1
ATOM 4550 N N . ALA A 1 606 ? -12.863 5.265 23.156 1.00 84.44 606 ALA A N 1
ATOM 4551 C CA . ALA A 1 606 ? -11.539 4.683 23.401 1.00 84.44 606 ALA A CA 1
ATOM 4552 C C . ALA A 1 606 ? -11.318 3.360 22.639 1.00 84.44 606 ALA A C 1
ATOM 4554 O O . ALA A 1 606 ? -10.189 3.035 22.291 1.00 84.44 606 ALA A O 1
ATOM 4555 N N . SER A 1 607 ? -12.386 2.635 22.280 1.00 86.38 607 SER A N 1
ATOM 4556 C CA . SER A 1 607 ? -12.278 1.407 21.476 1.00 86.38 607 SER A CA 1
ATOM 4557 C C . SER A 1 607 ? -11.861 1.667 20.023 1.00 86.38 607 SER A C 1
ATOM 4559 O O . SER A 1 607 ? -11.480 0.742 19.314 1.00 86.38 607 SER A O 1
ATOM 4561 N N . LEU A 1 608 ? -11.902 2.922 19.556 1.00 81.38 608 LEU A N 1
ATOM 4562 C CA . LEU A 1 608 ? -11.479 3.291 18.201 1.00 81.38 608 LEU A CA 1
ATOM 4563 C C . LEU A 1 608 ? -9.950 3.372 18.060 1.00 81.38 608 LEU A C 1
ATOM 4565 O O . LEU A 1 608 ? -9.439 3.487 16.943 1.00 81.38 608 LEU A O 1
ATOM 4569 N N . ASN A 1 609 ? -9.225 3.305 19.178 1.00 81.44 609 ASN A N 1
ATOM 4570 C CA . ASN A 1 609 ? -7.773 3.298 19.247 1.00 81.44 609 ASN A CA 1
ATOM 4571 C C . ASN A 1 609 ? -7.295 1.980 19.869 1.00 81.44 609 ASN A C 1
ATOM 4573 O O . ASN A 1 609 ? -7.650 1.650 20.995 1.00 81.44 609 ASN A O 1
ATOM 4577 N N . ALA A 1 610 ? -6.472 1.226 19.137 1.00 82.69 610 ALA A N 1
ATOM 4578 C CA . ALA A 1 610 ? -6.001 -0.081 19.588 1.00 82.69 610 ALA A CA 1
ATOM 4579 C C . ALA A 1 610 ? -5.161 -0.001 20.874 1.00 82.69 610 ALA A C 1
ATOM 4581 O O . ALA A 1 610 ? -5.250 -0.901 21.705 1.00 82.69 610 ALA A O 1
ATOM 4582 N N . ALA A 1 611 ? -4.379 1.069 21.063 1.00 81.69 611 ALA A N 1
ATOM 4583 C CA . ALA A 1 611 ? -3.553 1.248 22.257 1.00 81.69 611 ALA A CA 1
ATOM 4584 C C . ALA A 1 611 ? -4.414 1.531 23.494 1.00 81.69 611 ALA A C 1
ATOM 4586 O O . ALA A 1 611 ? -4.236 0.887 24.526 1.00 81.69 611 ALA A O 1
ATOM 4587 N N . ASP A 1 612 ? -5.387 2.435 23.366 1.00 86.62 612 ASP A N 1
ATOM 4588 C CA . ASP A 1 612 ? -6.300 2.766 24.462 1.00 86.62 612 ASP A CA 1
ATOM 4589 C C . ASP A 1 612 ? -7.156 1.552 24.829 1.00 86.62 612 ASP A C 1
ATOM 4591 O O . ASP A 1 612 ? -7.336 1.244 26.006 1.00 86.62 612 ASP A O 1
ATOM 4595 N N . PHE A 1 613 ? -7.645 0.816 23.826 1.00 91.44 613 PHE A N 1
ATOM 4596 C CA . PHE A 1 613 ? -8.431 -0.385 24.071 1.00 91.44 613 PHE A CA 1
ATOM 4597 C C . PHE A 1 613 ? -7.602 -1.500 24.719 1.00 91.44 613 PHE A C 1
ATOM 4599 O O . PHE A 1 613 ? -8.075 -2.115 25.670 1.00 91.44 613 PHE A O 1
ATOM 4606 N N . THR A 1 614 ? -6.350 -1.694 24.288 1.00 91.38 614 THR A N 1
ATOM 4607 C CA . THR A 1 614 ? -5.399 -2.614 24.940 1.00 91.38 614 THR A CA 1
ATOM 4608 C C . THR A 1 614 ? -5.196 -2.242 26.409 1.00 91.38 614 THR A C 1
ATOM 4610 O O . THR A 1 614 ? -5.331 -3.094 27.279 1.00 91.38 614 THR A O 1
ATOM 4613 N N . ALA A 1 615 ? -4.960 -0.963 26.714 1.00 92.75 615 ALA A N 1
ATOM 4614 C CA . ALA A 1 615 ? -4.771 -0.512 28.093 1.00 92.75 615 ALA A CA 1
ATOM 4615 C C . ALA A 1 615 ? -6.009 -0.767 28.976 1.00 92.75 615 ALA A C 1
ATOM 4617 O O . ALA A 1 615 ? -5.877 -1.085 30.157 1.00 92.75 615 ALA A O 1
ATOM 4618 N N . ILE A 1 616 ? -7.216 -0.660 28.410 1.00 94.44 616 ILE A N 1
ATOM 4619 C CA . ILE A 1 616 ? -8.465 -0.988 29.113 1.00 94.44 616 ILE A CA 1
ATOM 4620 C C . ILE A 1 616 ? -8.597 -2.505 29.331 1.00 94.44 616 ILE A C 1
ATOM 4622 O O . ILE A 1 616 ? -9.004 -2.919 30.416 1.00 94.44 616 ILE A O 1
ATOM 4626 N N . ILE A 1 617 ? -8.236 -3.330 28.341 1.00 93.44 617 ILE A N 1
ATOM 4627 C CA . ILE A 1 617 ? -8.191 -4.797 28.481 1.00 93.44 617 ILE A CA 1
ATOM 4628 C C . ILE A 1 617 ? -7.219 -5.186 29.603 1.00 93.44 617 ILE A C 1
ATOM 4630 O O . ILE A 1 617 ? -7.591 -5.948 30.494 1.00 93.44 617 ILE A O 1
ATOM 4634 N N . ASP A 1 618 ? -6.021 -4.603 29.625 1.00 93.50 618 ASP A N 1
ATOM 4635 C CA . ASP A 1 618 ? -5.016 -4.858 30.661 1.00 93.50 618 ASP A CA 1
ATOM 4636 C C . ASP A 1 618 ? -5.508 -4.448 32.055 1.00 93.50 618 ASP A C 1
ATOM 4638 O O . ASP A 1 618 ? -5.292 -5.171 33.030 1.00 93.50 618 ASP A O 1
ATOM 4642 N N . ALA A 1 619 ? -6.197 -3.306 32.167 1.00 94.69 619 ALA A N 1
ATOM 4643 C CA . ALA A 1 619 ? -6.794 -2.864 33.424 1.00 94.69 619 ALA A CA 1
ATOM 4644 C C . ALA A 1 619 ? -7.863 -3.851 33.923 1.00 94.69 619 ALA A C 1
ATOM 4646 O O . ALA A 1 619 ? -7.884 -4.185 35.108 1.00 94.69 619 ALA A O 1
ATOM 4647 N N . ALA A 1 620 ? -8.711 -4.367 33.025 1.00 93.56 620 ALA A N 1
ATOM 4648 C CA . ALA A 1 620 ? -9.704 -5.387 33.367 1.00 93.56 620 ALA A CA 1
ATOM 4649 C C . ALA A 1 620 ? -9.035 -6.695 33.818 1.00 93.56 620 ALA A C 1
ATOM 4651 O O . ALA A 1 620 ? -9.458 -7.303 34.800 1.00 93.56 620 ALA A O 1
ATOM 4652 N N . ALA A 1 621 ? -7.948 -7.090 33.151 1.00 92.62 621 ALA A N 1
ATOM 4653 C CA . ALA A 1 621 ? -7.182 -8.286 33.481 1.00 92.62 621 ALA A CA 1
ATOM 4654 C C . ALA A 1 621 ? -6.439 -8.184 34.826 1.00 92.62 621 ALA A C 1
ATOM 4656 O O . ALA A 1 621 ? -6.067 -9.204 35.398 1.00 92.62 621 ALA A O 1
ATOM 4657 N N . GLN A 1 622 ? -6.160 -6.976 35.320 1.00 91.06 622 GLN A N 1
ATOM 4658 C CA . GLN A 1 622 ? -5.493 -6.752 36.610 1.00 91.06 622 GLN A CA 1
ATOM 4659 C C . GLN A 1 622 ? -6.464 -6.694 37.793 1.00 91.06 622 GLN A C 1
ATOM 4661 O O . GLN A 1 622 ? -6.054 -6.940 38.926 1.00 91.06 622 GLN A O 1
ATOM 4666 N N . ALA A 1 623 ? -7.731 -6.363 37.544 1.00 86.19 623 ALA A N 1
ATOM 4667 C CA . ALA A 1 623 ? -8.756 -6.263 38.580 1.00 86.19 623 ALA A CA 1
ATOM 4668 C C . ALA A 1 623 ? -9.307 -7.629 39.043 1.00 86.19 623 ALA A C 1
ATOM 4670 O O . ALA A 1 623 ? -10.027 -7.702 40.042 1.00 86.19 623 ALA A O 1
ATOM 4671 N N . ARG A 1 624 ? -8.977 -8.709 38.327 1.00 67.38 624 ARG A N 1
ATOM 4672 C CA . ARG A 1 624 ? -9.405 -10.093 38.572 1.00 67.38 624 ARG A CA 1
ATOM 4673 C C . ARG A 1 624 ? -8.184 -11.005 38.693 1.00 67.38 624 ARG A C 1
ATOM 4675 O O . ARG A 1 624 ? -8.269 -11.963 39.494 1.00 67.38 624 ARG A O 1
#

Sequence (624 aa):
MAVFADTFIAEFGLTRTELSTAYLFGTVASAFTLPRAGRWYDQWGARVMLVAAPAFLGIMLVLISGIDWLAGLLVGVFALPLAWITFPLILLGYFGVRFSGQGVLTSASRNVLLVWFEKRRGLVSGLRGVFVSLGFSISPLILAWMIDAFGWRGALWVMALVVGVGFTTIALFTVRDHPHVAGLTPDGDARSDNHSDQHSKSLPERTASDAKRDPVFWIYSAALSMHALFGTAVTFHIVAIFEEAGRDRVEAFAYFLPQAVVSLSVNLVASALADYCRLKPLLIVMLLMFLVGAYGITQLHTEEGYWLLVLGFGAGGGLWGVLSNLAFIRQFGALHLGEISGLNTAITVFASAIGPVAFSLANDTFGSFDAAAVGCIFGLVVLLLVAILLPQPLDRAFADALQMDDRVDAVWFPPALYLGAAVAVAPQGLACGVQDIGTAASGPHTGEIAAEMVADVGGSWTIVGHSERRLAQNEGDDLVGTKTAAALRGGLNPIVCVGETAAERDAGHEKIVVQRQLEAVLDRIDHAQLGKIAIGYEPVWAIGTGVTASPEQAQEMHEFVRQLLTEVNAQMAAQIRIVYGGSVKPENAADIFAQQDIDGGLVGGASLNAADFTAIIDAAAQAR

Foldseek 3Di:
DLLCQVVCCVLLVDDSVLLLVLLLLLLLVLLVCLLVLLVCCLVVHLLVLQQVLLQLLLVLLLLVLCLSVVLVVVCVVPVDDSCVRSSVSSSPSSNSNNNRPLRRNVLSVLLQQCQQADLQLLVSLLVVLVVVLVCVLCVSVVLNVQCVVPNNSSSSNVSSCCRNVVSSVCSNPPDDRHLVVVVADRVRDDDPPDDDPDDDLAQAAAALVVLVVDVLLVLLLLLLLLLLLAVLQCSNCLQVLQVVLVHHPVLSSVLSVLLSVLLSVLLNVCSVCPSPDDLLVLSLVLLVLLLQLLVLSVVVNDPSSSVSVSNSSSNNNSSSSSCLNCVCCNNNNSSSSSSSSSNSSSSSSSSNSVRNVLQVVCCVPVVHSNSSSVVSSVSSVVSSVCSVPDDGCVLASLQVLFDFDPLDQAEAADAPVCQLSCQVHHDPRYAYEHAFAALDQDDPPPPGHFLLNCVVSRHAEYEFPPLCCCPVVVCDLLRSLSRCLRNVVSRHQYAYEFEDEPVCVVVVNTLVRRLSSVVSNVVNDDLVCLLRYAYEYEHSHQPPPVDADQLVVVLVVLVSVLVSNCVVPVVSSVNHAYAYERADWLVCLLVNLLRDRHQAHDHDPLSVHSVGVNSSNVSNSVSD